Protein 2MJP (pdb70)

CATH classification: 3.90.950.10

GO terms:
  GO:0035870 dITP diphosphatase activity (F, IDA)
  GO:0036220 ITP diphosphatase activity (F, IDA)
  GO:0036222 XTP diphosphatase activity (F, IDA)
  GO:0009146 purine nucleoside triphosphate catabolic process (P, IDA)
  GO:0036220 ITP diphosphatase activity (F, EXP)
  GO:0036222 XTP diphosphatase activity (F, EXP)

Secondary structure (DSSP, 8-state):
-EEEE-S-THHHHHHHHHTTT-TT--EEEE------BSS-HHHHHHHHHHHHHHHH-S-EEEEEEEEEEGGGTT-EETTHHHHHHHTHHHHHHHHTTT-S--EEEEEEEEEEEETTEEEEEEEEEEEEE-SS---SS---GGGGGEEETT-SS-GGGS-HHHHTTT-HHHHHHHHHHHHHHT--/-EEEE-S-HHHHHHHHHHTSSSTT--EEEE------BSS-HHHHHHHHHHHHHHHH-S-EEEEEEEEEETTTTTTEETTHHHHHHHTHHHHHHHHTTT-S--EEEEEEEEEEE-SS-EEEEEEEEEEEE-SS---SS-S-GGGGGEE-TT-SS-GGGS-TTTTSSS-HHHHHHHHHHHHHTT--

Radius of gyration: 23.23 Å; Cα contacts (8 Å, |Δi|>4): 802; chains: 2; bounding box: 44×55×65 Å

B-factor: mean 16.89, std 12.57, range [2.0, 61.41]

Structure (mmCIF, N/CA/C/O backbone):
data_2MJP
#
_entry.id   2MJP
#
_cell.length_a   44.360
_cell.length_b   72.130
_cell.length_c   140.530
_cell.angle_alpha   90.00
_cell.angle_beta   90.00
_cell.ang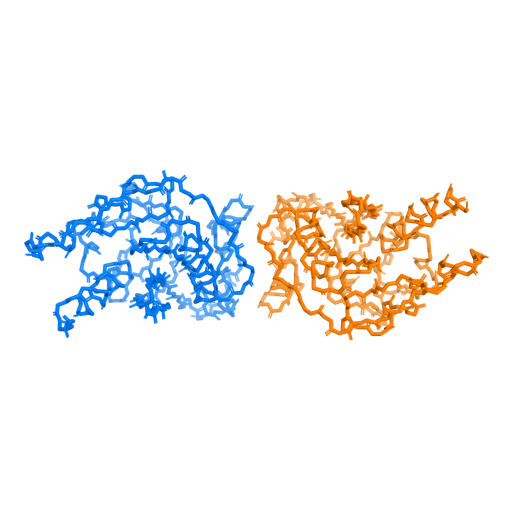le_gamma   90.00
#
_symmetry.space_group_name_H-M   'P 21 21 21'
#
loop_
_entity.id
_entity.type
_entity.pdbx_description
1 polymer PYROPHOSPHATASE
2 non-polymer 'PHOSPHOAMINOPHOSPHONIC ACID-ADENYLATE ESTER'
3 water water
#
loop_
_atom_site.group_PDB
_atom_site.id
_atom_site.type_symbol
_atom_site.label_atom_id
_atom_site.label_alt_id
_atom_site.label_comp_id
_atom_site.label_asym_id
_atom_site.label_entity_id
_atom_site.label_seq_id
_atom_site.pdbx_PDB_ins_code
_atom_site.Ca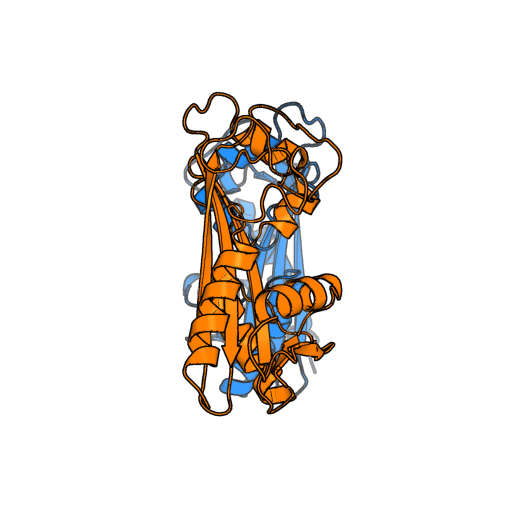rtn_x
_atom_site.Cartn_y
_atom_site.Cartn_z
_atom_site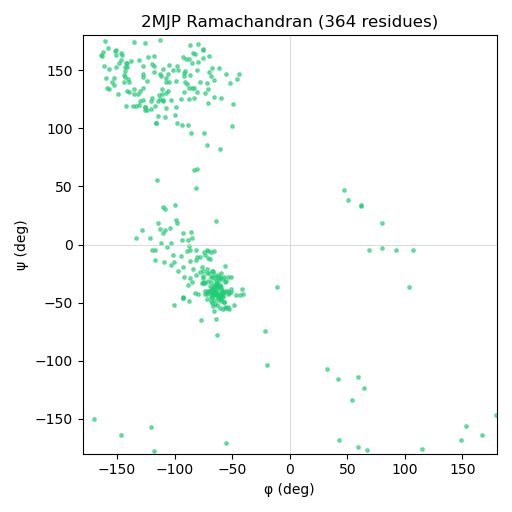.occupancy
_atom_site.B_iso_or_equiv
_atom_site.auth_seq_id
_atom_site.auth_comp_id
_atom_site.auth_asym_id
_atom_site.auth_atom_id
_atom_site.pdbx_PDB_model_num
ATOM 1 N N . LYS A 1 10 ? 19.875 -11.203 -1.754 1.00 30.11 10 LYS A N 1
ATOM 2 C CA . LYS A 1 10 ? 21.122 -10.510 -2.074 1.00 30.71 10 LYS A CA 1
ATOM 3 C C . LYS A 1 10 ? 21.045 -9.788 -3.413 1.00 29.36 10 LYS A C 1
ATOM 4 O O . LYS A 1 10 ? 20.861 -10.406 -4.458 1.00 30.90 10 LYS A O 1
ATOM 10 N N . ILE A 1 11 ? 21.179 -8.465 -3.372 1.00 28.74 11 ILE A N 1
ATOM 11 C CA . ILE A 1 11 ? 21.120 -7.638 -4.575 1.00 25.89 11 ILE A CA 1
ATOM 12 C C . ILE A 1 11 ? 22.356 -6.753 -4.632 1.00 25.19 11 ILE A C 1
ATOM 13 O O . ILE A 1 11 ? 22.732 -6.138 -3.639 1.00 26.29 11 ILE A O 1
ATOM 18 N N . TYR A 1 12 ? 22.976 -6.687 -5.806 1.00 23.63 12 TYR A N 1
ATOM 19 C CA . TYR A 1 12 ? 24.198 -5.913 -5.995 1.00 20.79 12 TYR A CA 1
ATOM 20 C C . TYR A 1 12 ? 24.021 -4.438 -6.397 1.00 19.83 12 TYR A C 1
ATOM 21 O O . TYR A 1 12 ? 23.184 -4.086 -7.223 1.00 20.31 12 TYR A O 1
ATOM 30 N N . PHE A 1 13 ? 24.826 -3.578 -5.782 1.00 18.01 13 PHE A N 1
ATOM 31 C CA . PHE A 1 13 ? 24.771 -2.135 -6.031 1.00 15.24 13 PHE A CA 1
ATOM 32 C C . PHE A 1 13 ? 26.101 -1.684 -6.661 1.00 14.01 13 PHE A C 1
ATOM 33 O O . PHE A 1 13 ? 27.110 -1.572 -5.982 1.00 11.66 13 PHE A O 1
ATOM 41 N N . ALA A 1 14 ? 26.079 -1.425 -7.963 1.00 13.92 14 ALA A N 1
ATOM 42 C CA . ALA A 1 14 ? 27.254 -0.985 -8.728 1.00 12.45 14 ALA A CA 1
ATOM 43 C C . ALA A 1 14 ? 27.588 0.460 -8.425 1.00 11.78 14 ALA A C 1
ATOM 44 O O . ALA A 1 14 ? 27.021 1.363 -9.018 1.00 14.98 14 ALA A O 1
ATOM 46 N N . THR A 1 15 ? 28.515 0.673 -7.502 1.00 12.18 15 THR A N 1
ATOM 47 C CA . THR A 1 15 ? 28.908 2.018 -7.100 1.00 10.51 15 THR A CA 1
ATOM 48 C C . THR A 1 15 ? 30.233 1.982 -6.358 1.00 8.94 15 THR A C 1
ATOM 49 O O . THR A 1 15 ? 30.666 0.933 -5.875 1.00 7.44 15 THR A O 1
ATOM 53 N N . GLY A 1 16 ? 30.874 3.144 -6.261 1.00 9.47 16 GLY A N 1
ATOM 54 C CA . GLY A 1 16 ? 32.132 3.221 -5.542 1.00 6.80 16 GLY A CA 1
ATOM 55 C C . GLY A 1 16 ? 31.924 3.801 -4.162 1.00 8.57 16 GLY A C 1
ATOM 56 O O . GLY A 1 16 ? 32.834 3.788 -3.341 1.00 6.23 16 GLY A O 1
ATOM 57 N N . ASN A 1 17 ? 30.723 4.301 -3.887 1.00 6.33 17 ASN A N 1
ATOM 58 C CA . ASN A 1 17 ? 30.452 4.863 -2.575 1.00 6.04 17 ASN A CA 1
ATOM 59 C C . ASN A 1 17 ? 29.837 3.839 -1.627 1.00 8.51 17 ASN A C 1
ATOM 60 O O . ASN A 1 17 ? 28.644 3.557 -1.704 1.00 13.76 17 ASN A O 1
ATOM 65 N N . PRO A 1 18 ? 30.636 3.289 -0.684 1.00 9.37 18 PRO A N 1
ATOM 66 C CA . PRO A 1 18 ? 30.109 2.303 0.248 1.00 10.02 18 PRO A CA 1
ATOM 67 C C . PRO A 1 18 ? 28.906 2.815 1.035 1.00 12.40 18 PRO A C 1
ATOM 68 O O . PRO A 1 18 ? 28.015 2.041 1.386 1.00 15.16 18 PRO A O 1
ATOM 72 N N . ASN A 1 19 ? 28.879 4.114 1.326 1.00 14.13 19 ASN A N 1
ATOM 73 C CA . ASN A 1 19 ? 27.775 4.688 2.095 1.00 13.01 19 ASN A CA 1
ATOM 74 C C . ASN A 1 19 ? 26.392 4.475 1.485 1.00 13.25 19 ASN A C 1
ATOM 75 O O . ASN A 1 19 ? 25.395 4.422 2.201 1.00 14.21 19 ASN A O 1
ATOM 80 N N . LYS A 1 20 ? 26.330 4.351 0.167 1.00 13.02 20 LYS A N 1
ATOM 81 C CA . LYS A 1 20 ? 25.053 4.131 -0.516 1.00 10.70 20 LYS A CA 1
ATOM 82 C C . LYS A 1 20 ? 24.474 2.772 -0.204 1.00 8.68 20 LYS A C 1
ATOM 83 O O . LYS A 1 20 ? 23.259 2.594 -0.278 1.00 8.40 20 LYS A O 1
ATOM 89 N N . ILE A 1 21 ? 25.352 1.817 0.095 1.00 7.57 21 ILE A N 1
ATOM 90 C CA . ILE A 1 21 ? 24.955 0.455 0.433 1.00 8.73 21 ILE A CA 1
ATOM 91 C C . ILE A 1 21 ? 24.507 0.452 1.891 1.00 11.49 21 ILE A C 1
ATOM 92 O O . ILE A 1 21 ? 23.491 -0.149 2.245 1.00 12.17 21 ILE A O 1
ATOM 97 N N . LYS A 1 22 ? 25.245 1.149 2.741 1.00 13.77 22 LYS A N 1
ATOM 98 C CA . LYS A 1 22 ? 24.852 1.211 4.126 1.00 16.33 22 LYS A CA 1
ATOM 99 C C . LYS A 1 22 ? 23.503 1.903 4.208 1.00 16.94 22 LYS A C 1
ATOM 100 O O . LYS A 1 22 ? 22.639 1.485 4.973 1.00 17.73 22 LYS A O 1
ATOM 106 N N . GLU A 1 23 ? 23.330 2.968 3.426 1.00 15.38 23 GLU A N 1
ATOM 107 C CA . GLU A 1 23 ? 22.067 3.687 3.427 1.00 13.70 23 GLU A CA 1
ATOM 108 C C . GLU A 1 23 ? 20.944 2.805 2.871 1.00 12.97 23 GLU A C 1
ATOM 109 O O . GLU A 1 23 ? 19.848 2.780 3.416 1.00 14.98 23 GLU A O 1
ATOM 115 N N . ALA A 1 24 ? 21.209 2.076 1.793 1.00 12.74 24 ALA A N 1
ATOM 116 C CA . ALA A 1 24 ? 20.188 1.217 1.208 1.00 10.18 24 ALA A CA 1
ATOM 117 C C . ALA A 1 24 ? 19.779 0.126 2.176 1.00 11.91 24 ALA A C 1
ATOM 118 O O . ALA A 1 24 ? 18.605 -0.177 2.305 1.00 14.96 24 ALA A O 1
ATOM 120 N N . ASN A 1 25 ? 20.747 -0.463 2.863 1.00 12.60 25 ASN A N 1
ATOM 121 C CA . ASN A 1 25 ? 20.475 -1.529 3.837 1.00 12.57 25 ASN A CA 1
ATOM 122 C C . ASN A 1 25 ? 19.638 -1.084 5.019 1.00 12.14 25 ASN A C 1
ATOM 123 O O . ASN A 1 25 ? 18.840 -1.851 5.547 1.00 11.71 25 ASN A O 1
ATOM 128 N N . ILE A 1 26 ? 19.795 0.154 5.440 1.00 13.94 26 ILE A N 1
ATOM 129 C CA . ILE A 1 26 ? 18.991 0.631 6.560 1.00 13.66 26 ILE A CA 1
ATOM 130 C C . ILE A 1 26 ? 17.527 0.825 6.150 1.00 15.86 26 ILE A C 1
ATOM 131 O O . ILE A 1 26 ? 16.618 0.468 6.884 1.00 17.40 26 ILE A O 1
ATOM 136 N N . ILE A 1 27 ? 17.281 1.395 4.974 1.00 17.13 27 ILE A N 1
ATOM 137 C CA . ILE A 1 27 ? 15.905 1.617 4.559 1.00 15.55 27 ILE A CA 1
ATOM 138 C C . ILE A 1 27 ? 15.219 0.269 4.316 1.00 16.53 27 ILE A C 1
ATOM 139 O O . ILE A 1 27 ? 13.988 0.143 4.414 1.00 18.10 27 ILE A O 1
ATOM 144 N N . LEU A 1 28 ? 16.025 -0.750 4.051 1.00 16.04 28 LEU A N 1
ATOM 145 C CA . LEU A 1 28 ? 15.504 -2.079 3.764 1.00 17.17 28 LEU A CA 1
ATOM 146 C C . LEU A 1 28 ? 15.784 -3.118 4.869 1.00 19.92 28 LEU A C 1
ATOM 147 O O . LEU A 1 28 ? 15.564 -4.314 4.661 1.00 18.76 28 LEU A O 1
ATOM 152 N N . LYS A 1 29 ? 16.268 -2.686 6.032 1.00 21.85 29 LYS A N 1
ATOM 153 C CA . LYS A 1 29 ? 16.589 -3.659 7.085 1.00 24.67 29 LYS A CA 1
ATOM 154 C C . LYS A 1 29 ? 15.423 -4.595 7.328 1.00 27.49 29 LYS A C 1
ATOM 155 O O . LYS A 1 29 ? 15.592 -5.794 7.546 1.00 28.40 29 LYS A O 1
ATOM 161 N N . ASP A 1 30 ? 14.233 -4.022 7.256 1.00 30.35 30 ASP A N 1
ATOM 162 C CA . ASP A 1 30 ? 12.987 -4.729 7.470 1.00 32.85 30 ASP A CA 1
ATOM 163 C C . ASP A 1 30 ? 12.893 -6.033 6.678 1.00 33.59 30 ASP A C 1
ATOM 164 O O . ASP A 1 30 ? 12.598 -7.083 7.245 1.00 34.13 30 ASP A O 1
ATOM 169 N N . LEU A 1 31 ? 13.142 -5.967 5.374 1.00 33.77 31 LEU A N 1
ATOM 170 C CA . LEU A 1 31 ? 13.094 -7.146 4.514 1.00 32.72 31 LEU A CA 1
ATOM 171 C C . LEU A 1 31 ? 14.114 -8.164 4.985 1.00 34.37 31 LEU A C 1
ATOM 172 O O . LEU A 1 31 ? 15.225 -8.247 4.453 1.00 35.71 31 LEU A O 1
ATOM 177 N N . LYS A 1 32 ? 13.716 -8.928 5.995 1.00 34.91 32 LYS A N 1
ATOM 178 C CA . LYS A 1 32 ? 14.541 -9.963 6.617 1.00 35.13 32 LYS A CA 1
ATOM 179 C C . LYS A 1 32 ? 15.346 -10.789 5.644 1.00 33.20 32 LYS A C 1
ATOM 180 O O . LYS A 1 32 ? 16.520 -11.087 5.887 1.00 33.87 32 LYS A O 1
ATOM 186 N N . ASP A 1 33 ? 14.704 -11.159 4.543 1.00 31.70 33 ASP A N 1
ATOM 187 C CA . ASP A 1 33 ? 15.318 -11.988 3.526 1.00 30.96 33 ASP A CA 1
ATOM 188 C C . ASP A 1 33 ? 16.121 -11.273 2.435 1.00 30.14 33 ASP A C 1
ATOM 189 O O . ASP A 1 33 ? 16.673 -11.936 1.569 1.00 28.44 33 ASP A O 1
ATOM 194 N N . VAL A 1 34 ? 16.188 -9.945 2.463 1.00 28.02 34 VAL A N 1
ATOM 195 C CA . VAL A 1 34 ? 16.952 -9.216 1.446 1.00 27.35 34 VAL A CA 1
ATOM 196 C C . VAL A 1 34 ? 18.201 -8.537 2.009 1.00 28.19 34 VAL A C 1
ATOM 197 O O . VAL A 1 34 ? 18.231 -8.052 3.146 1.00 27.22 34 VAL A O 1
ATOM 201 N N . GLU A 1 35 ? 19.244 -8.516 1.193 1.00 28.93 35 GLU A N 1
ATOM 202 C CA . GLU A 1 35 ? 20.509 -7.927 1.592 1.00 28.44 35 GLU A CA 1
ATOM 203 C C . GLU A 1 35 ? 21.077 -7.180 0.387 1.00 25.14 35 GLU A C 1
ATOM 204 O O . GLU A 1 35 ? 20.940 -7.629 -0.751 1.00 24.16 35 GLU A O 1
ATOM 210 N N . ILE A 1 36 ? 21.696 -6.031 0.632 1.00 23.06 36 ILE A N 1
ATOM 211 C CA . ILE A 1 36 ? 22.282 -5.239 -0.456 1.00 20.85 36 ILE A CA 1
ATOM 212 C C . ILE A 1 36 ? 23.795 -5.359 -0.374 1.00 21.18 36 ILE A C 1
ATOM 213 O O . ILE A 1 36 ? 24.378 -5.158 0.693 1.00 18.59 36 ILE A O 1
ATOM 218 N N . GLU A 1 37 ? 24.434 -5.678 -1.489 1.00 19.19 37 GLU A N 1
ATOM 219 C CA . GLU A 1 37 ? 25.875 -5.782 -1.475 1.00 20.90 37 GLU A CA 1
ATOM 220 C C . GLU A 1 37 ? 26.538 -5.001 -2.605 1.00 19.53 37 GLU A C 1
ATOM 221 O O . GLU A 1 37 ? 26.154 -5.095 -3.762 1.00 18.55 37 GLU A O 1
ATOM 227 N N . GLN A 1 38 ? 27.547 -4.227 -2.245 1.00 17.06 38 GLN A N 1
ATOM 228 C CA . GLN A 1 38 ? 28.273 -3.443 -3.219 1.00 15.27 38 GLN A CA 1
ATOM 229 C C . GLN A 1 38 ? 29.005 -4.356 -4.170 1.00 14.58 38 GLN A C 1
ATOM 230 O O . GLN A 1 38 ? 29.517 -5.395 -3.775 1.00 14.31 38 GLN A O 1
ATOM 236 N N . ILE A 1 39 ? 29.022 -3.953 -5.429 1.00 14.50 39 ILE A N 1
ATOM 237 C CA . ILE A 1 39 ? 29.724 -4.666 -6.490 1.00 13.80 39 ILE A CA 1
ATOM 238 C C . ILE A 1 39 ? 30.525 -3.560 -7.189 1.00 14.34 39 ILE A C 1
ATOM 239 O O . ILE A 1 39 ? 29.964 -2.582 -7.658 1.00 12.30 39 ILE A O 1
ATOM 244 N N . LYS A 1 40 ? 31.843 -3.701 -7.212 1.00 15.35 40 LYS A N 1
ATOM 245 C CA . LYS A 1 40 ? 32.673 -2.699 -7.833 1.00 16.67 40 LYS A CA 1
ATOM 246 C C . LYS A 1 40 ? 32.753 -2.824 -9.352 1.00 17.11 40 LYS A C 1
ATOM 247 O O . LYS A 1 40 ? 33.811 -3.082 -9.913 1.00 17.93 40 LYS A O 1
ATOM 253 N N . ILE A 1 41 ? 31.632 -2.631 -10.027 1.00 16.09 41 ILE A N 1
ATOM 254 C CA . ILE A 1 41 ? 31.637 -2.685 -11.479 1.00 16.15 41 ILE A CA 1
ATOM 255 C C . ILE A 1 41 ? 31.306 -1.279 -11.979 1.00 16.38 41 ILE A C 1
ATOM 256 O O . ILE A 1 41 ? 30.264 -0.733 -11.618 1.00 13.37 41 ILE A O 1
ATOM 261 N N . SER A 1 42 ? 32.178 -0.693 -12.805 1.00 16.69 42 SER A N 1
ATOM 262 C CA . SER A 1 42 ? 31.900 0.634 -13.346 1.00 15.45 42 SER A CA 1
ATOM 263 C C . SER A 1 42 ? 31.031 0.496 -14.590 1.00 13.38 42 SER A C 1
ATOM 264 O O . SER A 1 42 ? 31.020 -0.551 -15.233 1.00 16.97 42 SER A O 1
ATOM 267 N N . TYR A 1 43 ? 30.304 1.550 -14.922 1.00 12.33 43 TYR A N 1
ATOM 268 C CA . TYR A 1 43 ? 29.462 1.551 -16.112 1.00 9.87 43 TYR A CA 1
ATOM 269 C C . TYR A 1 43 ? 29.450 2.968 -16.667 1.00 9.22 43 TYR A C 1
ATOM 270 O O . TYR A 1 43 ? 29.757 3.921 -15.971 1.00 8.44 43 TYR A O 1
ATOM 279 N N . PRO A 1 44 ? 29.129 3.130 -17.945 1.00 8.98 44 PRO A N 1
ATOM 280 C CA . PRO A 1 44 ? 29.125 4.511 -18.423 1.00 8.61 44 PRO A CA 1
ATOM 281 C C . PRO A 1 44 ? 27.869 5.200 -17.970 1.00 7.66 44 PRO A C 1
ATOM 282 O O . PRO A 1 44 ? 26.794 4.599 -17.989 1.00 8.95 44 PRO A O 1
ATOM 286 N N . GLU A 1 45 ? 28.013 6.457 -17.564 1.00 8.40 45 GLU A N 1
ATOM 287 C CA . GLU A 1 45 ? 26.880 7.247 -17.184 1.00 7.51 45 GLU A CA 1
ATOM 288 C C . GLU A 1 45 ? 26.637 8.065 -18.429 1.00 7.75 45 GLU A C 1
ATOM 289 O O . GLU A 1 45 ? 27.437 8.921 -18.797 1.00 9.72 45 GLU A O 1
ATOM 295 N N . ILE A 1 46 ? 25.529 7.795 -19.096 1.00 8.35 46 ILE A N 1
ATOM 296 C CA . ILE A 1 46 ? 25.235 8.480 -20.338 1.00 6.97 46 ILE A CA 1
ATOM 297 C C . ILE A 1 46 ? 24.567 9.823 -20.167 1.00 4.46 46 ILE A C 1
ATOM 298 O O . ILE A 1 46 ? 24.064 10.158 -19.101 1.00 5.96 46 ILE A O 1
ATOM 303 N N . GLN A 1 47 ? 24.574 10.605 -21.232 1.00 5.47 47 GLN A N 1
ATOM 304 C CA . GLN A 1 47 ? 23.920 11.894 -21.205 1.00 5.66 47 GLN A CA 1
ATOM 305 C C . GLN A 1 47 ? 22.437 11.603 -21.493 1.00 7.96 47 GLN A C 1
ATOM 306 O O . GLN A 1 47 ? 22.094 10.809 -22.388 1.00 7.57 47 GLN A O 1
ATOM 312 N N . GLY A 1 48 ? 21.553 12.227 -20.716 1.00 8.14 48 GLY A N 1
ATOM 313 C CA . GLY A 1 48 ? 20.128 11.997 -20.884 1.00 6.56 48 GLY A CA 1
ATOM 314 C C . GLY A 1 48 ? 19.491 12.146 -19.524 1.00 3.57 48 GLY A C 1
ATOM 315 O O . GLY A 1 48 ? 20.159 12.604 -18.619 1.00 4.09 48 GLY A O 1
ATOM 316 N N . THR A 1 49 ? 18.231 11.752 -19.364 1.00 2.94 49 THR A N 1
ATOM 317 C CA . THR A 1 49 ? 17.554 11.882 -18.082 1.00 3.36 49 THR A CA 1
ATOM 318 C C . THR A 1 49 ? 18.128 10.906 -17.070 1.00 5.37 49 THR A C 1
ATOM 319 O O . THR A 1 49 ? 18.789 9.928 -17.429 1.00 9.18 49 THR A O 1
ATOM 323 N N . LEU A 1 50 ? 17.866 11.164 -15.794 1.00 5.95 50 LEU A N 1
ATOM 324 C CA . LEU A 1 50 ? 18.323 10.265 -14.752 1.00 5.89 50 LEU A CA 1
ATOM 325 C C . LEU A 1 50 ? 17.824 8.848 -15.094 1.00 6.30 50 LEU A C 1
ATOM 326 O O . LEU A 1 50 ? 18.539 7.869 -14.900 1.00 9.88 50 LEU A O 1
ATOM 331 N N . GLU A 1 51 ? 16.596 8.750 -15.593 1.00 8.52 51 GLU A N 1
ATOM 332 C CA . GLU A 1 51 ? 15.998 7.467 -15.969 1.00 9.77 51 GLU A CA 1
ATOM 333 C C . GLU A 1 51 ? 16.891 6.751 -16.982 1.00 9.49 51 GLU A C 1
ATOM 334 O O . GLU A 1 51 ? 17.266 5.601 -16.773 1.00 11.80 51 GLU A O 1
ATOM 340 N N . GLU A 1 52 ? 17.229 7.442 -18.076 1.00 7.73 52 GLU A N 1
ATOM 341 C CA . GLU A 1 52 ? 18.104 6.902 -19.126 1.00 6.88 52 GLU A CA 1
ATOM 342 C C . GLU A 1 52 ? 19.462 6.501 -18.582 1.00 7.23 52 GLU A C 1
ATOM 343 O O . GLU A 1 52 ? 19.991 5.446 -18.939 1.00 8.93 52 GLU A O 1
ATOM 349 N N . VAL A 1 53 ? 20.020 7.329 -17.696 1.00 6.28 53 VAL A N 1
ATOM 350 C CA . VAL A 1 53 ? 21.309 7.016 -17.104 1.00 4.64 53 VAL A CA 1
ATOM 351 C C . VAL A 1 53 ? 21.221 5.746 -16.262 1.00 7.02 53 VAL A C 1
ATOM 352 O O . VAL A 1 53 ? 22.111 4.883 -16.344 1.00 7.33 53 VAL A O 1
ATOM 356 N N . ALA A 1 54 ? 20.158 5.605 -15.463 1.00 5.97 54 ALA A N 1
ATOM 357 C CA . ALA A 1 54 ? 20.038 4.426 -14.609 1.00 6.67 54 ALA A CA 1
ATOM 358 C C . ALA A 1 54 ? 19.630 3.157 -15.323 1.00 6.53 54 ALA A C 1
ATOM 359 O O . ALA A 1 54 ? 20.018 2.063 -14.916 1.00 11.18 54 ALA A O 1
ATOM 361 N N . GLU A 1 55 ? 18.816 3.287 -16.356 1.00 7.51 55 GLU A N 1
ATOM 362 C CA . GLU A 1 55 ? 18.416 2.116 -17.112 1.00 11.47 55 GLU A CA 1
ATOM 363 C C . GLU A 1 55 ? 19.648 1.560 -17.812 1.00 9.44 55 GLU A C 1
ATOM 364 O O . GLU A 1 55 ? 19.944 0.366 -17.705 1.00 9.13 55 GLU A O 1
ATOM 370 N N . PHE A 1 56 ? 20.338 2.432 -18.554 1.00 9.44 56 PHE A N 1
ATOM 371 C CA . PHE A 1 56 ? 21.560 2.051 -19.282 1.00 9.98 56 PHE A CA 1
ATOM 372 C C . PHE A 1 56 ? 22.553 1.485 -18.271 1.00 11.02 56 PHE A C 1
ATOM 373 O O . PHE A 1 56 ? 23.122 0.392 -18.458 1.00 14.35 56 PHE A O 1
ATOM 381 N N . GLY A 1 57 ? 22.753 2.216 -17.184 1.00 9.99 57 GLY A N 1
ATOM 382 C CA . GLY A 1 57 ? 23.670 1.732 -16.182 1.00 9.63 57 GLY A CA 1
ATOM 383 C C . GLY A 1 57 ? 23.325 0.336 -15.688 1.00 10.12 57 GLY A C 1
ATOM 384 O O . GLY A 1 57 ? 24.164 -0.576 -15.748 1.00 8.69 57 GLY A O 1
ATOM 385 N N . ALA A 1 58 ? 22.093 0.133 -15.219 1.00 10.89 58 ALA A N 1
ATOM 386 C CA . ALA A 1 58 ? 21.720 -1.190 -14.694 1.00 11.26 58 ALA A CA 1
ATOM 387 C C . ALA A 1 58 ? 21.860 -2.310 -15.714 1.00 10.92 58 ALA A C 1
ATOM 388 O O . ALA A 1 58 ? 22.313 -3.391 -15.364 1.00 10.15 58 ALA A O 1
ATOM 390 N N . LYS A 1 59 ? 21.490 -2.066 -16.969 1.00 14.74 59 LYS A N 1
ATOM 391 C CA . LYS A 1 59 ? 21.636 -3.095 -18.020 1.00 19.45 59 LYS A CA 1
ATOM 392 C C . LYS A 1 59 ? 23.127 -3.403 -18.262 1.00 18.89 59 LYS A C 1
ATOM 393 O O . LYS A 1 59 ? 23.522 -4.559 -18.415 1.00 18.87 59 LYS A O 1
ATOM 399 N N . TRP A 1 60 ? 23.951 -2.364 -18.298 1.00 18.60 60 TRP A N 1
ATOM 400 C CA . TRP A 1 60 ? 25.383 -2.526 -18.508 1.00 17.13 60 TRP A CA 1
ATOM 401 C C . TRP A 1 60 ? 26.039 -3.428 -17.457 1.00 17.71 60 TRP A C 1
ATOM 402 O O . TRP A 1 60 ? 26.863 -4.295 -17.781 1.00 17.27 60 TRP A O 1
ATOM 413 N N . VAL A 1 61 ? 25.692 -3.217 -16.192 1.00 18.41 61 VAL A N 1
ATOM 414 C CA . VAL A 1 61 ? 26.267 -4.023 -15.127 1.00 18.10 61 VAL A CA 1
ATOM 415 C C . VAL A 1 61 ? 25.635 -5.416 -15.106 1.00 19.78 61 VAL A C 1
ATOM 416 O O . VAL A 1 61 ? 26.301 -6.409 -14.773 1.00 21.52 61 VAL A O 1
ATOM 420 N N . TYR A 1 62 ? 24.358 -5.503 -15.470 1.00 21.06 62 TYR A N 1
ATOM 421 C CA . TYR A 1 62 ? 23.700 -6.797 -15.454 1.00 20.93 62 TYR A CA 1
ATOM 422 C C . TYR A 1 62 ? 24.329 -7.688 -16.519 1.00 20.34 62 TYR A C 1
ATOM 423 O O . TYR A 1 62 ? 24.573 -8.877 -16.289 1.00 17.94 62 TYR A O 1
ATOM 432 N N . ASN A 1 63 ? 24.577 -7.105 -17.689 1.00 22.65 63 ASN A N 1
ATOM 433 C CA . ASN A 1 63 ? 25.184 -7.839 -18.785 1.00 25.30 63 ASN A CA 1
ATOM 434 C C . ASN A 1 63 ? 26.503 -8.451 -18.324 1.00 24.57 63 ASN A C 1
ATOM 435 O O . ASN A 1 63 ? 26.896 -9.525 -18.789 1.00 24.33 63 ASN A O 1
ATOM 440 N N . ILE A 1 64 ? 27.174 -7.770 -17.401 1.00 24.92 64 ILE A N 1
ATOM 441 C CA . ILE A 1 64 ? 28.452 -8.237 -16.902 1.00 23.70 64 ILE A CA 1
ATOM 442 C C . ILE A 1 64 ? 28.324 -9.195 -15.724 1.00 25.32 64 ILE A C 1
ATOM 443 O O . ILE A 1 64 ? 28.942 -10.253 -15.728 1.00 28.06 64 ILE A O 1
ATOM 448 N N . LEU A 1 65 ? 27.522 -8.839 -14.723 1.00 25.03 65 LEU A N 1
ATOM 449 C CA . LEU A 1 65 ? 27.372 -9.677 -13.535 1.00 23.53 65 LEU A CA 1
ATOM 450 C C . LEU A 1 65 ? 26.313 -10.762 -13.655 1.00 25.18 65 LEU A C 1
ATOM 451 O O . LEU A 1 65 ? 26.432 -11.808 -13.031 1.00 24.50 65 LEU A O 1
ATOM 456 N N . LYS A 1 66 ? 25.282 -10.518 -14.456 1.00 27.55 66 LYS A N 1
ATOM 457 C CA . LYS A 1 66 ? 24.199 -11.485 -14.642 1.00 29.73 66 LYS A CA 1
ATOM 458 C C . LYS A 1 66 ? 23.616 -12.013 -13.323 1.00 30.22 66 LYS A C 1
ATOM 459 O O . LYS A 1 66 ? 23.296 -13.198 -13.208 1.00 31.36 66 LYS A O 1
ATOM 465 N N . LYS A 1 67 ? 23.495 -11.126 -12.337 1.00 29.66 67 LYS A N 1
ATOM 466 C CA . LYS A 1 67 ? 22.938 -11.426 -11.013 1.00 27.52 67 LYS A CA 1
ATOM 467 C C . LYS A 1 67 ? 22.147 -10.160 -10.692 1.00 27.23 67 LYS A C 1
ATOM 468 O O . LYS A 1 67 ? 22.474 -9.098 -11.211 1.00 29.12 67 LYS A O 1
ATOM 474 N N . PRO A 1 68 ? 21.088 -10.250 -9.870 1.00 24.71 68 PRO A N 1
ATOM 475 C CA . PRO A 1 68 ? 20.275 -9.070 -9.523 1.00 23.88 68 PRO A CA 1
ATOM 476 C C . PRO A 1 68 ? 21.060 -7.835 -9.071 1.00 20.53 68 PRO A C 1
ATOM 477 O O . PRO A 1 68 ? 21.783 -7.868 -8.068 1.00 20.17 68 PRO A O 1
ATOM 481 N N . VAL A 1 69 ? 20.897 -6.729 -9.790 1.00 16.81 69 VAL A N 1
ATOM 482 C CA . VAL A 1 69 ? 21.657 -5.536 -9.433 1.00 17.03 69 VAL A CA 1
ATOM 483 C C . VAL A 1 69 ? 20.937 -4.187 -9.556 1.00 13.96 69 VAL A C 1
ATOM 484 O O . VAL A 1 69 ? 19.960 -4.055 -10.289 1.00 12.96 69 VAL A O 1
ATOM 488 N N . ILE A 1 70 ? 21.414 -3.200 -8.802 1.00 12.47 70 ILE A N 1
ATOM 489 C CA . ILE A 1 70 ? 20.864 -1.843 -8.866 1.00 12.79 70 ILE A CA 1
ATOM 490 C C . ILE A 1 70 ? 21.953 -0.785 -9.096 1.00 12.35 70 ILE A C 1
ATOM 491 O O . ILE A 1 70 ? 23.127 -0.965 -8.749 1.00 12.24 70 ILE A O 1
ATOM 496 N N . VAL A 1 71 ? 21.538 0.321 -9.691 1.00 12.26 71 VAL A N 1
ATOM 497 C CA . VAL A 1 71 ? 22.421 1.440 -9.957 1.00 11.29 71 VAL A CA 1
ATOM 498 C C . VAL A 1 71 ? 21.560 2.621 -9.516 1.00 9.75 71 VAL A C 1
ATOM 499 O O . VAL A 1 71 ? 20.394 2.435 -9.206 1.00 8.55 71 VAL A O 1
ATOM 503 N N . GLU A 1 72 ? 22.112 3.825 -9.519 1.00 9.33 72 GLU A N 1
ATOM 504 C CA . GLU A 1 72 ? 21.360 4.955 -9.067 1.00 6.05 72 GLU A CA 1
ATOM 505 C C . GLU A 1 72 ? 21.968 6.248 -9.619 1.00 6.41 72 GLU A C 1
ATOM 506 O O . GLU A 1 72 ? 23.181 6.361 -9.749 1.00 4.82 72 GLU A O 1
ATOM 512 N N . ASP A 1 73 ? 21.134 7.218 -9.966 1.00 5.43 73 ASP A N 1
ATOM 513 C CA . ASP A 1 73 ? 21.636 8.512 -10.438 1.00 5.74 73 ASP A CA 1
ATOM 514 C C . ASP A 1 73 ? 20.723 9.516 -9.785 1.00 3.01 73 ASP A C 1
ATOM 515 O O . ASP A 1 73 ? 19.529 9.283 -9.691 1.00 3.95 73 ASP A O 1
ATOM 520 N N . SER A 1 74 ? 21.284 10.616 -9.328 1.00 2.52 74 SER A N 1
ATOM 521 C CA . SER A 1 74 ? 20.543 11.642 -8.625 1.00 3.28 74 SER A CA 1
ATOM 522 C C . SER A 1 74 ? 20.822 13.029 -9.182 1.00 2.54 74 SER A C 1
ATOM 523 O O . SER A 1 74 ? 21.826 13.250 -9.832 1.00 4.12 74 SER A O 1
ATOM 526 N N . GLY A 1 75 ? 19.922 13.963 -8.935 1.00 3.41 75 GLY A N 1
ATOM 527 C CA . GLY A 1 75 ? 20.160 15.305 -9.415 1.00 3.52 75 GLY A CA 1
ATOM 528 C C . GLY A 1 75 ? 19.320 16.385 -8.755 1.00 2.00 75 GLY A C 1
ATOM 529 O O . GLY A 1 75 ? 18.301 16.103 -8.115 1.00 2.00 75 GLY A O 1
ATOM 530 N N . PHE A 1 76 ? 19.755 17.629 -8.994 1.00 3.29 76 PHE A N 1
ATOM 531 C CA . PHE A 1 76 ? 19.181 18.873 -8.460 1.00 2.00 76 PHE A CA 1
ATOM 532 C C . PHE A 1 76 ? 18.603 19.633 -9.634 1.00 2.61 76 PHE A C 1
ATOM 533 O O . PHE A 1 76 ? 19.275 19.843 -10.635 1.00 3.20 76 PHE A O 1
ATOM 541 N N . PHE A 1 77 ? 17.343 20.051 -9.535 1.00 4.80 77 PHE A N 1
ATOM 542 C CA . PHE A 1 77 ? 16.690 20.733 -10.649 1.00 2.00 77 PHE A CA 1
ATOM 543 C C . PHE A 1 77 ? 16.099 22.076 -10.291 1.00 2.00 77 PHE A C 1
ATOM 544 O O . PHE A 1 77 ? 15.205 22.150 -9.502 1.00 2.00 77 PHE A O 1
ATOM 552 N N . VAL A 1 78 ? 16.578 23.135 -10.924 1.00 3.03 78 VAL A N 1
ATOM 553 C CA . VAL A 1 78 ? 16.079 24.459 -10.625 1.00 3.44 78 VAL A CA 1
ATOM 554 C C . VAL A 1 78 ? 15.145 24.892 -11.724 1.00 7.34 78 VAL A C 1
ATOM 555 O O . VAL A 1 78 ? 15.503 24.876 -12.899 1.00 8.26 78 VAL A O 1
ATOM 559 N N . GLU A 1 79 ? 13.926 25.242 -11.334 1.00 7.16 79 GLU A N 1
ATOM 560 C CA . GLU A 1 79 ? 12.877 25.634 -12.270 1.00 9.11 79 GLU A CA 1
ATOM 561 C C . GLU A 1 79 ? 13.111 26.794 -13.230 1.00 7.63 79 GLU A C 1
ATOM 562 O O . GLU A 1 79 ? 12.845 26.694 -14.427 1.00 7.53 79 GLU A O 1
ATOM 568 N N . ALA A 1 80 ? 13.568 27.909 -12.690 1.00 7.73 80 ALA A N 1
ATOM 569 C CA . ALA A 1 80 ? 13.796 29.087 -13.486 1.00 6.58 80 ALA A CA 1
ATOM 570 C C . ALA A 1 80 ? 15.009 28.856 -14.380 1.00 6.61 80 ALA A C 1
ATOM 571 O O . ALA A 1 80 ? 15.318 29.669 -15.253 1.00 6.63 80 ALA A O 1
ATOM 573 N N . LEU A 1 81 ? 15.663 27.718 -14.169 1.00 4.45 81 LEU A N 1
ATOM 574 C CA . LEU A 1 81 ? 16.851 27.357 -14.917 1.00 5.51 81 LEU A CA 1
ATOM 575 C C . LEU A 1 81 ? 16.524 26.221 -15.879 1.00 5.71 81 LEU A C 1
ATOM 576 O O . LEU A 1 81 ? 17.432 25.589 -16.444 1.00 2.01 81 LEU A O 1
ATOM 581 N N . ASN A 1 82 ? 15.221 25.965 -16.038 1.00 4.47 82 ASN A N 1
ATOM 582 C CA . ASN A 1 82 ? 14.723 24.916 -16.932 1.00 6.03 82 ASN A CA 1
ATOM 583 C C . ASN A 1 82 ? 15.154 23.494 -16.597 1.00 5.59 82 ASN A C 1
ATOM 584 O O . ASN A 1 82 ? 15.359 22.673 -17.502 1.00 3.58 82 ASN A O 1
ATOM 589 N N . GLY A 1 83 ? 15.308 23.213 -15.293 1.00 4.80 83 GLY A N 1
ATOM 590 C CA . GLY A 1 83 ? 15.688 21.883 -14.844 1.00 4.01 83 GLY A CA 1
ATOM 591 C C . GLY A 1 83 ? 17.186 21.682 -14.683 1.00 4.20 83 GLY A C 1
ATOM 592 O O . GLY A 1 83 ? 17.634 20.615 -14.240 1.00 6.48 83 GLY A O 1
ATOM 593 N N . PHE A 1 84 ? 17.959 22.695 -15.065 1.00 3.52 84 PHE A N 1
ATOM 594 C CA . PHE A 1 84 ? 19.423 22.660 -14.989 1.00 5.16 84 PHE A CA 1
ATOM 595 C C . PHE A 1 84 ? 19.724 22.722 -13.494 1.00 5.87 84 PHE A C 1
ATOM 596 O O . PHE A 1 84 ? 18.935 23.270 -12.746 1.00 7.12 84 PHE A O 1
ATOM 604 N N . PRO A 1 85 ? 20.822 22.101 -13.022 1.00 7.29 85 PRO A N 1
ATOM 605 C CA . PRO A 1 85 ? 21.869 21.319 -13.685 1.00 7.28 85 PRO A CA 1
ATOM 606 C C . PRO A 1 85 ? 21.378 19.911 -14.064 1.00 7.01 85 PRO A C 1
ATOM 607 O O . PRO A 1 85 ? 21.891 19.289 -14.991 1.00 6.67 85 PRO A O 1
ATOM 611 N N . GLY A 1 86 ? 20.410 19.403 -13.311 1.00 7.65 86 GLY A N 1
ATOM 612 C CA . GLY A 1 86 ? 19.828 18.100 -13.602 1.00 5.08 86 GLY A CA 1
ATOM 613 C C . GLY A 1 86 ? 20.751 16.920 -13.489 1.00 5.72 86 GLY A C 1
ATOM 614 O O . GLY A 1 86 ? 21.347 16.688 -12.443 1.00 6.53 86 GLY A O 1
ATOM 615 N N . THR A 1 87 ? 20.874 16.146 -14.568 1.00 7.00 87 THR A N 1
ATOM 616 C CA . THR A 1 87 ? 21.751 14.978 -14.505 1.00 6.99 87 THR A CA 1
ATOM 617 C C . THR A 1 87 ? 23.246 15.292 -14.515 1.00 4.56 87 THR A C 1
ATOM 618 O O . THR A 1 87 ? 24.044 14.408 -14.258 1.00 7.59 87 THR A O 1
ATOM 622 N N . TYR A 1 88 ? 23.618 16.552 -14.760 1.00 4.14 88 TYR A N 1
ATOM 623 C CA . TYR A 1 88 ? 25.037 16.980 -14.737 1.00 3.60 88 TYR A CA 1
ATOM 624 C C . TYR A 1 88 ? 25.225 17.873 -13.512 1.00 3.06 88 TYR A C 1
ATOM 625 O O . TYR A 1 88 ? 26.019 18.797 -13.512 1.00 2.00 88 TYR A O 1
ATOM 634 N N . SER A 1 89 ? 24.472 17.577 -12.460 1.00 4.69 89 SER A N 1
ATOM 635 C CA . SER A 1 89 ? 24.539 18.389 -11.263 1.00 2.77 89 SER A CA 1
ATOM 636 C C . SER A 1 89 ? 25.920 18.374 -10.617 1.00 2.00 89 SER A C 1
ATOM 637 O O . SER A 1 89 ? 26.394 19.412 -10.188 1.00 2.00 89 SER A O 1
ATOM 640 N N . LYS A 1 90 ? 26.619 17.242 -10.634 1.00 2.00 90 LYS A N 1
ATOM 641 C CA . LYS A 1 90 ? 27.966 17.160 -10.062 1.00 3.84 90 LYS A CA 1
ATOM 642 C C . LYS A 1 90 ? 29.000 18.012 -10.801 1.00 2.92 90 LYS A C 1
ATOM 643 O O . LYS A 1 90 ? 29.773 18.722 -10.172 1.00 3.47 90 LYS A O 1
ATOM 649 N N . PHE A 1 91 ? 29.018 17.896 -12.132 1.00 4.44 91 PHE A N 1
ATOM 650 C CA . PHE A 1 91 ? 29.916 18.658 -12.998 1.00 2.63 91 PHE A CA 1
ATOM 651 C C . PHE A 1 91 ? 29.694 20.126 -12.776 1.00 2.76 91 PHE A C 1
ATOM 652 O O . PHE A 1 91 ? 30.643 20.897 -12.708 1.00 6.99 91 PHE A O 1
ATOM 660 N N . VAL A 1 92 ? 28.439 20.527 -12.690 1.00 2.74 92 VAL A N 1
ATOM 661 C CA . VAL A 1 92 ? 28.102 21.924 -12.454 1.00 3.80 92 VAL A CA 1
ATOM 662 C C . VAL A 1 92 ? 28.559 22.314 -11.026 1.00 2.00 92 VAL A C 1
ATOM 663 O O . VAL A 1 92 ? 29.102 23.378 -10.821 1.00 4.11 92 VAL A O 1
ATOM 667 N N . GLN A 1 93 ? 28.385 21.447 -10.036 1.00 4.54 93 GLN A N 1
ATOM 668 C CA . GLN A 1 93 ? 28.811 21.808 -8.687 1.00 3.52 93 GLN A CA 1
ATOM 669 C C . GLN A 1 93 ? 30.320 22.095 -8.688 1.00 2.00 93 GLN A C 1
ATOM 670 O O . GLN A 1 93 ? 30.790 23.100 -8.122 1.00 2.00 93 GLN A O 1
ATOM 676 N N . GLU A 1 94 ? 31.074 21.240 -9.368 1.00 2.70 94 GLU A N 1
ATOM 677 C CA . GLU A 1 94 ? 32.516 21.413 -9.428 1.00 3.51 94 GLU A CA 1
ATOM 678 C C . GLU A 1 94 ? 33.040 22.624 -10.220 1.00 2.89 94 GLU A C 1
ATOM 679 O O . GLU A 1 94 ? 34.053 23.219 -9.866 1.00 4.51 94 GLU A O 1
ATOM 685 N N . THR A 1 95 ? 32.335 23.009 -11.263 1.00 4.11 95 THR A N 1
ATOM 686 C CA . THR A 1 95 ? 32.772 24.115 -12.098 1.00 3.18 95 THR A CA 1
ATOM 687 C C . THR A 1 95 ? 32.200 25.461 -11.673 1.00 3.98 95 THR A C 1
ATOM 688 O O . THR A 1 95 ? 32.943 26.439 -11.611 1.00 5.13 95 THR A O 1
ATOM 692 N N . ILE A 1 96 ? 30.897 25.543 -11.401 1.00 3.59 96 ILE A N 1
ATOM 693 C CA . ILE A 1 96 ? 30.345 26.837 -11.000 1.00 3.52 96 ILE A CA 1
ATOM 694 C C . ILE A 1 96 ? 29.730 26.796 -9.613 1.00 2.00 96 ILE A C 1
ATOM 695 O O . ILE A 1 96 ? 29.315 27.812 -9.088 1.00 3.32 96 ILE A O 1
ATOM 700 N N . GLY A 1 97 ? 29.681 25.615 -9.020 1.00 2.71 97 GLY A N 1
ATOM 701 C CA . GLY A 1 97 ? 29.148 25.485 -7.677 1.00 4.01 97 GLY A CA 1
ATOM 702 C C . GLY A 1 97 ? 27.878 26.235 -7.308 1.00 3.86 97 GLY A C 1
ATOM 703 O O . GLY A 1 97 ? 27.174 26.782 -8.153 1.00 6.00 97 GLY A O 1
ATOM 704 N N . ASN A 1 98 ? 27.603 26.248 -6.015 1.00 2.80 98 ASN A N 1
ATOM 705 C CA . ASN A 1 98 ? 26.437 26.889 -5.468 1.00 2.00 98 ASN A CA 1
ATOM 706 C C . ASN A 1 98 ? 26.421 28.368 -5.780 1.00 3.03 98 ASN A C 1
ATOM 707 O O . ASN A 1 98 ? 25.355 28.924 -6.003 1.00 4.69 98 ASN A O 1
ATOM 712 N N . GLU A 1 99 ? 27.591 29.017 -5.781 1.00 2.87 99 GLU A N 1
ATOM 713 C CA . GLU A 1 99 ? 27.633 30.457 -6.100 1.00 3.86 99 GLU A CA 1
ATOM 714 C C . GLU A 1 99 ? 27.084 30.657 -7.506 1.00 4.37 99 GLU A C 1
ATOM 715 O O . GLU A 1 99 ? 26.329 31.603 -7.780 1.00 5.14 99 GLU A O 1
ATOM 721 N N . GLY A 1 100 ? 27.479 29.751 -8.398 1.00 5.02 100 GLY A N 1
ATOM 722 C CA . GLY A 1 100 ? 27.033 29.818 -9.772 1.00 3.53 100 GLY A CA 1
ATOM 723 C C . GLY A 1 100 ? 25.526 29.721 -9.797 1.00 4.51 100 GLY A C 1
ATOM 724 O O . GLY A 1 100 ? 24.863 30.482 -10.479 1.00 6.27 100 GLY A O 1
ATOM 725 N N . ILE A 1 101 ? 24.964 28.794 -9.032 1.00 5.51 101 ILE A N 1
ATOM 726 C CA . ILE A 1 101 ? 23.515 28.689 -9.020 1.00 6.34 101 ILE A CA 1
ATOM 727 C C . ILE A 1 101 ? 22.863 30.012 -8.549 1.00 8.79 101 ILE A C 1
ATOM 728 O O . ILE A 1 101 ? 21.968 30.545 -9.232 1.00 8.29 101 ILE A O 1
ATOM 733 N N . LEU A 1 102 ? 23.329 30.579 -7.431 1.00 8.69 102 LEU A N 1
ATOM 734 C CA . LEU A 1 102 ? 22.744 31.837 -6.916 1.00 8.96 102 LEU A CA 1
ATOM 735 C C . LEU A 1 102 ? 22.916 33.047 -7.833 1.00 9.61 102 LEU A C 1
ATOM 736 O O . LEU A 1 102 ? 22.085 33.971 -7.835 1.00 10.61 102 LEU A O 1
ATOM 741 N N . LYS A 1 103 ? 24.009 33.070 -8.585 1.00 10.66 103 LYS A N 1
ATOM 742 C CA . LYS A 1 103 ? 24.257 34.157 -9.524 1.00 9.44 103 LYS A CA 1
ATOM 743 C C . LYS A 1 103 ? 23.144 34.073 -10.580 1.00 7.76 103 LYS A C 1
ATOM 744 O O . LYS A 1 103 ? 22.455 35.037 -10.868 1.00 9.06 103 LYS A O 1
ATOM 750 N N . LEU A 1 104 ? 22.967 32.887 -11.125 1.00 5.36 104 LEU A N 1
ATOM 751 C CA . LEU A 1 104 ? 21.959 32.587 -12.133 1.00 6.09 104 LEU A CA 1
ATOM 752 C C . LEU A 1 104 ? 20.522 32.819 -11.657 1.00 5.38 104 LEU A C 1
ATOM 753 O O . LEU A 1 104 ? 19.648 33.073 -12.456 1.00 5.17 104 LEU A O 1
ATOM 758 N N . LEU A 1 105 ? 20.261 32.689 -10.362 1.00 7.07 105 LEU A N 1
ATOM 759 C CA . LEU A 1 105 ? 18.911 32.884 -9.843 1.00 7.28 105 LEU A CA 1
ATOM 760 C C . LEU A 1 105 ? 18.701 34.300 -9.383 1.00 9.35 105 LEU A C 1
ATOM 761 O O . LEU A 1 105 ? 17.651 34.630 -8.842 1.00 10.14 105 LEU A O 1
ATOM 766 N N . GLU A 1 106 ? 19.708 35.139 -9.582 1.00 11.15 106 GLU A N 1
ATOM 767 C CA . GLU A 1 106 ? 19.612 36.541 -9.173 1.00 14.79 106 GLU A CA 1
ATOM 768 C C . GLU A 1 106 ? 18.458 37.216 -9.892 1.00 15.56 106 GLU A C 1
ATOM 769 O O . GLU A 1 106 ? 18.367 37.165 -11.118 1.00 15.19 106 GLU A O 1
ATOM 775 N N . GLY A 1 107 ? 17.562 37.829 -9.128 1.00 17.15 107 GLY A N 1
ATOM 776 C CA . GLY A 1 107 ? 16.421 38.505 -9.744 1.00 19.87 107 GLY A CA 1
ATOM 777 C C . GLY A 1 107 ? 15.263 37.601 -10.150 1.00 20.27 107 GLY A C 1
ATOM 778 O O . GLY A 1 107 ? 14.246 38.092 -10.629 1.00 21.11 107 GLY A O 1
ATOM 779 N N . LYS A 1 108 ? 15.403 36.290 -9.967 1.00 19.47 108 LYS A N 1
ATOM 780 C CA . LYS A 1 108 ? 14.336 35.367 -10.328 1.00 20.31 108 LYS A CA 1
ATOM 781 C C . LYS A 1 108 ? 13.344 35.261 -9.173 1.00 21.91 108 LYS A C 1
ATOM 782 O O . LYS A 1 108 ? 13.740 35.129 -7.997 1.00 21.03 108 LYS A O 1
ATOM 788 N N . ASP A 1 109 ? 12.063 35.329 -9.516 1.00 22.01 109 ASP A N 1
ATOM 789 C CA . ASP A 1 109 ? 11.011 35.240 -8.520 1.00 23.98 109 ASP A CA 1
ATOM 790 C C . ASP A 1 109 ? 10.698 33.781 -8.227 1.00 20.45 109 ASP A C 1
ATOM 791 O O . ASP A 1 109 ? 10.340 33.429 -7.107 1.00 21.86 109 ASP A O 1
ATOM 796 N N . ASN A 1 110 ? 10.844 32.940 -9.240 1.00 16.65 110 ASN A N 1
ATOM 797 C CA . ASN A 1 110 ? 10.629 31.519 -9.083 1.00 12.07 110 ASN A CA 1
ATOM 798 C C . ASN A 1 110 ? 11.954 30.900 -8.641 1.00 10.74 110 ASN A C 1
ATOM 799 O O . ASN A 1 110 ? 12.857 30.726 -9.463 1.00 9.78 110 ASN A O 1
ATOM 804 N N . ARG A 1 111 ? 12.065 30.586 -7.347 1.00 7.97 111 ARG A N 1
ATOM 805 C CA . ARG A 1 111 ? 13.264 29.966 -6.777 1.00 5.77 111 ARG A CA 1
ATOM 806 C C . ARG A 1 111 ? 12.994 28.489 -6.534 1.00 6.03 111 ARG A C 1
ATOM 807 O O . ARG A 1 111 ? 13.756 27.831 -5.853 1.00 4.35 111 ARG A O 1
ATOM 815 N N . ASN A 1 112 ? 11.913 27.972 -7.119 1.00 7.02 112 ASN A N 1
ATOM 816 C CA . ASN A 1 112 ? 11.575 26.568 -6.934 1.00 6.84 112 ASN A CA 1
ATOM 817 C C . ASN A 1 112 ? 12.568 25.633 -7.593 1.00 5.76 112 ASN A C 1
ATOM 818 O O . ASN A 1 112 ? 13.124 25.923 -8.650 1.00 6.30 112 ASN A O 1
ATOM 823 N N . ALA A 1 113 ? 12.780 24.504 -6.927 1.00 4.85 113 ALA A N 1
ATOM 824 C CA . ALA A 1 113 ? 13.720 23.459 -7.367 1.00 4.34 113 ALA A CA 1
ATOM 825 C C . ALA A 1 113 ? 13.359 22.146 -6.676 1.00 4.40 113 ALA A C 1
ATOM 826 O O . ALA A 1 113 ? 12.467 22.103 -5.805 1.00 3.97 113 ALA A O 1
ATOM 828 N N . TYR A 1 114 ? 14.063 21.078 -7.052 1.00 4.56 114 TYR A N 1
ATOM 829 C CA . TYR A 1 114 ? 13.804 19.779 -6.453 1.00 2.67 114 TYR A CA 1
ATOM 830 C C . TYR A 1 114 ? 14.967 18.807 -6.651 1.00 3.96 114 TYR A C 1
ATOM 831 O O . TYR A 1 114 ? 15.722 18.945 -7.594 1.00 2.25 114 TYR A O 1
ATOM 840 N N . PHE A 1 115 ? 15.110 17.830 -5.750 1.00 4.85 115 PHE A N 1
ATOM 841 C CA . PHE A 1 115 ? 16.150 16.809 -5.892 1.00 2.61 115 PHE A CA 1
ATOM 842 C C . PHE A 1 115 ? 15.374 15.584 -6.338 1.00 3.13 115 PHE A C 1
ATOM 843 O O . PHE A 1 115 ? 14.196 15.470 -6.023 1.00 2.00 115 PHE A O 1
ATOM 851 N N . LYS A 1 116 ? 16.017 14.652 -7.036 1.00 2.62 116 LYS A N 1
ATOM 852 C CA . LYS A 1 116 ? 15.325 13.439 -7.493 1.00 2.00 116 LYS A CA 1
ATOM 853 C C . LYS A 1 116 ? 16.351 12.338 -7.672 1.00 2.97 116 LYS A C 1
ATOM 854 O O . LYS A 1 116 ? 17.443 12.582 -8.160 1.00 2.00 116 LYS A O 1
ATOM 860 N N . THR A 1 117 ? 15.975 11.128 -7.270 1.00 2.00 117 THR A N 1
ATOM 861 C CA . THR A 1 117 ? 16.837 9.974 -7.370 1.00 3.41 117 THR A CA 1
ATOM 862 C C . THR A 1 117 ? 16.071 8.918 -8.190 1.00 6.40 117 THR A C 1
ATOM 863 O O . THR A 1 117 ? 14.847 8.755 -8.036 1.00 5.53 117 THR A O 1
ATOM 867 N N . VAL A 1 118 ? 16.786 8.216 -9.062 1.00 5.35 118 VAL A N 1
ATOM 868 C CA . VAL A 1 118 ? 16.162 7.174 -9.841 1.00 4.35 118 VAL A CA 1
ATOM 869 C C . VAL A 1 118 ? 17.039 5.968 -9.604 1.00 5.77 118 VAL A C 1
ATOM 870 O O . VAL A 1 118 ? 18.250 6.006 -9.832 1.00 5.16 118 VAL A O 1
ATOM 874 N N . ILE A 1 119 ? 16.434 4.893 -9.132 1.00 5.84 119 ILE A N 1
ATOM 875 C CA . ILE A 1 119 ? 17.196 3.676 -8.883 1.00 6.84 119 ILE A CA 1
ATOM 876 C C . ILE A 1 119 ? 16.926 2.836 -10.106 1.00 9.23 119 ILE A C 1
ATOM 877 O O . ILE A 1 119 ? 15.821 2.840 -10.636 1.00 11.38 119 ILE A O 1
ATOM 882 N N . GLY A 1 120 ? 17.952 2.144 -10.583 1.00 10.20 120 GLY A N 1
ATOM 883 C CA . GLY A 1 120 ? 17.782 1.285 -11.732 1.00 10.44 120 GLY A CA 1
ATOM 884 C C . GLY A 1 120 ? 17.992 -0.174 -11.350 1.00 11.31 120 GLY A C 1
ATOM 885 O O . GLY A 1 120 ? 19.113 -0.596 -11.033 1.00 11.14 120 GLY A O 1
ATOM 886 N N . TYR A 1 121 ? 16.917 -0.949 -11.363 1.00 9.11 121 TYR A N 1
ATOM 887 C CA . TYR A 1 121 ? 17.040 -2.361 -11.037 1.00 11.64 121 TYR A CA 1
ATOM 888 C C . TYR A 1 121 ? 17.036 -3.189 -12.320 1.00 12.58 121 TYR A C 1
ATOM 889 O O . TYR A 1 121 ? 16.443 -2.776 -13.321 1.00 9.82 121 TYR A O 1
ATOM 898 N N . CYS A 1 122 ? 17.715 -4.336 -12.292 1.00 12.54 122 CYS A N 1
ATOM 899 C CA . CYS A 1 122 ? 17.778 -5.239 -13.456 1.00 14.70 122 CYS A CA 1
ATOM 900 C C . CYS A 1 122 ? 18.130 -6.678 -13.103 1.00 13.97 122 CYS A C 1
ATOM 901 O O . CYS A 1 122 ? 19.021 -6.923 -12.309 1.00 16.28 122 CYS A O 1
ATOM 904 N N . ASP A 1 123 ? 17.401 -7.632 -13.667 1.00 15.79 123 ASP A N 1
ATOM 905 C CA . ASP A 1 123 ? 17.738 -9.038 -13.485 1.00 18.35 123 ASP A CA 1
ATOM 906 C C . ASP A 1 123 ? 17.361 -9.766 -14.769 1.00 23.12 123 ASP A C 1
ATOM 907 O O . ASP A 1 123 ? 17.164 -9.125 -15.823 1.00 22.87 123 ASP A O 1
ATOM 912 N N . GLU A 1 124 ? 17.280 -11.091 -14.705 1.00 28.07 124 GLU A N 1
ATOM 913 C CA . GLU A 1 124 ? 16.937 -11.875 -15.885 1.00 32.75 124 GLU A CA 1
ATOM 914 C C . GLU A 1 124 ? 15.641 -11.376 -16.524 1.00 32.52 124 GLU A C 1
ATOM 915 O O . GLU A 1 124 ? 15.448 -11.507 -17.727 1.00 33.62 124 GLU A O 1
ATOM 921 N N . ASN A 1 125 ? 14.762 -10.785 -15.722 1.00 32.42 125 ASN A N 1
ATOM 922 C CA . ASN A 1 125 ? 13.493 -10.277 -16.237 1.00 31.69 125 ASN A CA 1
ATOM 923 C C . ASN A 1 125 ? 13.530 -8.849 -16.793 1.00 30.17 125 ASN A C 1
ATOM 924 O O . ASN A 1 125 ? 12.516 -8.365 -17.322 1.00 32.42 125 ASN A O 1
ATOM 929 N N . GLY A 1 126 ? 14.666 -8.166 -16.669 1.00 26.74 126 GLY A N 1
ATOM 930 C CA . GLY A 1 126 ? 14.748 -6.820 -17.214 1.00 23.15 126 GLY A CA 1
ATOM 931 C C . GLY A 1 126 ? 14.932 -5.669 -16.248 1.00 19.39 126 GLY A C 1
ATOM 932 O O . GLY A 1 126 ? 15.074 -5.876 -15.060 1.00 18.86 126 GLY A O 1
ATOM 933 N N . VAL A 1 127 ? 14.920 -4.446 -16.766 1.00 19.72 127 VAL A N 1
ATOM 934 C CA . VAL A 1 127 ? 15.123 -3.257 -15.934 1.00 19.99 127 VAL A CA 1
ATOM 935 C C . VAL A 1 127 ? 13.835 -2.655 -15.392 1.00 19.72 127 VAL A C 1
ATOM 936 O O . VAL A 1 127 ? 12.811 -2.665 -16.060 1.00 20.39 127 VAL A O 1
ATOM 940 N N . ARG A 1 128 ? 13.905 -2.130 -14.171 1.00 16.93 128 ARG A N 1
ATOM 941 C CA . ARG A 1 128 ? 12.758 -1.521 -13.519 1.00 15.12 128 ARG A CA 1
ATOM 942 C C . ARG A 1 128 ? 13.257 -0.209 -12.895 1.00 12.95 128 ARG A C 1
ATOM 943 O O . ARG A 1 128 ? 14.296 -0.210 -12.243 1.00 10.92 128 ARG A O 1
ATOM 951 N N . LEU A 1 129 ? 12.522 0.890 -13.073 1.00 9.73 129 LEU A N 1
ATOM 952 C CA . LEU A 1 129 ? 12.920 2.173 -12.488 1.00 10.05 129 LEU A CA 1
ATOM 953 C C . LEU A 1 129 ? 12.058 2.532 -11.283 1.00 10.13 129 LEU A C 1
ATOM 954 O O . LEU A 1 129 ? 10.847 2.335 -11.310 1.00 8.61 129 LEU A O 1
ATOM 959 N N . PHE A 1 130 ? 12.708 3.077 -10.247 1.00 9.28 130 PHE A N 1
ATOM 960 C CA . PHE A 1 130 ? 12.074 3.502 -8.992 1.00 6.51 130 PHE A CA 1
ATOM 961 C C . PHE A 1 130 ? 12.500 4.923 -8.642 1.00 5.41 130 PHE A C 1
ATOM 962 O O . PHE A 1 130 ? 13.680 5.198 -8.510 1.00 5.30 130 PHE A O 1
ATOM 970 N N . LYS A 1 131 ? 11.531 5.815 -8.467 1.00 4.42 131 LYS A N 1
ATOM 971 C CA . LYS A 1 131 ? 11.859 7.204 -8.222 1.00 6.31 131 LYS A CA 1
ATOM 972 C C . LYS A 1 131 ? 11.444 7.847 -6.908 1.00 7.06 131 LYS A C 1
ATOM 973 O O . LYS A 1 131 ? 10.572 7.361 -6.196 1.00 8.02 131 LYS A O 1
ATOM 979 N N . GLY A 1 132 ? 12.081 8.969 -6.607 1.00 7.66 132 GLY A N 1
ATOM 980 C CA . GLY A 1 132 ? 11.784 9.710 -5.403 1.00 5.06 132 GLY A CA 1
ATOM 981 C C . GLY A 1 132 ? 12.134 11.158 -5.683 1.00 6.95 132 GLY A C 1
ATOM 982 O O . GLY A 1 132 ? 13.105 11.465 -6.401 1.00 6.91 132 GLY A O 1
ATOM 983 N N . ILE A 1 133 ? 11.331 12.060 -5.147 1.00 5.25 133 ILE A N 1
ATOM 984 C CA . ILE A 1 133 ? 11.594 13.476 -5.350 1.00 8.34 133 ILE A CA 1
ATOM 985 C C . ILE A 1 133 ? 11.255 14.249 -4.096 1.00 6.80 133 ILE A C 1
ATOM 986 O O . ILE A 1 133 ? 10.451 13.816 -3.285 1.00 6.60 133 ILE A O 1
ATOM 991 N N . VAL A 1 134 ? 11.924 15.377 -3.917 1.00 6.24 134 VAL A N 1
ATOM 992 C CA . VAL A 1 134 ? 11.615 16.234 -2.807 1.00 5.31 134 VAL A CA 1
ATOM 993 C C . VAL A 1 134 ? 11.613 17.635 -3.415 1.00 6.73 134 VAL A C 1
ATOM 994 O O . VAL A 1 134 ? 12.614 18.098 -3.977 1.00 6.71 134 VAL A O 1
ATOM 998 N N . LYS A 1 135 ? 10.455 18.283 -3.324 1.00 6.36 135 LYS A N 1
ATOM 999 C CA . LYS A 1 135 ? 10.271 19.626 -3.857 1.00 7.11 135 LYS A CA 1
ATOM 1000 C C . LYS A 1 135 ? 10.570 20.662 -2.783 1.00 5.67 135 LYS A C 1
ATOM 1001 O O . LYS A 1 135 ? 10.396 20.442 -1.585 1.00 4.15 135 LYS A O 1
ATOM 1007 N N . GLY A 1 136 ? 11.082 21.790 -3.221 1.00 4.53 136 GLY A N 1
ATOM 1008 C CA . GLY A 1 136 ? 11.425 22.811 -2.271 1.00 3.78 136 GLY A CA 1
ATOM 1009 C C . GLY A 1 136 ? 11.742 24.064 -3.029 1.00 4.07 136 GLY A C 1
ATOM 1010 O O . GLY A 1 136 ? 11.186 24.266 -4.101 1.00 2.00 136 GLY A O 1
ATOM 1011 N N . ARG A 1 137 ? 12.632 24.886 -2.473 1.00 3.87 137 ARG A N 1
ATOM 1012 C CA . ARG A 1 137 ? 13.003 26.143 -3.092 1.00 3.92 137 ARG A CA 1
ATOM 1013 C C . ARG A 1 137 ? 14.440 26.454 -2.753 1.00 5.23 137 ARG A C 1
ATOM 1014 O O . ARG A 1 137 ? 14.995 25.946 -1.747 1.00 6.04 137 ARG A O 1
ATOM 1022 N N . VAL A 1 138 ? 15.058 27.263 -3.602 1.00 5.56 138 VAL A N 1
ATOM 1023 C CA . VAL A 1 138 ? 16.467 27.660 -3.432 1.00 3.73 138 VAL A CA 1
ATOM 1024 C C . VAL A 1 138 ? 16.538 28.888 -2.539 1.00 4.44 138 VAL A C 1
ATOM 1025 O O . VAL A 1 138 ? 15.768 29.832 -2.713 1.00 4.85 138 VAL A O 1
ATOM 1029 N N . SER A 1 139 ? 17.453 28.886 -1.575 1.00 4.51 139 SER A N 1
ATOM 1030 C CA . SER A 1 139 ? 17.559 30.026 -0.694 1.00 3.12 139 SER A CA 1
ATOM 1031 C C . SER A 1 139 ? 18.380 31.127 -1.352 1.00 5.05 139 SER A C 1
ATOM 1032 O O . SER A 1 139 ? 19.092 30.890 -2.333 1.00 6.93 139 SER A O 1
ATOM 1035 N N . GLU A 1 140 ? 18.295 32.336 -0.813 1.00 4.01 140 GLU A N 1
ATOM 1036 C CA . GLU A 1 140 ? 19.017 33.438 -1.405 1.00 7.05 140 GLU A CA 1
ATOM 1037 C C . GLU A 1 140 ? 20.479 33.505 -1.017 1.00 8.14 140 GLU A C 1
ATOM 1038 O O . GLU A 1 140 ? 21.275 34.217 -1.636 1.00 6.89 140 GLU A O 1
ATOM 1044 N N . GLU A 1 141 ? 20.837 32.737 0.000 1.00 11.10 141 GLU A N 1
ATOM 1045 C CA . GLU A 1 141 ? 22.208 32.697 0.453 1.00 10.16 141 GLU A CA 1
ATOM 1046 C C . GLU A 1 141 ? 22.507 31.284 0.948 1.00 9.82 141 GLU A C 1
ATOM 1047 O O . GLU A 1 141 ? 21.593 30.477 1.172 1.00 9.66 141 GLU A O 1
ATOM 1053 N N . ILE A 1 142 ? 23.803 31.012 1.092 1.00 7.66 142 ILE A N 1
ATOM 1054 C CA . ILE A 1 142 ? 24.340 29.753 1.594 1.00 5.31 142 ILE A CA 1
ATOM 1055 C C . ILE A 1 142 ? 24.006 29.749 3.076 1.00 5.55 142 ILE A C 1
ATOM 1056 O O . ILE A 1 142 ? 24.381 30.685 3.786 1.00 2.00 142 ILE A O 1
ATOM 1061 N N . ARG A 1 143 ? 23.275 28.735 3.534 1.00 7.68 143 ARG A N 1
ATOM 1062 C CA . ARG A 1 143 ? 22.947 28.600 4.948 1.00 7.17 143 ARG A CA 1
ATOM 1063 C C . ARG A 1 143 ? 23.411 27.197 5.341 1.00 6.32 143 ARG A C 1
ATOM 1064 O O . ARG A 1 143 ? 22.901 26.213 4.830 1.00 9.55 143 ARG A O 1
ATOM 1072 N N . SER A 1 144 ? 24.382 27.082 6.241 1.00 8.94 144 SER A N 1
ATOM 1073 C CA . SER A 1 144 ? 24.862 25.748 6.621 1.00 6.33 144 SER A CA 1
ATOM 1074 C C . SER A 1 144 ? 25.246 25.552 8.079 1.00 8.51 144 SER A C 1
ATOM 1075 O O . SER A 1 144 ? 25.766 26.463 8.705 1.00 10.27 144 SER A O 1
ATOM 1078 N N . LYS A 1 145 ? 24.968 24.357 8.609 1.00 8.90 145 LYS A N 1
ATOM 1079 C CA . LYS A 1 145 ? 25.353 23.987 9.966 1.00 10.05 145 LYS A CA 1
ATOM 1080 C C . LYS A 1 145 ? 26.371 22.862 9.826 1.00 10.22 145 LYS A C 1
ATOM 1081 O O . LYS A 1 145 ? 26.626 22.132 10.772 1.00 10.31 145 LYS A O 1
ATOM 1087 N N . GLY A 1 146 ? 26.947 22.731 8.638 1.00 11.22 146 GLY A N 1
ATOM 1088 C CA . GLY A 1 146 ? 27.946 21.699 8.394 1.00 11.15 146 GLY A CA 1
ATOM 1089 C C . GLY A 1 146 ? 27.403 20.308 8.132 1.00 10.85 146 GLY A C 1
ATOM 1090 O O . GLY A 1 146 ? 28.145 19.339 8.192 1.00 9.20 146 GLY A O 1
ATOM 1091 N N . TYR A 1 147 ? 26.127 20.227 7.770 1.00 12.26 147 TYR A N 1
ATOM 1092 C CA . TYR A 1 147 ? 25.432 18.966 7.556 1.00 15.02 147 TYR A CA 1
ATOM 1093 C C . TYR A 1 147 ? 25.373 18.303 6.183 1.00 16.12 147 TYR A C 1
ATOM 1094 O O . TYR A 1 147 ? 25.263 17.078 6.095 1.00 21.27 147 TYR A O 1
ATOM 1103 N N . GLY A 1 148 ? 25.436 19.037 5.093 1.00 12.81 148 GLY A N 1
ATOM 1104 C CA . GLY A 1 148 ? 25.322 18.284 3.856 1.00 11.81 148 GLY A CA 1
ATOM 1105 C C . GLY A 1 148 ? 26.448 18.349 2.860 1.00 11.10 148 GLY A C 1
ATOM 1106 O O . GLY A 1 148 ? 27.600 18.622 3.201 1.00 12.05 148 GLY A O 1
ATOM 1107 N N . PHE A 1 149 ? 26.088 18.060 1.615 1.00 10.00 149 PHE A N 1
ATOM 1108 C CA . PHE A 1 149 ? 27.005 18.084 0.482 1.00 5.98 149 PHE A CA 1
ATOM 1109 C C . PHE A 1 149 ? 26.494 19.137 -0.500 1.00 6.55 149 PHE A C 1
ATOM 1110 O O . PHE A 1 149 ? 25.303 19.438 -0.580 1.00 4.65 149 PHE A O 1
ATOM 1118 N N . ALA A 1 150 ? 27.420 19.677 -1.268 1.00 7.57 150 ALA A N 1
ATOM 1119 C CA . ALA A 1 150 ? 27.108 20.591 -2.364 1.00 3.43 150 ALA A CA 1
ATOM 1120 C C . ALA A 1 150 ? 25.906 21.526 -2.253 1.00 3.90 150 ALA A C 1
ATOM 1121 O O . ALA A 1 150 ? 25.942 22.515 -1.525 1.00 4.31 150 ALA A O 1
ATOM 1123 N N . TYR A 1 151 ? 24.850 21.212 -3.017 1.00 4.94 151 TYR A N 1
ATOM 1124 C CA . TYR A 1 151 ? 23.635 22.038 -3.086 1.00 4.03 151 TYR A CA 1
ATOM 1125 C C . TYR A 1 151 ? 22.767 22.095 -1.849 1.00 5.59 151 TYR A C 1
ATOM 1126 O O . TYR A 1 151 ? 21.789 22.860 -1.799 1.00 6.03 151 TYR A O 1
ATOM 1135 N N . ASP A 1 152 ? 23.117 21.284 -0.860 1.00 4.48 152 ASP A N 1
ATOM 1136 C CA . ASP A 1 152 ? 22.348 21.205 0.368 1.00 4.59 152 ASP A CA 1
ATOM 1137 C C . ASP A 1 152 ? 22.342 22.518 1.141 1.00 3.11 152 ASP A C 1
ATOM 1138 O O . ASP A 1 152 ? 21.390 22.802 1.847 1.00 2.00 152 ASP A O 1
ATOM 1143 N N . SER A 1 153 ? 23.395 23.318 0.988 1.00 4.50 153 SER A N 1
ATOM 1144 C CA . SER A 1 153 ? 23.463 24.627 1.649 1.00 3.86 153 SER A CA 1
ATOM 1145 C C . SER A 1 153 ? 22.546 25.672 0.990 1.00 2.00 153 SER A C 1
ATOM 1146 O O . SER A 1 153 ? 22.406 26.768 1.508 1.00 2.15 153 SER A O 1
ATOM 1149 N N . ILE A 1 154 ? 21.919 25.342 -0.138 1.00 2.00 154 ILE A N 1
ATOM 1150 C CA . ILE A 1 154 ? 20.974 26.275 -0.754 1.00 2.59 154 ILE A CA 1
ATOM 1151 C C . ILE A 1 154 ? 19.604 25.667 -1.083 1.00 2.92 154 ILE A C 1
ATOM 1152 O O . ILE A 1 154 ? 18.812 26.281 -1.777 1.00 3.69 154 ILE A O 1
ATOM 1157 N N . PHE A 1 155 ? 19.290 24.477 -0.582 1.00 2.63 155 PHE A N 1
ATOM 1158 C CA . PHE A 1 155 ? 17.982 23.913 -0.897 1.00 2.00 155 PHE A CA 1
ATOM 1159 C C . PHE A 1 155 ? 17.124 23.831 0.325 1.00 3.56 155 PHE A C 1
ATOM 1160 O O . PHE A 1 155 ? 17.532 23.228 1.312 1.00 3.67 155 PHE A O 1
ATOM 1168 N N . ILE A 1 156 ? 15.929 24.417 0.264 1.00 5.10 156 ILE A N 1
ATOM 1169 C CA . ILE A 1 156 ? 15.017 24.367 1.400 1.00 3.62 156 ILE A CA 1
ATOM 1170 C C . ILE A 1 156 ? 13.904 23.394 0.989 1.00 5.44 156 ILE A C 1
ATOM 1171 O O . ILE A 1 156 ? 13.192 23.609 0.001 1.00 6.82 156 ILE A O 1
ATOM 1176 N N . PRO A 1 157 ? 13.771 22.285 1.727 1.00 3.16 157 PRO A N 1
ATOM 1177 C CA . PRO A 1 157 ? 12.744 21.309 1.400 1.00 4.36 157 PRO A CA 1
ATOM 1178 C C . PRO A 1 157 ? 11.339 21.617 1.874 1.00 6.20 157 PRO A C 1
ATOM 1179 O O . PRO A 1 157 ? 11.113 21.960 3.058 1.00 4.03 157 PRO A O 1
ATOM 1183 N N . GLU A 1 158 ? 10.405 21.474 0.932 1.00 7.18 158 GLU A N 1
ATOM 1184 C CA . GLU A 1 158 ? 8.980 21.631 1.183 1.00 4.82 158 GLU A CA 1
ATOM 1185 C C . GLU A 1 158 ? 8.574 22.797 2.082 1.00 6.12 158 GLU A C 1
ATOM 1186 O O . GLU A 1 158 ? 8.777 23.958 1.735 1.00 6.72 158 GLU A O 1
ATOM 1192 N N . GLU A 1 159 ? 8.010 22.487 3.243 1.00 10.08 159 GLU A N 1
ATOM 1193 C CA . GLU A 1 159 ? 7.518 23.506 4.167 1.00 12.57 159 GLU A CA 1
ATOM 1194 C C . GLU A 1 159 ? 8.492 23.975 5.242 1.00 12.91 159 GLU A C 1
ATOM 1195 O O . GLU A 1 159 ? 8.094 24.680 6.187 1.00 10.78 159 GLU A O 1
ATOM 1201 N N . GLU A 1 160 ? 9.752 23.562 5.102 1.00 13.15 160 GLU A N 1
ATOM 1202 C CA . GLU A 1 160 ? 10.808 23.915 6.034 1.00 7.94 160 GLU A CA 1
ATOM 1203 C C . GLU A 1 160 ? 11.249 25.343 5.822 1.00 5.54 160 GLU A C 1
ATOM 1204 O O . GLU A 1 160 ? 10.899 25.957 4.824 1.00 6.62 160 GLU A O 1
ATOM 1210 N N . GLU A 1 161 ? 12.018 25.861 6.769 1.00 6.02 161 GLU A N 1
ATOM 1211 C CA . GLU A 1 161 ? 12.573 27.209 6.675 1.00 8.04 161 GLU A CA 1
ATOM 1212 C C . GLU A 1 161 ? 14.075 27.059 6.637 1.00 4.89 161 GLU A C 1
ATOM 1213 O O . GLU A 1 161 ? 14.793 27.996 6.348 1.00 5.44 161 GLU A O 1
ATOM 1219 N N . ARG A 1 162 ? 14.531 25.860 6.972 1.00 4.33 162 ARG A N 1
ATOM 1220 C CA . ARG A 1 162 ? 15.946 25.541 6.978 1.00 4.60 162 ARG A CA 1
ATOM 1221 C C . ARG A 1 162 ? 16.293 24.824 5.675 1.00 4.66 162 ARG A C 1
ATOM 1222 O O . ARG A 1 162 ? 15.437 24.167 5.089 1.00 3.53 162 ARG A O 1
ATOM 1230 N N . THR A 1 163 ? 17.556 24.934 5.261 1.00 2.16 163 THR A N 1
ATOM 1231 C CA . THR A 1 163 ? 18.065 24.256 4.075 1.00 4.54 163 THR A CA 1
ATOM 1232 C C . THR A 1 163 ? 18.511 22.855 4.570 1.00 5.33 163 THR A C 1
ATOM 1233 O O . THR A 1 163 ? 18.540 22.604 5.773 1.00 6.70 163 THR A O 1
ATOM 1237 N N . PHE A 1 164 ? 18.858 21.957 3.653 1.00 5.92 164 PHE A N 1
ATOM 1238 C CA . PHE A 1 164 ? 19.308 20.601 3.996 1.00 3.69 164 PHE A CA 1
ATOM 1239 C C . PHE A 1 164 ? 20.594 20.679 4.838 1.00 3.72 164 PHE A C 1
ATOM 1240 O O . PHE A 1 164 ? 20.883 19.795 5.652 1.00 5.54 164 PHE A O 1
ATOM 1248 N N . ALA A 1 165 ? 21.386 21.719 4.602 1.00 4.23 165 ALA A N 1
ATOM 1249 C CA . ALA A 1 165 ? 22.665 21.934 5.290 1.00 3.20 165 ALA A CA 1
ATOM 1250 C C . ALA A 1 165 ? 22.547 22.294 6.765 1.00 5.34 165 ALA A C 1
ATOM 1251 O O . ALA A 1 165 ? 23.549 22.286 7.490 1.00 7.01 165 ALA A O 1
ATOM 1253 N N . GLU A 1 166 ? 21.334 22.618 7.214 1.00 5.61 166 GLU A N 1
ATOM 1254 C CA . GLU A 1 166 ? 21.093 22.950 8.625 1.00 4.23 166 GLU A CA 1
ATOM 1255 C C . GLU A 1 166 ? 20.229 21.892 9.308 1.00 2.54 166 GLU A C 1
ATOM 1256 O O . GLU A 1 166 ? 19.723 22.084 10.415 1.00 4.00 166 GLU A O 1
ATOM 1262 N N . MET A 1 167 ? 20.074 20.760 8.641 1.00 4.09 167 MET A N 1
ATOM 1263 C CA . MET A 1 167 ? 19.251 19.684 9.151 1.00 3.92 167 MET A CA 1
ATOM 1264 C C . MET A 1 167 ? 20.154 18.483 9.373 1.00 6.66 167 MET A C 1
ATOM 1265 O O . MET A 1 167 ? 21.141 18.279 8.650 1.00 7.82 167 MET A O 1
ATOM 1270 N N . THR A 1 168 ? 19.811 17.680 10.363 1.00 4.94 168 THR A N 1
ATOM 1271 C CA . THR A 1 168 ? 20.586 16.496 10.641 1.00 4.73 168 THR A CA 1
ATOM 1272 C C . THR A 1 168 ? 20.070 15.355 9.787 1.00 6.66 168 THR A C 1
ATOM 1273 O O . THR A 1 168 ? 18.936 15.376 9.321 1.00 10.53 168 THR A O 1
ATOM 1277 N N . THR A 1 169 ? 20.915 14.345 9.603 1.00 7.72 169 THR A N 1
ATOM 1278 C CA . THR A 1 169 ? 20.573 13.144 8.850 1.00 8.49 169 THR A CA 1
ATOM 1279 C C . THR A 1 169 ? 19.182 12.642 9.199 1.00 7.98 169 THR A C 1
ATOM 1280 O O . THR A 1 169 ? 18.418 12.267 8.317 1.00 8.76 169 THR A O 1
ATOM 1284 N N . GLU A 1 170 ? 18.867 12.642 10.497 1.00 10.35 170 GLU A N 1
ATOM 1285 C CA . GLU A 1 170 ? 17.570 12.199 11.004 1.00 9.11 170 GLU A CA 1
ATOM 1286 C C . GLU A 1 170 ? 16.441 13.185 10.666 1.00 7.50 170 GLU A C 1
ATOM 1287 O O . GLU A 1 170 ? 15.305 12.777 10.470 1.00 8.54 170 GLU A O 1
ATOM 1293 N N . GLU A 1 171 ? 16.730 14.475 10.580 1.00 8.21 171 GLU A N 1
ATOM 1294 C CA . GLU A 1 171 ? 15.670 15.422 10.194 1.00 8.80 171 GLU A CA 1
ATOM 1295 C C . GLU A 1 171 ? 15.309 15.295 8.726 1.00 5.75 171 GLU A C 1
ATOM 1296 O O . GLU A 1 171 ? 14.227 15.692 8.327 1.00 8.94 171 GLU A O 1
ATOM 1302 N N . LYS A 1 172 ? 16.209 14.736 7.920 1.00 5.92 172 LYS A N 1
ATOM 1303 C CA . LYS A 1 172 ? 15.970 14.581 6.479 1.00 3.58 172 LYS A CA 1
ATOM 1304 C C . LYS A 1 172 ? 15.677 13.155 6.051 1.00 2.00 172 LYS A C 1
ATOM 1305 O O . LYS A 1 172 ? 15.415 12.882 4.881 1.00 2.00 172 LYS A O 1
ATOM 1311 N N . SER A 1 173 ? 15.717 12.235 7.007 1.00 2.00 173 SER A N 1
ATOM 1312 C CA . SER A 1 173 ? 15.554 10.825 6.716 1.00 2.00 173 SER A CA 1
ATOM 1313 C C . SER A 1 173 ? 14.291 10.339 6.086 1.00 2.50 173 SER A C 1
ATOM 1314 O O . SER A 1 173 ? 14.307 9.299 5.401 1.00 2.00 173 SER A O 1
ATOM 1317 N N . GLN A 1 174 ? 13.194 11.050 6.331 1.00 2.00 174 GLN A N 1
ATOM 1318 C CA . GLN A 1 174 ? 11.886 10.655 5.805 1.00 2.87 174 GLN A CA 1
ATOM 1319 C C . GLN A 1 174 ? 11.443 11.487 4.618 1.00 2.00 174 GLN A C 1
ATOM 1320 O O . GLN A 1 174 ? 10.556 11.110 3.889 1.00 2.00 174 GLN A O 1
ATOM 1326 N N . ILE A 1 175 ? 12.064 12.630 4.435 1.00 3.05 175 ILE A N 1
ATOM 1327 C CA . ILE A 1 175 ? 11.647 13.522 3.370 1.00 4.25 175 ILE A CA 1
ATOM 1328 C C . ILE A 1 175 ? 12.487 13.506 2.113 1.00 4.38 175 ILE A C 1
ATOM 1329 O O . ILE A 1 175 ? 12.050 14.032 1.103 1.00 5.77 175 ILE A O 1
ATOM 1334 N N . SER A 1 176 ? 13.682 12.926 2.183 1.00 3.12 176 SER A N 1
ATOM 1335 C CA . SER A 1 176 ? 14.600 12.921 1.050 1.00 4.78 176 SER A CA 1
ATOM 1336 C C . SER A 1 176 ? 14.193 12.100 -0.162 1.00 2.68 176 SER A C 1
ATOM 1337 O O . SER A 1 176 ? 13.458 11.123 -0.055 1.00 3.63 176 SER A O 1
ATOM 1340 N N . HIS A 1 177 ? 14.670 12.527 -1.328 1.00 2.41 177 HIS A N 1
ATOM 1341 C CA . HIS A 1 177 ? 14.377 11.866 -2.595 1.00 2.00 177 HIS A CA 1
ATOM 1342 C C . HIS A 1 177 ? 14.926 10.450 -2.595 1.00 2.00 177 HIS A C 1
ATOM 1343 O O . HIS A 1 177 ? 14.331 9.527 -3.145 1.00 2.00 177 HIS A O 1
ATOM 1350 N N . ARG A 1 178 ? 16.084 10.303 -1.956 1.00 3.60 178 ARG A N 1
ATOM 1351 C CA . ARG A 1 178 ? 16.785 9.040 -1.880 1.00 2.00 178 ARG A CA 1
ATOM 1352 C C . ARG A 1 178 ? 15.999 8.101 -1.042 1.00 2.00 178 ARG A C 1
ATOM 1353 O O . ARG A 1 178 ? 15.837 6.923 -1.386 1.00 4.36 178 ARG A O 1
ATOM 1361 N N . LYS A 1 179 ? 15.476 8.630 0.056 1.00 4.39 179 LYS A N 1
ATOM 1362 C CA . LYS A 1 179 ? 14.660 7.850 0.965 1.00 3.72 179 LYS A CA 1
ATOM 1363 C C . LYS A 1 179 ? 13.399 7.365 0.231 1.00 4.85 179 LYS A C 1
ATOM 1364 O O . LYS A 1 179 ? 13.011 6.174 0.295 1.00 2.00 179 LYS A O 1
ATOM 1370 N N . LYS A 1 180 ? 12.767 8.313 -0.461 1.00 2.00 180 LYS A N 1
ATOM 1371 C CA . LYS A 1 180 ? 11.566 8.056 -1.222 1.00 3.44 180 LYS A CA 1
ATOM 1372 C C . LYS A 1 180 ? 11.781 7.041 -2.356 1.00 4.51 180 LYS A C 1
ATOM 1373 O O . LYS A 1 180 ? 10.920 6.185 -2.622 1.00 5.30 180 LYS A O 1
ATOM 1379 N N . ALA A 1 181 ? 12.933 7.127 -3.013 1.00 5.40 181 ALA A N 1
ATOM 1380 C CA . ALA A 1 181 ? 13.231 6.201 -4.097 1.00 4.57 181 ALA A CA 1
ATOM 1381 C C . ALA A 1 181 ? 13.363 4.770 -3.562 1.00 4.45 181 ALA A C 1
ATOM 1382 O O . ALA A 1 181 ? 12.858 3.808 -4.187 1.00 2.67 181 ALA A O 1
ATOM 1384 N N . PHE A 1 182 ? 14.059 4.636 -2.430 1.00 4.62 182 PHE A N 1
ATOM 1385 C CA . PHE A 1 182 ? 14.285 3.335 -1.807 1.00 8.03 182 PHE A CA 1
ATOM 1386 C C . PHE A 1 182 ? 13.026 2.710 -1.201 1.00 8.64 182 PHE A C 1
ATOM 1387 O O . PHE A 1 182 ? 12.949 1.498 -1.048 1.00 10.04 182 PHE A O 1
ATOM 1395 N N . GLU A 1 183 ? 12.053 3.530 -0.841 1.00 9.28 183 GLU A N 1
ATOM 1396 C CA . GLU A 1 183 ? 10.775 3.014 -0.325 1.00 9.62 183 GLU A CA 1
ATOM 1397 C C . GLU A 1 183 ? 9.999 2.427 -1.520 1.00 8.75 183 GLU A C 1
ATOM 1398 O O . GLU A 1 183 ? 9.252 1.467 -1.381 1.00 7.23 183 GLU A O 1
ATOM 1404 N N . GLU A 1 184 ? 10.178 3.026 -2.691 1.00 10.28 184 GLU A N 1
ATOM 1405 C CA . GLU A 1 184 ? 9.526 2.554 -3.905 1.00 10.78 184 GLU A CA 1
ATOM 1406 C C . GLU A 1 184 ? 10.127 1.223 -4.355 1.00 10.22 184 GLU A C 1
ATOM 1407 O O . GLU A 1 184 ? 9.408 0.343 -4.808 1.00 12.15 184 GLU A O 1
ATOM 1413 N N . PHE A 1 185 ? 11.448 1.090 -4.240 1.00 9.38 185 PHE A N 1
ATOM 1414 C CA . PHE A 1 185 ? 12.150 -0.131 -4.600 1.00 8.47 185 PHE A CA 1
ATOM 1415 C C . PHE A 1 185 ? 11.706 -1.199 -3.593 1.00 11.27 185 PHE A C 1
ATOM 1416 O O . PHE A 1 185 ? 11.494 -2.360 -3.950 1.00 11.28 185 PHE A O 1
ATOM 1424 N N . LYS A 1 186 ? 11.536 -0.786 -2.338 1.00 9.94 186 LYS A N 1
ATOM 1425 C CA . LYS A 1 186 ? 11.082 -1.682 -1.270 1.00 12.46 186 LYS A CA 1
ATOM 1426 C C . LYS A 1 186 ? 9.676 -2.233 -1.530 1.00 14.13 186 LYS A C 1
ATOM 1427 O O . LYS A 1 186 ? 9.426 -3.435 -1.323 1.00 15.09 186 LYS A O 1
ATOM 1433 N N . LYS A 1 187 ? 8.758 -1.354 -1.947 1.00 15.27 187 LYS A N 1
ATOM 1434 C CA . LYS A 1 187 ? 7.377 -1.736 -2.266 1.00 14.35 187 LYS A CA 1
ATOM 1435 C C . LYS A 1 187 ? 7.535 -2.870 -3.231 1.00 17.83 187 LYS A C 1
ATOM 1436 O O . LYS A 1 187 ? 7.036 -3.961 -2.988 1.00 20.69 187 LYS A O 1
ATOM 1442 N N . PHE A 1 188 ? 8.267 -2.602 -4.317 1.00 19.46 188 PHE A N 1
ATOM 1443 C CA . PHE A 1 188 ? 8.551 -3.584 -5.382 1.00 20.15 188 PHE A CA 1
ATOM 1444 C C . PHE A 1 188 ? 9.110 -4.920 -4.879 1.00 19.48 188 PHE A C 1
ATOM 1445 O O . PHE A 1 188 ? 8.734 -5.958 -5.384 1.00 18.14 188 PHE A O 1
ATOM 1453 N N . LEU A 1 189 ? 10.017 -4.885 -3.903 1.00 20.18 189 LEU A N 1
ATOM 1454 C CA . LEU A 1 189 ? 10.602 -6.101 -3.321 1.00 20.48 189 LEU A CA 1
ATOM 1455 C C . LEU A 1 189 ? 9.560 -6.827 -2.446 1.00 23.14 189 LEU A C 1
ATOM 1456 O O . LEU A 1 189 ? 9.467 -8.064 -2.456 1.00 21.26 189 LEU A O 1
ATOM 1461 N N . LEU A 1 190 ? 8.790 -6.049 -1.687 1.00 24.28 190 LEU A N 1
ATOM 1462 C CA . LEU A 1 190 ? 7.766 -6.594 -0.808 1.00 30.20 190 LEU A CA 1
ATOM 1463 C C . LEU A 1 190 ? 6.691 -7.310 -1.596 1.00 34.61 190 LEU A C 1
ATOM 1464 O O . LEU A 1 190 ? 6.670 -8.535 -1.670 1.00 34.82 190 LEU A O 1
ATOM 1469 N N . ASP A 1 191 ? 5.790 -6.540 -2.190 1.00 39.47 191 ASP A N 1
ATOM 1470 C CA . ASP A 1 191 ? 4.705 -7.122 -2.966 1.00 45.51 191 ASP A CA 1
ATOM 1471 C C . ASP A 1 191 ? 5.209 -7.875 -4.200 1.00 47.71 191 ASP A C 1
ATOM 1472 O O . ASP A 1 191 ? 4.452 -8.108 -5.143 1.00 47.39 191 ASP A O 1
ATOM 1477 N N . ARG A 1 192 ? 6.484 -8.261 -4.182 1.00 51.10 192 ARG A N 1
ATOM 1478 C CA . ARG A 1 192 ? 7.083 -8.998 -5.300 1.00 54.97 192 ARG A CA 1
ATOM 1479 C C . ARG A 1 192 ? 6.723 -10.480 -5.242 1.00 57.09 192 ARG A C 1
ATOM 1480 O O . ARG A 1 192 ? 6.523 -11.048 -4.162 1.00 56.66 192 ARG A O 1
ATOM 1488 N N . ILE A 1 193 ? 6.653 -11.099 -6.414 1.00 59.31 193 ILE A N 1
ATOM 1489 C CA . ILE A 1 193 ? 6.313 -12.510 -6.528 1.00 60.77 193 ILE A CA 1
ATOM 1490 C C . ILE A 1 193 ? 7.558 -13.367 -6.769 1.00 61.41 193 ILE A C 1
ATOM 1491 O O . ILE A 1 193 ? 7.995 -14.125 -5.893 1.00 60.90 193 ILE A O 1
ATOM 1496 N N . LYS B 1 10 ? 34.232 4.414 -49.044 1.00 38.39 10 LYS B N 1
ATOM 1497 C CA . LYS B 1 10 ? 33.709 5.620 -48.409 1.00 37.64 10 LYS B CA 1
ATOM 1498 C C . LYS B 1 10 ? 33.648 5.495 -46.889 1.00 34.90 10 LYS B C 1
ATOM 1499 O O . LYS B 1 10 ? 33.484 4.398 -46.349 1.00 34.39 10 LYS B O 1
ATOM 1505 N N . ILE B 1 11 ? 33.803 6.631 -46.209 1.00 32.08 11 ILE B N 1
ATOM 1506 C CA . ILE B 1 11 ? 33.756 6.682 -44.749 1.00 29.98 11 ILE B CA 1
ATOM 1507 C C . ILE B 1 11 ? 32.431 7.313 -44.321 1.00 27.93 11 ILE B C 1
ATOM 1508 O O . ILE B 1 11 ? 32.035 8.363 -44.835 1.00 28.42 11 ILE B O 1
ATOM 1513 N N . TYR B 1 12 ? 31.751 6.672 -43.380 1.00 25.87 12 TYR B N 1
ATOM 1514 C CA . TYR B 1 12 ? 30.478 7.171 -42.918 1.00 22.50 12 TYR B CA 1
ATOM 1515 C C . TYR B 1 12 ? 30.611 8.103 -41.735 1.00 20.54 12 TYR B C 1
ATOM 1516 O O . TYR B 1 12 ? 31.524 7.995 -40.912 1.00 20.15 12 TYR B O 1
ATOM 1525 N N . PHE B 1 13 ? 29.678 9.034 -41.677 1.00 18.05 13 PHE B N 1
ATOM 1526 C CA . PHE B 1 13 ? 29.613 10.030 -40.641 1.00 15.65 13 PHE B CA 1
ATOM 1527 C C . PHE B 1 13 ? 28.301 9.766 -39.904 1.00 15.74 13 PHE B C 1
ATOM 1528 O O . PHE B 1 13 ? 27.241 10.061 -40.423 1.00 13.68 13 PHE B O 1
ATOM 1536 N N . ALA B 1 14 ? 28.384 9.185 -38.709 1.00 15.67 14 ALA B N 1
ATOM 1537 C CA . ALA B 1 14 ? 27.199 8.903 -37.892 1.00 15.68 14 ALA B CA 1
ATOM 1538 C C . ALA B 1 14 ? 26.688 10.233 -37.358 1.00 17.55 14 ALA B C 1
ATOM 1539 O O . ALA B 1 14 ? 27.045 10.631 -36.254 1.00 17.36 14 ALA B O 1
ATOM 1541 N N . THR B 1 15 ? 25.867 10.921 -38.142 1.00 19.59 15 THR B N 1
ATOM 1542 C CA . THR B 1 15 ? 25.330 12.225 -37.754 1.00 23.28 15 THR B CA 1
ATOM 1543 C C . THR B 1 15 ? 23.950 12.541 -38.363 1.00 25.15 15 THR B C 1
ATOM 1544 O O . THR B 1 15 ? 23.602 12.073 -39.456 1.00 26.22 15 THR B O 1
ATOM 1548 N N . GLY B 1 16 ? 23.180 13.368 -37.663 1.00 26.44 16 GLY B N 1
ATOM 1549 C CA . GLY B 1 16 ? 21.853 13.723 -38.137 1.00 27.85 16 GLY B CA 1
ATOM 1550 C C . GLY B 1 16 ? 21.840 14.987 -38.965 1.00 29.39 16 GLY B C 1
ATOM 1551 O O . GLY B 1 16 ? 20.889 15.230 -39.700 1.00 30.83 16 GLY B O 1
ATOM 1552 N N . ASN B 1 17 ? 22.882 15.805 -38.837 1.00 29.26 17 ASN B N 1
ATOM 1553 C CA . ASN B 1 17 ? 22.967 17.035 -39.604 1.00 30.74 17 ASN B CA 1
ATOM 1554 C C . ASN B 1 17 ? 23.628 16.671 -40.938 1.00 33.01 17 ASN B C 1
ATOM 1555 O O . ASN B 1 17 ? 24.706 16.071 -40.968 1.00 34.71 17 ASN B O 1
ATOM 1560 N N . PRO B 1 18 ? 22.974 16.996 -42.064 1.00 34.41 18 PRO B N 1
ATOM 1561 C CA . PRO B 1 18 ? 23.587 16.657 -43.352 1.00 34.67 18 PRO B CA 1
ATOM 1562 C C . PRO B 1 18 ? 24.596 17.711 -43.803 1.00 35.50 18 PRO B C 1
ATOM 1563 O O . PRO B 1 18 ? 25.463 17.437 -44.630 1.00 35.51 18 PRO B O 1
ATOM 1567 N N . ASN B 1 19 ? 24.472 18.919 -43.261 1.00 35.54 19 ASN B N 1
ATOM 1568 C CA . ASN B 1 19 ? 25.391 19.999 -43.598 1.00 35.65 19 ASN B CA 1
ATOM 1569 C C . ASN B 1 19 ? 26.761 19.645 -43.039 1.00 35.52 19 ASN B C 1
ATOM 1570 O O . ASN B 1 19 ? 27.792 20.150 -43.498 1.00 34.76 19 ASN B O 1
ATOM 1575 N N . LYS B 1 20 ? 26.758 18.776 -42.034 1.00 34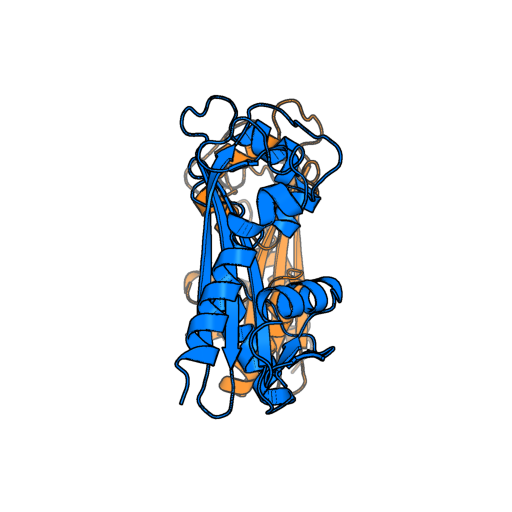.28 20 LYS B N 1
ATOM 1576 C CA . LYS B 1 20 ? 27.992 18.335 -41.402 1.00 33.42 20 LYS B CA 1
ATOM 1577 C C . LYS B 1 20 ? 28.767 17.485 -42.395 1.00 34.54 20 LYS B C 1
ATOM 1578 O O . LYS B 1 20 ? 29.985 17.593 -42.487 1.00 34.45 20 LYS B O 1
ATOM 1584 N N . ILE B 1 21 ? 28.061 16.632 -43.138 1.00 36.53 21 ILE B N 1
ATOM 1585 C CA . ILE B 1 21 ? 28.729 15.777 -44.122 1.00 37.35 21 ILE B CA 1
ATOM 1586 C C . ILE B 1 21 ? 29.011 16.572 -45.400 1.00 37.40 21 ILE B C 1
ATOM 1587 O O . ILE B 1 21 ? 29.740 16.112 -46.288 1.00 37.34 21 ILE B O 1
ATOM 1592 N N . LYS B 1 22 ? 28.424 17.767 -45.471 1.00 37.62 22 LYS B N 1
ATOM 1593 C CA . LYS B 1 22 ? 28.599 18.686 -46.597 1.00 39.16 22 LYS B CA 1
ATOM 1594 C C . LYS B 1 22 ? 29.826 19.543 -46.281 1.00 39.02 22 LYS B C 1
ATOM 1595 O O . LYS B 1 22 ? 30.587 19.920 -47.169 1.00 39.15 22 LYS B O 1
ATOM 1601 N N . GLU B 1 23 ? 30.001 19.845 -44.997 1.00 39.20 23 GLU B N 1
ATOM 1602 C CA . GLU B 1 23 ? 31.134 20.629 -44.512 1.00 38.92 23 GLU B CA 1
ATOM 1603 C C . GLU B 1 23 ? 32.382 19.744 -44.613 1.00 38.43 23 GLU B C 1
ATOM 1604 O O . GLU B 1 23 ? 33.430 20.170 -45.117 1.00 38.94 23 GLU B O 1
ATOM 1610 N N . ALA B 1 24 ? 32.241 18.506 -44.140 1.00 35.84 24 ALA B N 1
ATOM 1611 C CA . ALA B 1 24 ? 33.311 17.513 -44.144 1.00 33.37 24 ALA B CA 1
ATOM 1612 C C . ALA B 1 24 ? 33.847 17.174 -45.539 1.00 31.39 24 ALA B C 1
ATOM 1613 O O . ALA B 1 24 ? 35.060 17.120 -45.749 1.00 29.63 24 ALA B O 1
ATOM 1615 N N . ASN B 1 25 ? 32.946 16.936 -46.487 1.00 31.80 25 ASN B N 1
ATOM 1616 C CA . ASN B 1 25 ? 33.345 16.600 -47.860 1.00 33.45 25 ASN B CA 1
ATOM 1617 C C . ASN B 1 25 ? 34.049 17.755 -48.560 1.00 34.59 25 ASN B C 1
ATOM 1618 O O . ASN B 1 25 ? 34.813 17.540 -49.497 1.00 34.03 25 ASN B O 1
ATOM 1623 N N . ILE B 1 26 ? 33.767 18.980 -48.124 1.00 36.48 26 ILE B N 1
ATOM 1624 C CA . ILE B 1 26 ? 34.412 20.151 -48.704 1.00 36.58 26 ILE B CA 1
ATOM 1625 C C . ILE B 1 26 ? 35.889 19.990 -48.365 1.00 37.13 26 ILE B C 1
ATOM 1626 O O . ILE B 1 26 ? 36.730 19.819 -49.244 1.00 35.72 26 ILE B O 1
ATOM 1631 N N . ILE B 1 27 ? 36.193 20.020 -47.076 1.00 38.24 27 ILE B N 1
ATOM 1632 C CA . ILE B 1 27 ? 37.567 19.863 -46.634 1.00 40.09 27 ILE B CA 1
ATOM 1633 C C . ILE B 1 27 ? 38.216 18.628 -47.254 1.00 43.16 27 ILE B C 1
ATOM 1634 O O . ILE B 1 27 ? 39.430 18.610 -47.446 1.00 46.69 27 ILE B O 1
ATOM 1639 N N . LEU B 1 28 ? 37.418 17.609 -47.582 1.00 43.59 28 LEU B N 1
ATOM 1640 C CA . LEU B 1 28 ? 37.944 16.377 -48.186 1.00 43.50 28 LEU B CA 1
ATOM 1641 C C . LEU B 1 28 ? 38.163 16.545 -49.690 1.00 43.69 28 LEU B C 1
ATOM 1642 O O . LEU B 1 28 ? 38.684 15.650 -50.353 1.00 41.92 28 LEU B O 1
ATOM 1647 N N . LYS B 1 29 ? 37.758 17.698 -50.214 1.00 45.52 29 LYS B N 1
ATOM 1648 C CA . LYS B 1 29 ? 37.892 18.038 -51.633 1.00 47.49 29 LYS B CA 1
ATOM 1649 C C . LYS B 1 29 ? 38.956 17.250 -52.415 1.00 47.40 29 LYS B C 1
ATOM 1650 O O . LYS B 1 29 ? 38.631 16.374 -53.215 1.00 47.86 29 LYS B O 1
ATOM 1656 N N . ASP B 1 30 ? 40.223 17.589 -52.175 1.00 47.60 30 ASP B N 1
ATOM 1657 C CA . ASP B 1 30 ? 41.376 16.990 -52.849 1.00 47.33 30 ASP B CA 1
ATOM 1658 C C . ASP B 1 30 ? 41.502 15.478 -52.836 1.00 46.89 30 ASP B C 1
ATOM 1659 O O . ASP B 1 30 ? 41.667 14.851 -53.884 1.00 45.51 30 ASP B O 1
ATOM 1664 N N . LEU B 1 31 ? 41.463 14.898 -51.644 1.00 46.34 31 LEU B N 1
ATOM 1665 C CA . LEU B 1 31 ? 41.595 13.455 -51.498 1.00 46.54 31 LEU B CA 1
ATOM 1666 C C . LEU B 1 31 ? 40.762 12.694 -52.519 1.00 46.66 31 LEU B C 1
ATOM 1667 O O . LEU B 1 31 ? 39.688 13.137 -52.911 1.00 47.28 31 LEU B O 1
ATOM 1672 N N . LYS B 1 32 ? 41.272 11.547 -52.948 1.00 47.81 32 LYS B N 1
ATOM 1673 C CA . LYS B 1 32 ? 40.597 10.719 -53.946 1.00 49.78 32 LYS B CA 1
ATOM 1674 C C . LYS B 1 32 ? 39.608 9.731 -53.317 1.00 50.94 32 LYS B C 1
ATOM 1675 O O . LYS B 1 32 ? 39.012 8.903 -54.012 1.00 50.86 32 LYS B O 1
ATOM 1681 N N . ASP B 1 33 ? 39.454 9.829 -51.997 1.00 50.74 33 ASP B N 1
ATOM 1682 C CA . ASP B 1 33 ? 38.536 8.991 -51.229 1.00 50.01 33 ASP B CA 1
ATOM 1683 C C . ASP B 1 33 ? 37.423 9.905 -50.734 1.00 48.81 33 ASP B C 1
ATOM 1684 O O . ASP B 1 33 ? 36.524 9.469 -50.022 1.00 47.61 33 ASP B O 1
ATOM 1689 N N . VAL B 1 34 ? 37.532 11.178 -51.114 1.00 47.74 34 VAL B N 1
ATOM 1690 C CA . VAL B 1 34 ? 36.610 12.255 -50.754 1.00 47.28 34 VAL B CA 1
ATOM 1691 C C . VAL B 1 34 ? 35.316 11.811 -50.092 1.00 47.76 34 VAL B C 1
ATOM 1692 O O . VAL B 1 34 ? 34.803 12.474 -49.188 1.00 49.39 34 VAL B O 1
ATOM 1696 N N . GLU B 1 35 ? 34.796 10.679 -50.544 1.00 46.48 35 GLU B N 1
ATOM 1697 C CA . GLU B 1 35 ? 33.546 10.144 -50.047 1.00 43.14 35 GLU B CA 1
ATOM 1698 C C . GLU B 1 35 ? 33.318 10.003 -48.551 1.00 37.72 35 GLU B C 1
ATOM 1699 O O . GLU B 1 35 ? 33.813 9.075 -47.919 1.00 34.77 35 GLU B O 1
ATOM 1705 N N . ILE B 1 36 ? 32.559 10.943 -47.999 1.00 34.28 36 ILE B N 1
ATOM 1706 C CA . ILE B 1 36 ? 32.158 10.901 -46.597 1.00 29.44 36 ILE B CA 1
ATOM 1707 C C . ILE B 1 36 ? 30.664 10.638 -46.780 1.00 29.17 36 ILE B C 1
ATOM 1708 O O . ILE B 1 36 ? 29.997 11.320 -47.549 1.00 28.33 36 ILE B O 1
ATOM 1713 N N . GLU B 1 37 ? 30.124 9.645 -46.101 1.00 29.06 37 GLU B N 1
ATOM 1714 C CA . GLU B 1 37 ? 28.709 9.347 -46.284 1.00 29.85 37 GLU B CA 1
ATOM 1715 C C . GLU B 1 37 ? 27.874 9.366 -45.006 1.00 28.49 37 GLU B C 1
ATOM 1716 O O . GLU B 1 37 ? 28.072 8.533 -44.117 1.00 28.93 37 GLU B O 1
ATOM 1722 N N . GLN B 1 38 ? 26.924 10.294 -44.916 1.00 26.40 38 GLN B N 1
ATOM 1723 C CA . GLN B 1 38 ? 26.078 10.348 -43.731 1.00 25.24 38 GLN B CA 1
ATOM 1724 C C . GLN B 1 38 ? 25.411 9.006 -43.523 1.00 23.74 38 GLN B C 1
ATOM 1725 O O . GLN B 1 38 ? 25.123 8.293 -44.481 1.00 24.49 38 GLN B O 1
ATOM 1731 N N . ILE B 1 39 ? 25.207 8.651 -42.264 1.00 21.50 39 ILE B N 1
ATOM 1732 C CA . ILE B 1 39 ? 24.541 7.415 -41.901 1.00 18.33 39 ILE B CA 1
ATOM 1733 C C . ILE B 1 39 ? 23.826 7.721 -40.577 1.00 18.47 39 ILE B C 1
ATOM 1734 O O . ILE B 1 39 ? 24.415 8.285 -39.652 1.00 16.07 39 ILE B O 1
ATOM 1739 N N . LYS B 1 40 ? 22.537 7.381 -40.542 1.00 18.69 40 LYS B N 1
ATOM 1740 C CA . LYS B 1 40 ? 21.646 7.608 -39.409 1.00 18.48 40 LYS B CA 1
ATOM 1741 C C . LYS B 1 40 ? 21.730 6.538 -38.333 1.00 18.07 40 LYS B C 1
ATOM 1742 O O . LYS B 1 40 ? 20.775 5.796 -38.073 1.00 16.38 40 LYS B O 1
ATOM 1748 N N . ILE B 1 41 ? 22.905 6.451 -37.719 1.00 17.50 41 ILE B N 1
ATOM 1749 C CA . ILE B 1 41 ? 23.112 5.526 -36.636 1.00 16.88 41 ILE B CA 1
ATOM 1750 C C . ILE B 1 41 ? 23.431 6.335 -35.399 1.00 19.04 41 ILE B C 1
ATOM 1751 O O . ILE B 1 41 ? 24.418 7.076 -35.351 1.00 18.60 41 ILE B O 1
ATOM 1756 N N . SER B 1 42 ? 22.563 6.175 -34.404 1.00 18.87 42 SER B N 1
ATOM 1757 C CA . SER B 1 42 ? 22.657 6.867 -33.136 1.00 19.83 42 SER B CA 1
ATOM 1758 C C . SER B 1 42 ? 23.553 6.149 -32.129 1.00 17.50 42 SER B C 1
ATOM 1759 O O . SER B 1 42 ? 23.627 4.922 -32.096 1.00 19.90 42 SER B O 1
ATOM 1762 N N . TYR B 1 43 ? 24.243 6.917 -31.302 1.00 12.49 43 TYR B N 1
ATOM 1763 C CA . TYR B 1 43 ? 25.078 6.304 -30.291 1.00 11.43 43 TYR B CA 1
ATOM 1764 C C . TYR B 1 43 ? 24.903 7.079 -28.991 1.00 9.94 43 TYR B C 1
ATOM 1765 O O . TYR B 1 43 ? 24.477 8.243 -29.012 1.00 10.37 43 TYR B O 1
ATOM 1774 N N . PRO B 1 44 ? 25.213 6.440 -27.851 1.00 9.91 44 PRO B N 1
ATOM 1775 C CA . PRO B 1 44 ? 25.113 7.061 -26.524 1.00 11.07 44 PRO B CA 1
ATOM 1776 C C . PRO B 1 44 ? 26.252 8.067 -26.355 1.00 12.01 44 PRO B C 1
ATOM 1777 O O . PRO B 1 44 ? 27.407 7.765 -26.661 1.00 15.17 44 PRO B O 1
ATOM 1781 N N . GLU B 1 45 ? 25.934 9.273 -25.924 1.00 11.47 45 GLU B N 1
ATOM 1782 C CA . GLU B 1 45 ? 26.974 10.252 -25.696 1.00 13.33 45 GLU B CA 1
ATOM 1783 C C . GLU B 1 45 ? 27.193 10.141 -24.205 1.00 13.49 45 GLU B C 1
ATOM 1784 O O . GLU B 1 45 ? 26.347 10.588 -23.418 1.00 13.36 45 GLU B O 1
ATOM 1790 N N . ILE B 1 46 ? 28.292 9.495 -23.806 1.00 12.03 46 ILE B N 1
ATOM 1791 C CA . ILE B 1 46 ? 28.575 9.327 -22.390 1.00 12.55 46 ILE B CA 1
ATOM 1792 C C . ILE B 1 46 ? 29.080 10.616 -21.763 1.00 10.96 46 ILE B C 1
ATOM 1793 O O . ILE B 1 46 ? 29.478 11.543 -22.467 1.00 12.73 46 ILE B O 1
ATOM 1798 N N . GLN B 1 47 ? 28.981 10.694 -20.443 1.00 10.72 47 GLN B N 1
ATOM 1799 C CA . GLN B 1 47 ? 29.459 11.859 -19.717 1.00 9.69 47 GLN B CA 1
ATOM 1800 C C . GLN B 1 47 ? 30.955 11.590 -19.560 1.00 8.54 47 GLN B C 1
ATOM 1801 O O . GLN B 1 47 ? 31.360 10.528 -19.100 1.00 9.49 47 GLN B O 1
ATOM 1807 N N . GLY B 1 48 ? 31.773 12.538 -19.985 1.00 7.30 48 GLY B N 1
ATOM 1808 C CA . GLY B 1 48 ? 33.203 12.363 -19.899 1.00 8.12 48 GLY B CA 1
ATOM 1809 C C . GLY B 1 48 ? 33.803 13.455 -20.742 1.00 9.53 48 GLY B C 1
ATOM 1810 O O . GLY B 1 48 ? 33.111 14.424 -21.068 1.00 8.37 48 GLY B O 1
ATOM 1811 N N . THR B 1 49 ? 35.076 13.336 -21.101 1.00 10.41 49 THR B N 1
ATOM 1812 C CA . THR B 1 49 ? 35.650 14.388 -21.916 1.00 9.40 49 THR B CA 1
ATOM 1813 C C . THR B 1 49 ? 35.124 14.225 -23.314 1.00 5.37 49 THR B C 1
ATOM 1814 O O . THR B 1 49 ? 34.518 13.210 -23.630 1.00 6.98 49 THR B O 1
ATOM 1818 N N . LEU B 1 50 ? 35.349 15.241 -24.131 1.00 5.24 50 LEU B N 1
ATOM 1819 C CA . LEU B 1 50 ? 34.926 15.249 -25.528 1.00 7.31 50 LEU B CA 1
ATOM 1820 C C . LEU B 1 50 ? 35.542 14.041 -26.195 1.00 8.79 50 LEU B C 1
ATOM 1821 O O . LEU B 1 50 ? 34.911 13.395 -27.017 1.00 12.30 50 LEU B O 1
ATOM 1826 N N . GLU B 1 51 ? 36.798 13.764 -25.853 1.00 9.76 51 GLU B N 1
ATOM 1827 C CA . GLU B 1 51 ? 37.542 12.628 -26.396 1.00 7.24 51 GLU B CA 1
ATOM 1828 C C . GLU B 1 51 ? 36.916 11.317 -25.995 1.00 6.48 51 GLU B C 1
ATOM 1829 O O . GLU B 1 51 ? 36.956 10.353 -26.741 1.00 7.10 51 GLU B O 1
ATOM 1835 N N . GLU B 1 52 ? 36.373 11.277 -24.785 1.00 6.50 52 GLU B N 1
ATOM 1836 C CA . GLU B 1 52 ? 35.718 10.086 -24.254 1.00 8.24 52 GLU B CA 1
ATOM 1837 C C . GLU B 1 52 ? 34.406 9.784 -25.018 1.00 6.99 52 GLU B C 1
ATOM 1838 O O . GLU B 1 52 ? 34.130 8.630 -25.416 1.00 7.54 52 GLU B O 1
ATOM 1844 N N . VAL B 1 53 ? 33.618 10.826 -25.234 1.00 5.11 53 VAL B N 1
ATOM 1845 C CA . VAL B 1 53 ? 32.379 10.739 -25.986 1.00 7.40 53 VAL B CA 1
ATOM 1846 C C . VAL B 1 53 ? 32.654 10.296 -27.422 1.00 10.54 53 VAL B C 1
ATOM 1847 O O . VAL B 1 53 ? 31.956 9.445 -27.966 1.00 15.54 53 VAL B O 1
ATOM 1851 N N . ALA B 1 54 ? 33.667 10.885 -28.054 1.00 9.82 54 ALA B N 1
ATOM 1852 C CA . ALA B 1 54 ? 33.967 10.551 -29.445 1.00 8.48 54 ALA B CA 1
ATOM 1853 C C . ALA B 1 54 ? 34.471 9.125 -29.648 1.00 9.42 54 ALA B C 1
ATOM 1854 O O . ALA B 1 54 ? 34.138 8.467 -30.641 1.00 10.83 54 ALA B O 1
ATOM 1856 N N . GLU B 1 55 ? 35.272 8.658 -28.706 1.00 9.75 55 GLU B N 1
ATOM 1857 C CA . GLU B 1 55 ? 35.832 7.325 -28.716 1.00 11.06 55 GLU B CA 1
ATOM 1858 C C . GLU B 1 55 ? 34.756 6.272 -28.493 1.00 11.85 55 GLU B C 1
ATOM 1859 O O . GLU B 1 55 ? 34.694 5.249 -29.179 1.00 10.19 55 GLU B O 1
ATOM 1865 N N . PHE B 1 56 ? 33.947 6.504 -27.471 1.00 12.60 56 PHE B N 1
ATOM 1866 C CA . PHE B 1 56 ? 32.850 5.625 -27.158 1.00 11.73 56 PHE B CA 1
ATOM 1867 C C . PHE B 1 56 ? 31.887 5.654 -28.351 1.00 10.08 56 PHE B C 1
ATOM 1868 O O . PHE B 1 56 ? 31.520 4.631 -28.904 1.00 10.33 56 PHE B O 1
ATOM 1876 N N . GLY B 1 57 ? 31.494 6.835 -28.778 1.00 9.53 57 GLY B N 1
ATOM 1877 C CA . GLY B 1 57 ? 30.586 6.895 -29.904 1.00 8.33 57 GLY B CA 1
ATOM 1878 C C . GLY B 1 57 ? 31.105 6.225 -31.164 1.00 10.27 57 GLY B C 1
ATOM 1879 O O . GLY B 1 57 ? 30.346 5.555 -31.871 1.00 12.15 57 GLY B O 1
ATOM 1880 N N . ALA B 1 58 ? 32.388 6.397 -31.469 1.00 10.64 58 ALA B N 1
ATOM 1881 C CA . ALA B 1 58 ? 32.965 5.813 -32.688 1.00 9.44 58 ALA B CA 1
ATOM 1882 C C . ALA B 1 58 ? 32.869 4.288 -32.743 1.00 10.99 58 ALA B C 1
ATOM 1883 O O . ALA B 1 58 ? 32.371 3.705 -33.730 1.00 7.48 58 ALA B O 1
ATOM 1885 N N . LYS B 1 59 ? 33.395 3.664 -31.698 1.00 10.65 59 LYS B N 1
ATOM 1886 C CA . LYS B 1 59 ? 33.407 2.228 -31.568 1.00 14.68 59 LYS B CA 1
ATOM 1887 C C . LYS B 1 59 ? 32.004 1.651 -31.456 1.00 16.19 59 LYS B C 1
ATOM 1888 O O . LYS B 1 59 ? 31.754 0.504 -31.853 1.00 14.34 59 LYS B O 1
ATOM 1894 N N . TRP B 1 60 ? 31.082 2.444 -30.912 1.00 17.38 60 TRP B N 1
ATOM 1895 C CA . TRP B 1 60 ? 29.705 1.985 -30.747 1.00 16.58 60 TRP B CA 1
ATOM 1896 C C . TRP B 1 60 ? 29.001 1.807 -32.089 1.00 15.13 60 TRP B C 1
ATOM 1897 O O . TRP B 1 60 ? 28.389 0.765 -32.343 1.00 11.26 60 TRP B O 1
ATOM 1908 N N . VAL B 1 61 ? 29.071 2.823 -32.942 1.00 15.60 61 VAL B N 1
ATOM 1909 C CA . VAL B 1 61 ? 28.424 2.712 -34.232 1.00 17.84 61 VAL B CA 1
ATOM 1910 C C . VAL B 1 61 ? 29.218 1.825 -35.184 1.00 19.21 61 VAL B C 1
ATOM 1911 O O . VAL B 1 61 ? 28.662 1.315 -36.162 1.00 20.07 61 VAL B O 1
ATOM 1915 N N . TYR B 1 62 ? 30.502 1.619 -34.894 1.00 18.61 62 TYR B N 1
ATOM 1916 C CA . TYR B 1 62 ? 31.309 0.738 -35.719 1.00 19.62 62 TYR B CA 1
ATOM 1917 C C . TYR B 1 62 ? 30.929 -0.721 -35.463 1.00 19.63 62 TYR B C 1
ATOM 1918 O O . TYR B 1 62 ? 30.861 -1.532 -36.392 1.00 18.17 62 TYR B O 1
ATOM 1927 N N . ASN B 1 63 ? 30.727 -1.075 -34.199 1.00 22.20 63 ASN B N 1
ATOM 1928 C CA . ASN B 1 63 ? 30.360 -2.444 -33.858 1.00 23.95 63 ASN B CA 1
ATOM 1929 C C . ASN B 1 63 ? 29.014 -2.774 -34.494 1.00 22.63 63 ASN B C 1
ATOM 1930 O O . ASN B 1 63 ? 28.737 -3.926 -34.802 1.00 21.36 63 ASN B O 1
ATOM 1935 N N . ILE B 1 64 ? 28.202 -1.743 -34.719 1.00 21.76 64 ILE B N 1
ATOM 1936 C CA . ILE B 1 64 ? 26.895 -1.880 -35.371 1.00 20.92 64 ILE B CA 1
ATOM 1937 C C . ILE B 1 64 ? 27.102 -2.051 -36.894 1.00 21.29 64 ILE B C 1
ATOM 1938 O O . ILE B 1 64 ? 26.780 -3.092 -37.472 1.00 20.81 64 ILE B O 1
ATOM 1943 N N . LEU B 1 65 ? 27.639 -1.000 -37.514 1.00 20.25 65 LEU B N 1
ATOM 1944 C CA . LEU B 1 65 ? 27.888 -0.924 -38.958 1.00 20.77 65 LEU B CA 1
ATOM 1945 C C . LEU B 1 65 ? 29.036 -1.766 -39.538 1.00 23.09 65 LEU B C 1
ATOM 1946 O O . LEU B 1 65 ? 29.020 -2.105 -40.730 1.00 22.95 65 LEU B O 1
ATOM 1951 N N . LYS B 1 66 ? 30.021 -2.093 -38.703 1.00 22.50 66 LYS B N 1
ATOM 1952 C CA . LYS B 1 66 ? 31.187 -2.869 -39.115 1.00 21.83 66 LYS B CA 1
ATOM 1953 C C . LYS B 1 66 ? 31.788 -2.343 -40.409 1.00 21.72 66 LYS B C 1
ATOM 1954 O O . LYS B 1 66 ? 32.068 -3.098 -41.326 1.00 20.88 66 LYS B O 1
ATOM 1960 N N . LYS B 1 67 ? 31.968 -1.030 -40.472 1.00 23.48 67 LYS B N 1
ATOM 1961 C CA . LYS B 1 67 ? 32.538 -0.362 -41.629 1.00 26.47 67 LYS B CA 1
ATOM 1962 C C . LYS B 1 67 ? 33.217 0.878 -41.073 1.00 27.67 67 LYS B C 1
ATOM 1963 O O . LYS B 1 67 ? 32.927 1.270 -39.946 1.00 29.30 67 LYS B O 1
ATOM 1969 N N . PRO B 1 68 ? 34.125 1.515 -41.845 1.00 26.79 68 PRO B N 1
ATOM 1970 C CA . PRO B 1 68 ? 34.801 2.714 -41.336 1.00 25.50 68 PRO B CA 1
ATOM 1971 C C . PRO B 1 68 ? 33.839 3.878 -41.140 1.00 25.10 68 PRO B C 1
ATOM 1972 O O . PRO B 1 68 ? 33.119 4.262 -42.060 1.00 23.03 68 PRO B O 1
ATOM 1976 N N . VAL B 1 69 ? 33.858 4.450 -39.935 1.00 24.25 69 VAL B N 1
ATOM 1977 C CA . VAL B 1 69 ? 32.964 5.545 -39.570 1.00 22.84 69 VAL B CA 1
ATOM 1978 C C . VAL B 1 69 ? 33.601 6.611 -38.685 1.00 20.98 69 VAL B C 1
ATOM 1979 O O . VAL B 1 69 ? 34.569 6.335 -37.989 1.00 18.68 69 VAL B O 1
ATOM 1983 N N . ILE B 1 70 ? 33.030 7.823 -38.725 1.00 20.35 70 ILE B N 1
ATOM 1984 C CA . ILE B 1 70 ? 33.466 8.928 -37.882 1.00 20.24 70 ILE B CA 1
ATOM 1985 C C . ILE B 1 70 ? 32.281 9.531 -37.110 1.00 19.35 70 ILE B C 1
ATOM 1986 O O . ILE B 1 70 ? 31.140 9.542 -37.593 1.00 18.83 70 ILE B O 1
ATOM 1991 N N . VAL B 1 71 ? 32.545 10.007 -35.898 1.00 17.52 71 VAL B N 1
ATOM 1992 C CA . VAL B 1 71 ? 31.516 10.665 -35.093 1.00 14.51 71 VAL B CA 1
ATOM 1993 C C . VAL B 1 71 ? 32.202 11.979 -34.781 1.00 14.27 71 VAL B C 1
ATOM 1994 O O . VAL B 1 71 ? 33.368 12.147 -35.119 1.00 14.67 71 VAL B O 1
ATOM 1998 N N . GLU B 1 72 ? 31.516 12.920 -34.160 1.00 14.11 72 GLU B N 1
ATOM 1999 C CA . GLU B 1 72 ? 32.164 14.183 -33.879 1.00 16.17 72 GLU B CA 1
ATOM 2000 C C . GLU B 1 72 ? 31.441 14.861 -32.711 1.00 17.52 72 GLU B C 1
ATOM 2001 O O . GLU B 1 72 ? 30.214 14.891 -32.668 1.00 18.51 72 GLU B O 1
ATOM 2007 N N . ASP B 1 73 ? 32.212 15.370 -31.755 1.00 17.00 73 ASP B N 1
ATOM 2008 C CA . ASP B 1 73 ? 31.655 16.042 -30.590 1.00 14.75 73 ASP B CA 1
ATOM 2009 C C . ASP B 1 73 ? 32.408 17.327 -30.288 1.00 12.66 73 ASP B C 1
ATOM 2010 O O . ASP B 1 73 ? 33.637 17.346 -30.198 1.00 12.79 73 ASP B O 1
ATOM 2015 N N . SER B 1 74 ? 31.649 18.400 -30.125 1.00 11.79 74 SER B N 1
ATOM 2016 C CA . SER B 1 74 ? 32.238 19.678 -29.863 1.00 7.89 74 SER B CA 1
ATOM 2017 C C . SER B 1 74 ? 31.709 20.267 -28.574 1.00 8.27 74 SER B C 1
ATOM 2018 O O . SER B 1 74 ? 30.653 19.857 -28.080 1.00 8.51 74 SER B O 1
ATOM 2021 N N . GLY B 1 75 ? 32.448 21.243 -28.048 1.00 6.06 75 GLY B N 1
ATOM 2022 C CA . GLY B 1 75 ? 32.056 21.925 -26.830 1.00 2.00 75 GLY B CA 1
ATOM 2023 C C . GLY B 1 75 ? 32.581 23.349 -26.787 1.00 3.06 75 GLY B C 1
ATOM 2024 O O . GLY B 1 75 ? 33.455 23.749 -27.558 1.00 4.03 75 GLY B O 1
ATOM 2025 N N . PHE B 1 76 ? 32.049 24.117 -25.855 1.00 4.90 76 PHE B N 1
ATOM 2026 C CA . PHE B 1 76 ? 32.446 25.497 -25.652 1.00 3.12 76 PHE B CA 1
ATOM 2027 C C . PHE B 1 76 ? 32.941 25.419 -24.230 1.00 4.97 76 PHE B C 1
ATOM 2028 O O . PHE B 1 76 ? 32.238 24.933 -23.340 1.00 4.93 76 PHE B O 1
ATOM 2036 N N . PHE B 1 77 ? 34.173 25.862 -24.010 1.00 7.62 77 PHE B N 1
ATOM 2037 C CA . PHE B 1 77 ? 34.775 25.821 -22.688 1.00 7.48 77 PHE B CA 1
ATOM 2038 C C . PHE B 1 77 ? 35.156 27.224 -22.248 1.00 8.13 77 PHE B C 1
ATOM 2039 O O . PHE B 1 77 ? 35.888 27.883 -22.954 1.00 11.34 77 PHE B O 1
ATOM 2047 N N . VAL B 1 78 ? 34.662 27.694 -21.109 1.00 7.24 78 VAL B N 1
ATOM 2048 C CA . VAL B 1 78 ? 35.069 29.012 -20.677 1.00 10.34 78 VAL B CA 1
ATOM 2049 C C . VAL B 1 78 ? 35.949 28.921 -19.441 1.00 11.25 78 VAL B C 1
ATOM 2050 O O . VAL B 1 78 ? 35.683 28.187 -18.495 1.00 10.35 78 VAL B O 1
ATOM 2054 N N . GLU B 1 79 ? 37.041 29.663 -19.495 1.00 14.45 79 GLU B N 1
ATOM 2055 C CA . GLU B 1 79 ? 38.045 29.671 -18.450 1.00 13.92 79 GLU B CA 1
ATOM 2056 C C . GLU B 1 79 ? 37.606 30.056 -17.059 1.00 12.86 79 GLU B C 1
ATOM 2057 O O . GLU B 1 79 ? 37.826 29.307 -16.112 1.00 13.25 79 GLU B O 1
ATOM 2063 N N . ALA B 1 80 ? 37.008 31.229 -16.913 1.00 12.40 80 ALA B N 1
ATOM 2064 C CA . ALA B 1 80 ? 36.581 31.639 -15.585 1.00 10.29 80 ALA B CA 1
ATOM 2065 C C . ALA B 1 80 ? 35.587 30.672 -14.980 1.00 9.67 80 ALA B C 1
ATOM 2066 O O . ALA B 1 80 ? 35.462 30.609 -13.765 1.00 12.54 80 ALA B O 1
ATOM 2068 N N . LEU B 1 81 ? 34.872 29.930 -15.816 1.00 8.34 81 LEU B N 1
ATOM 2069 C CA . LEU B 1 81 ? 33.869 28.987 -15.316 1.00 6.47 81 LEU B CA 1
ATOM 2070 C C . LEU B 1 81 ? 34.374 27.582 -15.242 1.00 4.65 81 LEU B C 1
ATOM 2071 O O . LEU B 1 81 ? 33.594 26.643 -15.225 1.00 4.36 81 LEU B O 1
ATOM 2076 N N . ASN B 1 82 ? 35.687 27.446 -15.260 1.00 5.25 82 ASN B N 1
ATOM 2077 C CA . ASN B 1 82 ? 36.350 26.170 -15.140 1.00 4.62 82 ASN B CA 1
ATOM 2078 C C . ASN B 1 82 ? 36.115 25.100 -16.171 1.00 5.82 82 ASN B C 1
ATOM 2079 O O . ASN B 1 82 ? 36.147 23.905 -15.825 1.00 6.35 82 ASN B O 1
ATOM 2084 N N . GLY B 1 83 ? 35.918 25.490 -17.433 1.00 4.95 83 GLY B N 1
ATOM 2085 C CA . GLY B 1 83 ? 35.683 24.494 -18.465 1.00 5.82 83 GLY B CA 1
ATOM 2086 C C . GLY B 1 83 ? 34.217 24.402 -18.879 1.00 6.87 83 GLY B C 1
ATOM 2087 O O . GLY B 1 83 ? 33.900 24.173 -20.022 1.00 9.86 83 GLY B O 1
ATOM 2088 N N . PHE B 1 84 ? 33.324 24.559 -17.924 1.00 5.25 84 PHE B N 1
ATOM 2089 C CA . PHE B 1 84 ? 31.887 24.569 -18.154 1.00 4.07 84 PHE B CA 1
ATOM 2090 C C . PHE B 1 84 ? 31.609 25.473 -19.389 1.00 4.85 84 PHE B C 1
ATOM 2091 O O . PHE B 1 84 ? 32.292 26.477 -19.586 1.00 5.26 84 PHE B O 1
ATOM 2099 N N . PRO B 1 85 ? 30.635 25.120 -20.257 1.00 2.92 85 PRO B N 1
ATOM 2100 C CA . PRO B 1 85 ? 29.707 23.983 -20.311 1.00 4.57 85 PRO B CA 1
ATOM 2101 C C . PRO B 1 85 ? 30.416 22.716 -20.771 1.00 3.49 85 PRO B C 1
ATOM 2102 O O . PRO B 1 85 ? 29.971 21.585 -20.513 1.00 3.20 85 PRO B O 1
ATOM 2106 N N . GLY B 1 86 ? 31.523 22.918 -21.476 1.00 2.00 86 GLY B N 1
ATOM 2107 C CA . GLY B 1 86 ? 32.295 21.797 -21.950 1.00 2.00 86 GLY B CA 1
ATOM 2108 C C . GLY B 1 86 ? 31.466 20.831 -22.748 1.00 3.23 86 GLY B C 1
ATOM 2109 O O . GLY B 1 86 ? 30.664 21.228 -23.620 1.00 4.45 86 GLY B O 1
ATOM 2110 N N . THR B 1 87 ? 31.611 19.552 -22.450 1.00 6.29 87 THR B N 1
ATOM 2111 C CA . THR B 1 87 ? 30.866 18.583 -23.223 1.00 6.29 87 THR B CA 1
ATOM 2112 C C . THR B 1 87 ? 29.351 18.647 -23.056 1.00 6.93 87 THR B C 1
ATOM 2113 O O . THR B 1 87 ? 28.645 17.984 -23.804 1.00 8.82 87 THR B O 1
ATOM 2117 N N . TYR B 1 88 ? 28.850 19.494 -22.137 1.00 8.38 88 TYR B N 1
ATOM 2118 C CA . TYR B 1 88 ? 27.403 19.644 -21.924 1.00 6.09 88 TYR B CA 1
ATOM 2119 C C . TYR B 1 88 ? 26.905 20.982 -22.438 1.00 6.90 88 TYR B C 1
ATOM 2120 O O . TYR B 1 88 ? 25.911 21.548 -21.941 1.00 7.54 88 TYR B O 1
ATOM 2129 N N . SER B 1 89 ? 27.584 21.468 -23.470 1.00 6.20 89 SER B N 1
ATOM 2130 C CA . SER B 1 89 ? 27.262 22.762 -24.070 1.00 7.90 89 SER B CA 1
ATOM 2131 C C . SER B 1 89 ? 25.863 22.895 -24.610 1.00 4.03 89 SER B C 1
ATOM 2132 O O . SER B 1 89 ? 25.268 23.942 -24.475 1.00 4.96 89 SER B O 1
ATOM 2135 N N . LYS B 1 90 ? 25.337 21.844 -25.227 1.00 5.61 90 LYS B N 1
ATOM 2136 C CA . LYS B 1 90 ? 23.991 21.907 -25.776 1.00 7.58 90 LYS B CA 1
ATOM 2137 C C . LYS B 1 90 ? 22.917 22.022 -24.696 1.00 5.26 90 LYS B C 1
ATOM 2138 O O . LYS B 1 90 ? 21.957 22.804 -24.814 1.00 2.00 90 LYS B O 1
ATOM 2144 N N . PHE B 1 91 ? 23.069 21.198 -23.667 1.00 4.35 91 PHE B N 1
ATOM 2145 C CA . PHE B 1 91 ? 22.151 21.180 -22.540 1.00 3.47 91 PHE B CA 1
ATOM 2146 C C . PHE B 1 91 ? 22.188 22.549 -21.899 1.00 4.83 91 PHE B C 1
ATOM 2147 O O . PHE B 1 91 ? 21.154 23.148 -21.577 1.00 7.63 91 PHE B O 1
ATOM 2155 N N . VAL B 1 92 ? 23.398 23.056 -21.704 1.00 4.87 92 VAL B N 1
ATOM 2156 C CA . VAL B 1 92 ? 23.502 24.357 -21.074 1.00 4.66 92 VAL B CA 1
ATOM 2157 C C . VAL B 1 92 ? 22.906 25.423 -21.975 1.00 2.26 92 VAL B C 1
ATOM 2158 O O . VAL B 1 92 ? 22.264 26.326 -21.490 1.00 3.64 92 VAL B O 1
ATOM 2162 N N . GLN B 1 93 ? 23.116 25.303 -23.287 1.00 3.13 93 GLN B N 1
ATOM 2163 C CA . GLN B 1 93 ? 22.598 26.254 -24.255 1.00 2.00 93 GLN B CA 1
ATOM 2164 C C . GLN B 1 93 ? 21.066 26.208 -24.287 1.00 4.25 93 GLN B C 1
ATOM 2165 O O . GLN B 1 93 ? 20.405 27.232 -24.446 1.00 5.78 93 GLN B O 1
ATOM 2171 N N . GLU B 1 94 ? 20.484 25.035 -24.098 1.00 3.59 94 GLU B N 1
ATOM 2172 C CA . GLU B 1 94 ? 19.039 24.964 -24.131 1.00 6.72 94 GLU B CA 1
ATOM 2173 C C . GLU B 1 94 ? 18.347 25.261 -22.781 1.00 4.94 94 GLU B C 1
ATOM 2174 O O . GLU B 1 94 ? 17.152 25.522 -22.759 1.00 6.21 94 GLU B O 1
ATOM 2180 N N . THR B 1 95 ? 19.084 25.268 -21.665 1.00 5.73 95 THR B N 1
ATOM 2181 C CA . THR B 1 95 ? 18.448 25.564 -20.368 1.00 2.81 95 THR B CA 1
ATOM 2182 C C . THR B 1 95 ? 18.672 26.985 -19.890 1.00 3.52 95 THR B C 1
ATOM 2183 O O . THR B 1 95 ? 17.698 27.689 -19.556 1.00 3.87 95 THR B O 1
ATOM 2187 N N . ILE B 1 96 ? 19.932 27.429 -19.845 1.00 3.06 96 ILE B N 1
ATOM 2188 C CA . ILE B 1 96 ? 20.221 28.806 -19.410 1.00 2.87 96 ILE B CA 1
ATOM 2189 C C . ILE B 1 96 ? 20.694 29.734 -20.555 1.00 5.19 96 ILE B C 1
ATOM 2190 O O . ILE B 1 96 ? 20.698 30.968 -20.408 1.00 4.18 96 ILE B O 1
ATOM 2195 N N . GLY B 1 97 ? 21.075 29.146 -21.689 1.00 6.89 97 GLY B N 1
ATOM 2196 C CA . GLY B 1 97 ? 21.500 29.927 -22.852 1.00 8.68 97 GLY B CA 1
ATOM 2197 C C . GLY B 1 97 ? 22.692 30.865 -22.696 1.00 8.73 97 GLY B C 1
ATOM 2198 O O . GLY B 1 97 ? 23.366 30.910 -21.646 1.00 10.04 97 GLY B O 1
ATOM 2199 N N . ASN B 1 98 ? 22.950 31.635 -23.753 1.00 9.43 98 ASN B N 1
ATOM 2200 C CA . ASN B 1 98 ? 24.042 32.592 -23.751 1.00 10.78 98 ASN B CA 1
ATOM 2201 C C . ASN B 1 98 ? 23.873 33.512 -22.572 1.00 11.99 98 ASN B C 1
ATOM 2202 O O . ASN B 1 98 ? 24.839 33.901 -21.903 1.00 14.76 98 ASN B O 1
ATOM 2207 N N . GLU B 1 99 ? 22.624 33.871 -22.338 1.00 12.33 99 GLU B N 1
ATOM 2208 C CA . GLU B 1 99 ? 22.251 34.755 -21.263 1.00 13.04 99 GLU B CA 1
ATOM 2209 C C . GLU B 1 99 ? 22.837 34.226 -19.968 1.00 13.55 99 GLU B C 1
ATOM 2210 O O . GLU B 1 99 ? 23.345 34.981 -19.168 1.00 11.73 99 GLU B O 1
ATOM 2216 N N . GLY B 1 100 ? 22.761 32.915 -19.785 1.00 13.83 100 GLY B N 1
ATOM 2217 C CA . GLY B 1 100 ? 23.269 32.301 -18.580 1.00 13.12 100 GLY B CA 1
ATOM 2218 C C . GLY B 1 100 ? 24.771 32.394 -18.409 1.00 12.75 100 GLY B C 1
ATOM 2219 O O . GLY B 1 100 ? 25.233 32.586 -17.303 1.00 12.74 100 GLY B O 1
ATOM 2220 N N . ILE B 1 101 ? 25.553 32.247 -19.475 1.00 13.63 101 ILE B N 1
ATOM 2221 C CA . ILE B 1 101 ? 26.994 32.346 -19.278 1.00 12.25 101 ILE B CA 1
ATOM 2222 C C . ILE B 1 101 ? 27.439 33.800 -19.090 1.00 11.06 101 ILE B C 1
ATOM 2223 O O . ILE B 1 101 ? 28.433 34.068 -18.424 1.00 10.85 101 ILE B O 1
ATOM 2228 N N . LEU B 1 102 ? 26.703 34.741 -19.674 1.00 10.27 102 LEU B N 1
ATOM 2229 C CA . LEU B 1 102 ? 27.056 36.146 -19.540 1.00 8.96 102 LEU B CA 1
ATOM 2230 C C . LEU B 1 102 ? 26.807 36.594 -18.094 1.00 9.80 102 LEU B C 1
ATOM 2231 O O . LEU B 1 102 ? 27.557 37.401 -17.568 1.00 9.67 102 LEU B O 1
ATOM 2236 N N . LYS B 1 103 ? 25.758 36.066 -17.461 1.00 10.09 103 LYS B N 1
ATOM 2237 C CA . LYS B 1 103 ? 25.423 36.434 -16.079 1.00 10.79 103 LYS B CA 1
ATOM 2238 C C . LYS B 1 103 ? 26.470 35.845 -15.122 1.00 10.18 103 LYS B C 1
ATOM 2239 O O . LYS B 1 103 ? 26.936 36.491 -14.168 1.00 8.93 103 LYS B O 1
ATOM 2245 N N . LEU B 1 104 ? 26.862 34.622 -15.435 1.00 11.35 104 LEU B N 1
ATOM 2246 C CA . LEU B 1 104 ? 27.849 33.873 -14.672 1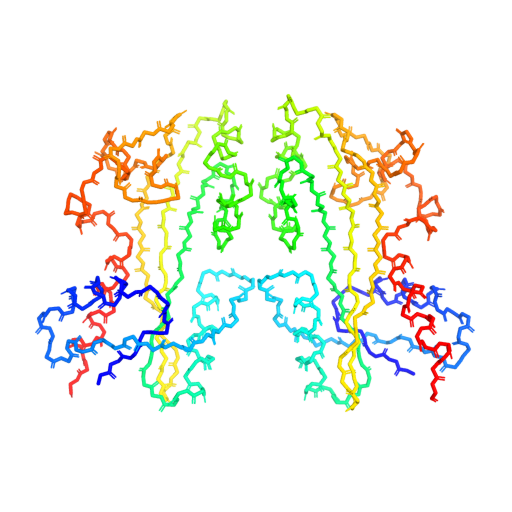.00 10.01 104 LEU B CA 1
ATOM 2247 C C . LEU B 1 104 ? 29.169 34.638 -14.747 1.00 11.96 104 LEU B C 1
ATOM 2248 O O . LEU B 1 104 ? 29.941 34.661 -13.791 1.00 11.86 104 LEU B O 1
ATOM 2253 N N . LEU B 1 105 ? 29.407 35.278 -15.892 1.00 11.81 105 LEU B N 1
ATOM 2254 C CA . LEU B 1 105 ? 30.637 36.038 -16.151 1.00 10.22 105 LEU B CA 1
ATOM 2255 C C . LEU B 1 105 ? 30.630 37.522 -15.746 1.00 13.23 105 LEU B C 1
ATOM 2256 O O . LEU B 1 105 ? 31.664 38.191 -15.851 1.00 12.36 105 LEU B O 1
ATOM 2261 N N . GLU B 1 106 ? 29.486 38.047 -15.300 1.00 16.07 106 GLU B N 1
ATOM 2262 C CA . GLU B 1 106 ? 29.406 39.443 -14.864 1.00 18.18 106 GLU B CA 1
ATOM 2263 C C . GLU B 1 106 ? 30.505 39.714 -13.834 1.00 21.52 106 GLU B C 1
ATOM 2264 O O . GLU B 1 106 ? 30.780 38.883 -12.968 1.00 21.36 106 GLU B O 1
ATOM 2270 N N . GLY B 1 107 ? 31.140 40.876 -13.927 1.00 24.63 107 GLY B N 1
ATOM 2271 C CA . GLY B 1 107 ? 32.187 41.219 -12.974 1.00 27.61 107 GLY B CA 1
ATOM 2272 C C . GLY B 1 107 ? 33.486 40.433 -13.051 1.00 28.23 107 GLY B C 1
ATOM 2273 O O . GLY B 1 107 ? 34.422 40.729 -12.310 1.00 29.82 107 GLY B O 1
ATOM 2274 N N . LYS B 1 108 ? 33.550 39.425 -13.919 1.00 29.00 108 LYS B N 1
ATOM 2275 C CA . LYS B 1 108 ? 34.773 38.637 -14.089 1.00 28.48 108 LYS B CA 1
ATOM 2276 C C . LYS B 1 108 ? 35.559 39.326 -15.190 1.00 29.86 108 LYS B C 1
ATOM 2277 O O . LYS B 1 108 ? 34.976 39.770 -16.185 1.00 31.08 108 LYS B O 1
ATOM 2283 N N . ASP B 1 109 ? 36.874 39.414 -15.029 1.00 31.24 109 ASP B N 1
ATOM 2284 C CA . ASP B 1 109 ? 37.704 40.050 -16.050 1.00 32.88 109 ASP B CA 1
ATOM 2285 C C . ASP B 1 109 ? 38.332 39.037 -16.985 1.00 30.99 109 ASP B C 1
ATOM 2286 O O . ASP B 1 109 ? 38.720 39.386 -18.095 1.00 30.08 109 ASP B O 1
ATOM 2291 N N . ASN B 1 110 ? 38.461 37.791 -16.534 1.00 27.19 110 ASN B N 1
ATOM 2292 C CA . ASN B 1 110 ? 39.024 36.769 -17.408 1.00 23.75 110 ASN B CA 1
ATOM 2293 C C . ASN B 1 110 ? 37.864 36.232 -18.225 1.00 21.32 110 ASN B C 1
ATOM 2294 O O . ASN B 1 110 ? 37.110 35.362 -17.763 1.00 22.13 110 ASN B O 1
ATOM 2299 N N . ARG B 1 111 ? 37.711 36.771 -19.429 1.00 18.56 111 ARG B N 1
ATOM 2300 C CA . ARG B 1 111 ? 36.642 36.348 -20.327 1.00 15.74 111 ARG B CA 1
ATOM 2301 C C . ARG B 1 111 ? 37.181 35.357 -21.331 1.00 14.38 111 ARG B C 1
ATOM 2302 O O . ARG B 1 111 ? 36.580 35.161 -22.375 1.00 14.40 111 ARG B O 1
ATOM 2310 N N . ASN B 1 112 ? 38.300 34.705 -21.018 1.00 11.98 112 ASN B N 1
ATOM 2311 C CA . ASN B 1 112 ? 38.893 33.766 -21.960 1.00 9.05 112 ASN B CA 1
ATOM 2312 C C . ASN B 1 112 ? 38.114 32.465 -22.133 1.00 7.74 112 ASN B C 1
ATOM 2313 O O . ASN B 1 112 ? 37.621 31.891 -21.168 1.00 6.20 112 ASN B O 1
ATOM 2318 N N . ALA B 1 113 ? 38.013 32.012 -23.383 1.00 8.42 113 ALA B N 1
ATOM 2319 C 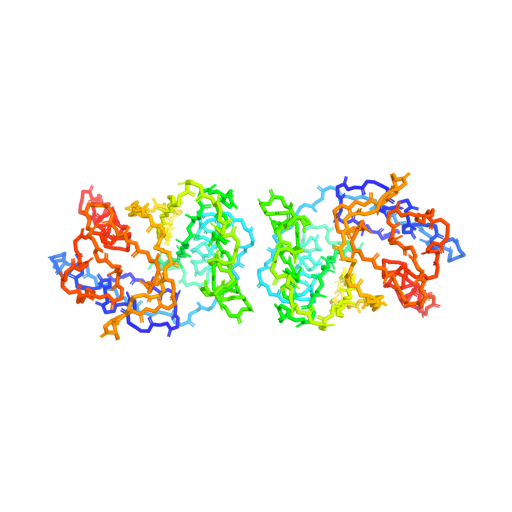CA . ALA B 1 113 ? 37.273 30.790 -23.710 1.00 8.02 113 ALA B CA 1
ATOM 2320 C C . ALA B 1 113 ? 37.740 30.210 -25.022 1.00 6.58 113 ALA B C 1
ATOM 2321 O O . ALA B 1 113 ? 38.480 30.862 -25.765 1.00 7.10 113 ALA B O 1
ATOM 2323 N N . TYR B 1 114 ? 37.302 28.983 -25.309 1.00 5.62 114 TYR B N 1
ATOM 2324 C CA . TYR B 1 114 ? 37.640 28.344 -26.571 1.00 5.56 114 TYR B CA 1
ATOM 2325 C C . TYR B 1 114 ? 36.655 27.237 -27.004 1.00 5.76 114 TYR B C 1
ATOM 2326 O O . TYR B 1 114 ? 36.004 26.599 -26.175 1.00 7.89 114 TYR B O 1
ATOM 2335 N N . PHE B 1 115 ? 36.533 27.033 -28.307 1.00 3.21 115 PHE B N 1
ATOM 2336 C CA . PHE B 1 115 ? 35.681 25.973 -28.830 1.00 6.38 115 PHE B CA 1
ATOM 2337 C C . PHE B 1 115 ? 36.595 24.774 -29.123 1.00 6.62 115 PHE B C 1
ATOM 2338 O O . PHE B 1 115 ? 37.784 24.944 -29.442 1.00 7.78 115 PHE B O 1
ATOM 2346 N N . LYS B 1 116 ? 36.051 23.566 -29.020 1.00 8.25 116 LYS B N 1
ATOM 2347 C CA . LYS B 1 116 ? 36.842 22.369 -29.282 1.00 10.52 116 LYS B CA 1
ATOM 2348 C C . LYS B 1 116 ? 36.042 21.286 -29.955 1.00 11.31 116 LYS B C 1
ATOM 2349 O O . LYS B 1 116 ? 34.878 21.060 -29.615 1.00 11.92 116 LYS B O 1
ATOM 2355 N N . THR B 1 117 ? 36.673 20.607 -30.911 1.00 10.13 117 THR B N 1
ATOM 2356 C CA . THR B 1 117 ? 36.014 19.507 -31.606 1.00 9.58 117 THR B CA 1
ATOM 2357 C C . THR B 1 117 ? 36.881 18.247 -31.560 1.00 10.52 117 THR B C 1
ATOM 2358 O O . THR B 1 117 ? 38.090 18.327 -31.586 1.00 13.16 117 THR B O 1
ATOM 2362 N N . VAL B 1 118 ? 36.261 17.083 -31.458 1.00 9.90 118 VAL B N 1
ATOM 2363 C CA . VAL B 1 118 ? 37.028 15.847 -31.502 1.00 10.86 118 VAL B CA 1
ATOM 2364 C C . VAL B 1 118 ? 36.291 14.907 -32.467 1.00 12.63 118 VAL B C 1
ATOM 2365 O O . VAL B 1 118 ? 35.104 14.616 -32.285 1.00 13.13 118 VAL B O 1
ATOM 2369 N N . ILE B 1 119 ? 36.971 14.505 -33.542 1.00 11.47 119 ILE B N 1
ATOM 2370 C CA . ILE B 1 119 ? 36.365 13.589 -34.484 1.00 9.70 119 ILE B CA 1
ATOM 2371 C C . ILE B 1 119 ? 36.824 12.211 -34.043 1.00 10.59 119 ILE B C 1
ATOM 2372 O O . ILE B 1 119 ? 38.009 11.973 -33.875 1.00 12.63 119 ILE B O 1
ATOM 2377 N N . GLY B 1 120 ? 35.883 11.310 -33.810 1.00 9.35 120 GLY B N 1
ATOM 2378 C CA . GLY B 1 120 ? 36.259 9.978 -33.402 1.00 11.87 120 GLY B CA 1
ATOM 2379 C C . GLY B 1 120 ? 36.210 9.079 -34.616 1.00 12.53 120 GLY B C 1
ATOM 2380 O O . GLY B 1 120 ? 35.154 8.924 -35.227 1.00 13.50 120 GLY B O 1
ATOM 2381 N N . TYR B 1 121 ? 37.343 8.501 -35.000 1.00 13.02 121 TYR B N 1
ATOM 2382 C CA . TYR B 1 121 ? 37.336 7.608 -36.150 1.00 13.58 121 TYR B CA 1
ATOM 2383 C C . TYR B 1 121 ? 37.495 6.174 -35.649 1.00 11.37 121 TYR B C 1
ATOM 2384 O O . TYR B 1 121 ? 38.228 5.906 -34.711 1.00 10.83 121 TYR B O 1
ATOM 2393 N N . CYS B 1 122 ? 36.769 5.241 -36.243 1.00 12.93 122 CYS B N 1
ATOM 2394 C CA . CYS B 1 122 ? 36.913 3.871 -35.793 1.00 10.75 122 CYS B CA 1
ATOM 2395 C C . CYS B 1 122 ? 36.873 2.906 -36.943 1.00 11.94 122 CYS B C 1
ATOM 2396 O O . CYS B 1 122 ? 35.995 2.968 -37.783 1.00 10.63 122 CYS B O 1
ATOM 2399 N N . ASP B 1 123 ? 37.852 2.007 -36.928 1.00 16.40 123 ASP B N 1
ATOM 2400 C CA . ASP B 1 123 ? 38.089 0.982 -37.940 1.00 19.64 123 ASP B CA 1
ATOM 2401 C C . ASP B 1 123 ? 37.974 -0.393 -37.363 1.00 20.98 123 ASP B C 1
ATOM 2402 O O . ASP B 1 123 ? 37.730 -0.574 -36.167 1.00 23.58 123 ASP B O 1
ATOM 2407 N N . GLU B 1 124 ? 38.222 -1.369 -38.234 1.00 24.03 124 GLU B N 1
ATOM 2408 C CA . GLU B 1 124 ? 38.246 -2.760 -37.843 1.00 26.24 124 GLU B CA 1
ATOM 2409 C C . GLU B 1 124 ? 39.537 -2.864 -37.040 1.00 25.13 124 GLU B C 1
ATOM 2410 O O . GLU B 1 124 ? 39.835 -3.893 -36.451 1.00 25.72 124 GLU B O 1
ATOM 2416 N N . ASN B 1 125 ? 40.280 -1.760 -37.021 1.00 25.09 125 ASN B N 1
ATOM 2417 C CA . ASN B 1 125 ? 41.561 -1.632 -36.316 1.00 23.35 125 ASN B CA 1
ATOM 2418 C C . ASN B 1 125 ? 41.401 -1.082 -34.906 1.00 24.30 125 ASN B C 1
ATOM 2419 O O . ASN B 1 125 ? 41.996 -1.604 -33.960 1.00 26.82 125 ASN B O 1
ATOM 2424 N N . GLY B 1 126 ? 40.593 -0.026 -34.777 1.00 23.12 126 GLY B N 1
ATOM 2425 C CA . GLY B 1 126 ? 40.351 0.597 -33.482 1.00 19.73 126 GLY B CA 1
ATOM 2426 C C . GLY B 1 126 ? 39.981 2.059 -33.636 1.00 18.15 126 GLY B C 1
ATOM 2427 O O . GLY B 1 126 ? 39.521 2.473 -34.711 1.00 19.91 126 GLY B O 1
ATOM 2428 N N . VAL B 1 127 ? 40.206 2.852 -32.589 1.00 15.47 127 VAL B N 1
ATOM 2429 C CA . VAL B 1 127 ? 39.858 4.270 -32.614 1.00 14.51 127 VAL B CA 1
ATOM 2430 C C . VAL B 1 127 ? 41.051 5.224 -32.759 1.00 14.21 127 VAL B C 1
ATOM 2431 O O . VAL B 1 127 ? 42.135 4.952 -32.267 1.00 16.89 127 VAL B O 1
ATOM 2435 N N . ARG B 1 128 ? 40.817 6.345 -33.437 1.00 12.65 128 ARG B N 1
ATOM 2436 C CA . ARG B 1 128 ? 41.801 7.405 -33.654 1.00 10.58 128 ARG B CA 1
ATOM 2437 C C . ARG B 1 128 ? 40.972 8.667 -33.477 1.00 9.25 128 ARG B C 1
ATOM 2438 O O . ARG B 1 128 ? 39.884 8.761 -34.057 1.00 7.65 128 ARG B O 1
ATOM 2446 N N . LEU B 1 129 ? 41.474 9.612 -32.677 1.00 8.58 129 LEU B N 1
ATOM 2447 C CA . LEU B 1 129 ? 40.810 10.893 -32.418 1.00 9.48 129 LEU B CA 1
ATOM 2448 C C . LEU B 1 129 ? 41.549 12.035 -33.127 1.00 9.76 129 LEU B C 1
ATOM 2449 O O . LEU B 1 129 ? 42.770 12.022 -33.221 1.00 11.57 129 LEU B O 1
ATOM 2454 N N . PHE B 1 130 ? 40.798 13.015 -33.634 1.00 11.19 130 PHE B N 1
ATOM 2455 C CA . PHE B 1 130 ? 41.376 14.159 -34.340 1.00 13.33 130 PHE B CA 1
ATOM 2456 C C . PHE B 1 130 ? 40.713 15.381 -33.725 1.00 13.46 130 PHE B C 1
ATOM 2457 O O . PHE B 1 130 ? 39.478 15.450 -33.623 1.00 14.09 130 PHE B O 1
ATOM 2465 N N . LYS B 1 131 ? 41.535 16.349 -33.333 1.00 12.64 131 LYS B N 1
ATOM 2466 C CA . LYS B 1 131 ? 41.055 17.541 -32.654 1.00 11.17 131 LYS B CA 1
ATOM 2467 C C . LYS B 1 131 ? 41.309 18.887 -33.336 1.00 12.99 131 LYS B C 1
ATOM 2468 O O . LYS B 1 131 ? 42.222 19.050 -34.148 1.00 14.12 131 LYS B O 1
ATOM 2474 N N . GLY B 1 132 ? 40.462 19.848 -33.001 1.00 11.03 132 GLY B N 1
ATOM 2475 C CA . GLY B 1 132 ? 40.548 21.168 -33.584 1.00 11.31 132 GLY B CA 1
ATOM 2476 C C . GLY B 1 132 ? 40.162 22.081 -32.458 1.00 14.01 132 GLY B C 1
ATOM 2477 O O . GLY B 1 132 ? 39.330 21.697 -31.637 1.00 16.22 132 GLY B O 1
ATOM 2478 N N . ILE B 1 133 ? 40.757 23.267 -32.405 1.00 13.73 133 ILE B N 1
ATOM 2479 C CA . ILE B 1 133 ? 40.489 24.197 -31.322 1.00 15.06 133 ILE B CA 1
ATOM 2480 C C . ILE B 1 133 ? 40.697 25.626 -31.768 1.00 14.87 133 ILE B C 1
ATOM 2481 O O . ILE B 1 133 ? 41.653 25.933 -32.483 1.00 17.29 133 ILE B O 1
ATOM 2486 N N . VAL B 1 134 ? 39.779 26.494 -31.361 1.00 12.90 134 VAL B N 1
ATOM 2487 C CA . VAL B 1 134 ? 39.891 27.915 -31.640 1.00 10.93 134 VAL B CA 1
ATOM 2488 C C . VAL B 1 134 ? 39.772 28.567 -30.263 1.00 11.92 134 VAL B C 1
ATOM 2489 O O . VAL B 1 134 ? 38.753 28.408 -29.577 1.00 11.91 134 VAL B O 1
ATOM 2493 N N . LYS B 1 135 ? 40.823 29.269 -29.850 1.00 11.02 135 LYS B N 1
ATOM 2494 C CA . LYS B 1 135 ? 40.824 29.947 -28.568 1.00 13.27 135 LYS B CA 1
ATOM 2495 C C . LYS B 1 135 ? 40.277 31.337 -28.809 1.00 10.88 135 LYS B C 1
ATOM 2496 O O . LYS B 1 135 ? 40.279 31.817 -29.934 1.00 11.96 135 LYS B O 1
ATOM 2502 N N . GLY B 1 136 ? 39.807 31.990 -27.760 1.00 10.70 136 GLY B N 1
ATOM 2503 C CA . GLY B 1 136 ? 39.278 33.328 -27.928 1.00 11.26 136 GLY B CA 1
ATOM 2504 C C . GLY B 1 136 ? 38.775 33.888 -26.630 1.00 10.77 136 GLY B C 1
ATOM 2505 O O . GLY B 1 136 ? 39.313 33.599 -25.570 1.00 11.18 136 GLY B O 1
ATOM 2506 N N . ARG B 1 137 ? 37.731 34.695 -26.696 1.00 9.40 137 ARG B N 1
ATOM 2507 C CA . ARG B 1 137 ? 37.201 35.296 -25.480 1.00 12.37 137 ARG B CA 1
ATOM 2508 C C . ARG B 1 137 ? 35.700 35.429 -25.585 1.00 13.22 137 ARG B C 1
ATOM 2509 O O . ARG B 1 137 ? 35.130 35.352 -26.675 1.00 14.28 137 ARG B O 1
ATOM 2517 N N . VAL B 1 138 ? 35.066 35.635 -24.439 1.00 14.28 138 VAL B N 1
ATOM 2518 C CA . VAL B 1 138 ? 33.630 35.790 -24.387 1.00 12.84 138 VAL B CA 1
ATOM 2519 C C . VAL B 1 138 ? 33.223 37.252 -24.494 1.00 13.66 138 VAL B C 1
ATOM 2520 O O . VAL B 1 138 ? 33.736 38.105 -23.779 1.00 15.04 138 VAL B O 1
ATOM 2524 N N . SER B 1 139 ? 32.274 37.513 -25.382 1.00 12.85 139 SER B N 1
ATOM 2525 C CA . SER B 1 139 ? 31.717 38.839 -25.591 1.00 13.06 139 SER B CA 1
ATOM 2526 C C . SER B 1 139 ? 31.044 39.349 -24.315 1.00 12.85 139 SER B C 1
ATOM 2527 O O . SER B 1 139 ? 30.546 38.568 -23.516 1.00 10.87 139 SER B O 1
ATOM 2530 N N . GLU B 1 140 ? 31.002 40.665 -24.148 1.00 15.35 140 GLU B N 1
ATOM 2531 C CA . GLU B 1 140 ? 30.358 41.267 -22.992 1.00 18.68 140 GLU B CA 1
ATOM 2532 C C . GLU B 1 140 ? 28.833 41.273 -23.179 1.00 15.91 140 GLU B C 1
ATOM 2533 O O . GLU B 1 140 ? 28.093 41.531 -22.246 1.00 14.91 140 GLU B O 1
ATOM 2539 N N . GLU B 1 141 ? 28.383 40.956 -24.386 1.00 14.46 141 GLU B N 1
ATOM 2540 C CA . GLU B 1 141 ? 26.966 40.965 -24.726 1.00 13.99 141 GLU B CA 1
ATOM 2541 C C . GLU B 1 141 ? 26.732 40.189 -26.030 1.00 13.49 141 GLU B C 1
ATOM 2542 O O . GLU B 1 141 ? 27.653 39.959 -26.790 1.00 12.26 141 GLU B O 1
ATOM 2548 N N . ILE B 1 142 ? 25.492 39.801 -26.296 1.00 14.72 142 ILE B N 1
ATOM 2549 C CA . ILE B 1 142 ? 25.197 39.057 -27.524 1.00 16.50 142 ILE B CA 1
ATOM 2550 C C . ILE B 1 142 ? 25.317 39.942 -28.757 1.00 16.83 142 ILE B C 1
ATOM 2551 O O . ILE B 1 142 ? 24.827 41.062 -28.767 1.00 17.28 142 ILE B O 1
ATOM 2556 N N . ARG B 1 143 ? 25.994 39.429 -29.781 1.00 18.25 143 ARG B N 1
ATOM 2557 C CA . ARG B 1 143 ? 26.195 40.155 -31.033 1.00 17.75 143 ARG B CA 1
ATOM 2558 C C . ARG B 1 143 ? 26.111 39.186 -32.210 1.00 17.78 143 ARG B C 1
ATOM 2559 O O . ARG B 1 143 ? 26.911 38.236 -32.331 1.00 17.74 143 ARG B O 1
ATOM 2567 N N . SER B 1 144 ? 25.139 39.451 -33.080 1.00 17.08 144 SER B N 1
ATOM 2568 C CA . SER B 1 144 ? 24.880 38.609 -34.239 1.00 15.64 144 SER B CA 1
ATOM 2569 C C . SER B 1 144 ? 24.465 39.376 -35.507 1.00 18.19 144 SER B C 1
ATOM 2570 O O . SER B 1 144 ? 23.857 40.465 -35.451 1.00 14.50 144 SER B O 1
ATOM 2573 N N . LYS B 1 145 ? 24.840 38.783 -36.641 1.00 20.06 145 LYS B N 1
ATOM 2574 C CA . LYS B 1 145 ? 24.507 39.273 -37.965 1.00 23.52 145 LYS B CA 1
ATOM 2575 C C . LYS B 1 145 ? 23.751 38.125 -38.597 1.00 25.95 145 LYS B C 1
ATOM 2576 O O . LYS B 1 145 ? 23.432 38.164 -39.783 1.00 29.28 145 LYS B O 1
ATOM 2582 N N . GLY B 1 146 ? 23.495 37.085 -37.802 1.00 24.62 146 GLY B N 1
ATOM 2583 C CA . GLY B 1 146 ? 22.732 35.952 -38.294 1.00 22.87 146 GLY B CA 1
ATOM 2584 C C . GLY B 1 146 ? 23.467 34.657 -38.578 1.00 22.72 146 GLY B C 1
ATOM 2585 O O . GLY B 1 146 ? 22.829 33.652 -38.909 1.00 22.61 146 GLY B O 1
ATOM 2586 N N . TYR B 1 147 ? 24.789 34.658 -38.446 1.00 23.40 147 TYR B N 1
ATOM 2587 C CA . TYR B 1 147 ? 25.568 33.445 -38.721 1.00 23.10 147 TYR B CA 1
ATOM 2588 C C . TYR B 1 147 ? 25.790 32.620 -37.462 1.00 21.39 147 TYR B C 1
ATOM 2589 O O . TYR B 1 147 ? 25.676 33.120 -36.347 1.00 20.11 147 TYR B O 1
ATOM 2598 N N . GLY B 1 148 ? 26.126 31.354 -37.657 1.00 17.81 148 GLY B N 1
ATOM 2599 C CA . GLY B 1 148 ? 26.393 30.497 -36.527 1.00 18.02 148 GLY B CA 1
ATOM 2600 C C . GLY B 1 148 ? 25.193 30.205 -35.662 1.00 18.91 148 GLY B C 1
ATOM 2601 O O . GLY B 1 148 ? 24.079 30.620 -35.962 1.00 19.61 148 GLY B O 1
ATOM 2602 N N . PHE B 1 149 ? 25.433 29.473 -34.578 1.00 17.96 149 PHE B N 1
ATOM 2603 C CA . PHE B 1 149 ? 24.375 29.107 -33.653 1.00 17.01 149 PHE B CA 1
ATOM 2604 C C . PHE B 1 149 ? 24.889 28.918 -32.235 1.00 13.79 149 PHE B C 1
ATOM 2605 O O . PHE B 1 149 ? 26.092 28.831 -32.018 1.00 15.50 149 PHE B O 1
ATOM 2613 N N . ALA B 1 150 ? 23.964 28.846 -31.283 1.00 11.39 150 ALA B N 1
ATOM 2614 C CA . ALA B 1 150 ? 24.284 28.626 -29.874 1.00 6.44 150 ALA B CA 1
ATOM 2615 C C . ALA B 1 150 ? 25.200 29.718 -29.318 1.00 5.54 150 ALA B C 1
ATOM 2616 O O . ALA B 1 150 ? 24.802 30.889 -29.224 1.00 6.03 150 ALA B O 1
ATOM 2618 N N . TYR B 1 151 ? 26.428 29.369 -28.956 1.00 3.58 151 TYR B N 1
ATOM 2619 C CA . TYR B 1 151 ? 27.325 30.390 -28.392 1.00 5.90 151 TYR B CA 1
ATOM 2620 C C . TYR B 1 151 ? 28.105 31.241 -29.401 1.00 4.72 151 TYR B C 1
ATOM 2621 O O . TYR B 1 151 ? 28.959 32.046 -29.031 1.00 6.36 151 TYR B O 1
ATOM 2630 N N . ASP B 1 152 ? 27.827 31.074 -30.670 1.00 4.77 152 ASP B N 1
ATOM 2631 C CA . ASP B 1 152 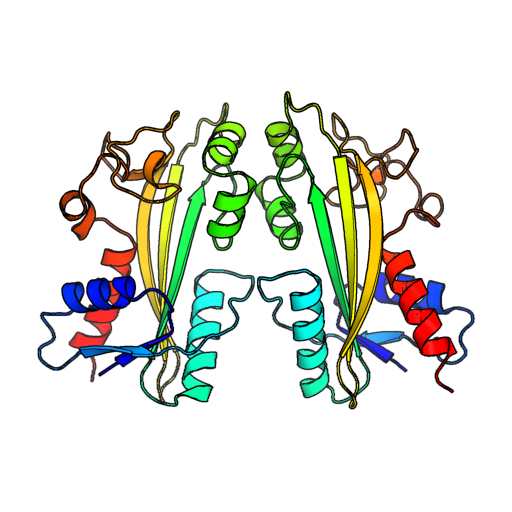? 28.563 31.831 -31.663 1.00 5.42 152 ASP B CA 1
ATOM 2632 C C . ASP B 1 152 ? 28.472 33.328 -31.484 1.00 6.32 152 ASP B C 1
ATOM 2633 O O . ASP B 1 152 ? 29.410 34.046 -31.825 1.00 7.13 152 ASP B O 1
ATOM 2638 N N . SER B 1 153 ? 27.361 33.801 -30.930 1.00 7.40 153 SER B N 1
ATOM 2639 C CA . SER B 1 153 ? 27.181 35.227 -30.746 1.00 5.86 153 SER B CA 1
ATOM 2640 C C . SER B 1 153 ? 27.755 35.828 -29.483 1.00 6.16 153 SER B C 1
ATOM 2641 O O . SER B 1 153 ? 27.441 36.972 -29.174 1.00 5.29 153 SER B O 1
ATOM 2644 N N . ILE B 1 154 ? 28.567 35.065 -28.736 1.00 6.04 154 ILE B N 1
ATOM 2645 C CA . ILE B 1 154 ? 29.228 35.628 -27.568 1.00 6.17 154 ILE B CA 1
ATOM 2646 C C . ILE B 1 154 ? 30.689 35.234 -27.559 1.00 6.95 154 ILE B C 1
ATOM 2647 O O . ILE B 1 154 ? 31.426 35.518 -26.620 1.00 6.92 154 ILE B O 1
ATOM 2652 N N . PHE B 1 155 ? 31.113 34.586 -28.631 1.00 8.77 155 PHE B N 1
ATOM 2653 C CA . PHE B 1 155 ? 32.503 34.164 -28.762 1.00 8.31 155 PHE B CA 1
ATOM 2654 C C . PHE B 1 155 ? 33.198 35.000 -29.836 1.00 10.05 155 PHE B C 1
ATOM 2655 O O . PHE B 1 155 ? 32.735 35.065 -30.973 1.00 7.44 155 PHE B O 1
ATOM 2663 N N . ILE B 1 156 ? 34.295 35.653 -29.466 1.00 10.28 156 ILE B N 1
ATOM 2664 C CA . ILE B 1 156 ? 35.090 36.454 -30.410 1.00 11.43 156 ILE B CA 1
ATOM 2665 C C . ILE B 1 156 ? 36.337 35.608 -30.581 1.00 11.87 156 ILE B C 1
ATOM 2666 O O . ILE B 1 156 ? 37.144 35.503 -29.663 1.00 13.97 156 ILE B O 1
ATOM 2671 N N . PRO B 1 157 ? 36.520 35.006 -31.766 1.00 13.80 157 PRO B N 1
ATOM 2672 C CA . PRO B 1 157 ? 37.667 34.139 -32.052 1.00 15.24 157 PRO B CA 1
ATOM 2673 C C . PRO B 1 157 ? 39.010 34.790 -31.803 1.00 19.74 157 PRO B C 1
ATOM 2674 O O . PRO B 1 157 ? 39.081 35.877 -31.246 1.00 21.45 157 PRO B O 1
ATOM 2678 N N . GLU B 1 158 ? 40.066 34.105 -32.224 1.00 23.93 158 GLU B N 1
ATOM 2679 C CA . GLU B 1 158 ? 41.442 34.561 -32.078 1.00 24.06 158 GLU B CA 1
ATOM 2680 C C . GLU B 1 158 ? 41.615 36.060 -31.852 1.00 26.54 158 GLU B C 1
ATOM 2681 O O . GLU B 1 158 ? 41.382 36.551 -30.743 1.00 25.91 158 GLU B O 1
ATOM 2687 N N . GLU B 1 159 ? 42.034 36.790 -32.883 1.00 28.43 159 GLU B N 1
ATOM 2688 C CA . GLU B 1 159 ? 42.252 38.233 -32.742 1.00 32.81 159 GLU B CA 1
ATOM 2689 C C . GLU B 1 159 ? 41.323 39.104 -33.595 1.00 33.57 159 GLU B C 1
ATOM 2690 O O . GLU B 1 159 ? 41.784 39.948 -34.384 1.00 35.39 159 GLU B O 1
ATOM 2696 N N . GLU B 1 160 ? 40.015 38.899 -33.427 1.00 32.29 160 GLU B N 1
ATOM 2697 C CA . GLU B 1 160 ? 39.018 39.652 -34.170 1.00 29.45 160 GLU B CA 1
ATOM 2698 C C . GLU B 1 160 ? 38.280 40.531 -33.204 1.00 26.29 160 GLU B C 1
ATOM 2699 O O . GLU B 1 160 ? 38.533 40.482 -32.006 1.00 24.35 160 GLU B O 1
ATOM 2705 N N . GLU B 1 161 ? 37.379 41.350 -33.728 1.00 25.48 161 GLU B N 1
ATOM 2706 C CA . GLU B 1 161 ? 36.576 42.228 -32.892 1.00 25.35 161 GLU B CA 1
ATOM 2707 C C . GLU B 1 161 ? 35.113 41.838 -33.033 1.00 23.32 161 GLU B C 1
ATOM 2708 O O . GLU B 1 161 ? 34.255 42.386 -32.345 1.00 25.42 161 GLU B O 1
ATOM 2714 N N . ARG B 1 162 ? 34.840 40.889 -33.928 1.00 21.32 162 ARG B N 1
ATOM 2715 C CA . ARG B 1 162 ? 33.486 40.417 -34.151 1.00 20.14 162 ARG B CA 1
ATOM 2716 C C . ARG B 1 162 ? 33.352 38.999 -33.631 1.00 20.34 162 ARG B C 1
ATOM 2717 O O . ARG B 1 162 ? 34.338 38.233 -33.606 1.00 19.63 162 ARG B O 1
ATOM 2725 N N . THR B 1 163 ? 32.133 38.651 -33.214 1.00 18.70 163 THR B N 1
ATOM 2726 C CA . THR B 1 163 ? 31.867 37.310 -32.709 1.00 15.03 163 THR B CA 1
ATOM 2727 C C . THR B 1 163 ? 31.699 36.379 -33.905 1.00 14.25 163 THR B C 1
ATOM 2728 O O . THR B 1 163 ? 31.671 36.839 -35.042 1.00 13.87 163 THR B O 1
ATOM 2732 N N . PHE B 1 164 ? 31.599 35.076 -33.649 1.00 13.92 164 PHE B N 1
ATOM 2733 C CA . PHE B 1 164 ? 31.413 34.114 -34.724 1.00 14.16 164 PHE B CA 1
ATOM 2734 C C . PHE B 1 164 ? 30.110 34.397 -35.476 1.00 15.49 164 PHE B C 1
ATOM 2735 O O . PHE B 1 164 ? 30.035 34.204 -36.686 1.00 17.98 164 PHE B O 1
ATOM 2743 N N . ALA B 1 165 ? 29.081 34.843 -34.761 1.00 14.74 165 ALA B N 1
ATOM 2744 C CA . ALA B 1 165 ? 27.787 35.141 -35.376 1.00 13.96 165 ALA B CA 1
ATOM 2745 C C . ALA B 1 165 ? 27.769 36.391 -36.278 1.00 15.08 165 ALA B C 1
ATOM 2746 O O . ALA B 1 165 ? 26.791 36.640 -36.994 1.00 15.12 165 ALA B O 1
ATOM 2748 N N . GLU B 1 166 ? 28.832 37.186 -36.223 1.00 13.76 166 GLU B N 1
ATOM 2749 C CA . GLU B 1 166 ? 28.938 38.381 -37.045 1.00 14.41 166 GLU B CA 1
ATOM 2750 C C . GLU B 1 166 ? 29.884 38.113 -38.225 1.00 16.45 166 GLU B C 1
ATOM 2751 O O . GLU B 1 166 ? 30.143 39.009 -39.021 1.00 16.54 166 GLU B O 1
ATOM 2757 N N . MET B 1 167 ? 30.404 36.887 -38.328 1.00 17.98 167 MET B N 1
ATOM 2758 C CA . MET B 1 167 ? 31.331 36.527 -39.409 1.00 18.31 167 MET B CA 1
ATOM 2759 C C . MET B 1 167 ? 30.672 35.519 -40.337 1.00 19.58 167 MET B C 1
ATOM 2760 O O . MET B 1 167 ? 29.863 34.703 -39.895 1.00 21.26 167 MET B O 1
ATOM 2765 N N . THR B 1 168 ? 31.001 35.586 -41.626 1.00 20.76 168 THR B N 1
ATOM 2766 C CA . THR B 1 168 ? 30.425 34.657 -42.590 1.00 23.65 168 THR B CA 1
ATOM 2767 C C . THR B 1 168 ? 31.168 33.357 -42.490 1.00 24.46 168 THR B C 1
ATOM 2768 O O . THR B 1 168 ? 32.299 33.326 -42.036 1.00 26.22 168 THR B O 1
ATOM 2772 N N . THR B 1 169 ? 30.506 32.295 -42.927 1.00 26.72 169 THR B N 1
ATOM 2773 C CA . THR B 1 169 ? 31.046 30.946 -42.933 1.00 29.87 169 THR B CA 1
ATOM 2774 C C . THR B 1 169 ? 32.461 30.954 -43.500 1.00 31.53 169 THR B C 1
ATOM 2775 O O . THR B 1 169 ? 33.368 30.285 -42.990 1.00 32.17 169 THR B O 1
ATOM 2779 N N . GLU B 1 170 ? 32.621 31.709 -44.579 1.00 32.63 170 GLU B N 1
ATOM 2780 C CA . GLU B 1 170 ? 33.893 31.851 -45.252 1.00 33.60 170 GLU B CA 1
ATOM 2781 C C . GLU B 1 170 ? 34.849 32.557 -44.317 1.00 32.26 170 GLU B C 1
ATOM 2782 O O . GLU B 1 170 ? 35.899 32.018 -44.000 1.00 33.78 170 GLU B O 1
ATOM 2788 N N . GLU B 1 171 ? 34.481 33.751 -43.867 1.00 29.67 171 GLU B N 1
ATOM 2789 C CA . GLU B 1 171 ? 35.318 34.521 -42.945 1.00 28.79 171 GLU B CA 1
ATOM 2790 C C . GLU B 1 171 ? 35.990 33.705 -41.827 1.00 28.77 171 GLU B C 1
ATOM 2791 O O . GLU B 1 171 ? 37.124 33.975 -41.443 1.00 28.83 171 GLU B O 1
ATOM 2797 N N . LYS B 1 172 ? 35.296 32.722 -41.272 1.00 26.10 172 LYS B N 1
ATOM 2798 C CA . LYS B 1 172 ? 35.931 31.924 -40.233 1.00 25.96 172 LYS B CA 1
ATOM 2799 C C . LYS B 1 172 ? 36.440 30.620 -40.854 1.00 27.72 172 LYS B C 1
ATOM 2800 O O . LYS B 1 172 ? 36.443 29.565 -40.225 1.00 29.65 172 LYS B O 1
ATOM 2806 N N . SER B 1 173 ? 36.872 30.716 -42.108 1.00 28.31 173 SER B N 1
ATOM 2807 C CA . SER B 1 173 ? 37.413 29.580 -42.848 1.00 29.36 173 SER B CA 1
ATOM 2808 C C . SER B 1 173 ? 38.656 29.044 -42.127 1.00 29.09 173 SER B C 1
ATOM 2809 O O . SER B 1 173 ? 38.915 27.839 -42.110 1.00 27.66 173 SER B O 1
ATOM 2812 N N . GLN B 1 174 ? 39.407 29.962 -41.521 1.00 31.16 174 GLN B N 1
ATOM 2813 C CA . GLN B 1 174 ? 40.625 29.630 -40.794 1.00 33.42 174 GLN B CA 1
ATOM 2814 C C . GLN B 1 174 ? 40.353 29.403 -39.309 1.00 33.54 174 GLN B C 1
ATOM 2815 O O . GLN B 1 174 ? 40.828 28.428 -38.734 1.00 34.15 174 GLN B O 1
ATOM 2821 N N . ILE B 1 175 ? 39.586 30.299 -38.692 1.00 33.43 175 ILE B N 1
ATOM 2822 C CA . ILE B 1 175 ? 39.264 30.184 -37.270 1.00 31.36 175 ILE B CA 1
ATOM 2823 C C . ILE B 1 175 ? 38.126 29.213 -36.960 1.00 31.16 175 ILE B C 1
ATOM 2824 O O . ILE B 1 175 ? 37.211 29.549 -36.210 1.00 31.54 175 ILE B O 1
ATOM 2829 N N . SER B 1 176 ? 38.178 28.010 -37.525 1.00 29.79 176 SER B N 1
ATOM 2830 C CA . SER B 1 176 ? 37.136 27.034 -37.256 1.00 26.40 176 SER B CA 1
ATOM 2831 C C . SER B 1 176 ? 37.691 25.777 -36.628 1.00 24.15 176 SER B C 1
ATOM 2832 O O . SER B 1 176 ? 38.496 25.062 -37.235 1.00 23.36 176 SER B O 1
ATOM 2835 N N . HIS B 1 177 ? 37.255 25.514 -35.401 1.00 19.98 177 HIS B N 1
ATOM 2836 C CA . HIS B 1 177 ? 37.682 24.332 -34.695 1.00 15.65 177 HIS B CA 1
ATOM 2837 C C . HIS B 1 177 ? 37.163 23.132 -35.483 1.00 16.05 177 HIS B C 1
ATOM 2838 O O . HIS B 1 177 ? 37.826 22.115 -35.581 1.00 17.30 177 HIS B O 1
ATOM 2845 N N . ARG B 1 178 ? 35.985 23.257 -36.079 1.00 17.55 178 ARG B N 1
ATOM 2846 C CA . ARG B 1 178 ? 35.424 22.132 -36.826 1.00 20.71 178 ARG B CA 1
ATOM 2847 C C . ARG B 1 178 ? 36.295 21.714 -38.024 1.00 20.31 178 ARG B C 1
ATOM 2848 O O . ARG B 1 178 ? 36.539 20.538 -38.238 1.00 18.76 178 ARG B O 1
ATOM 2856 N N . LYS B 1 179 ? 36.774 22.674 -38.800 1.00 21.99 179 LYS B N 1
ATOM 2857 C CA . LYS B 1 179 ? 37.626 22.335 -39.938 1.00 24.82 179 LYS B CA 1
ATOM 2858 C C . LYS B 1 179 ? 39.037 21.917 -39.482 1.00 21.88 179 LYS B C 1
ATOM 2859 O O . LYS B 1 179 ? 39.618 20.983 -40.027 1.00 22.36 179 LYS B O 1
ATOM 2865 N N . LYS B 1 180 ? 39.579 22.598 -38.482 1.00 20.21 180 LYS B N 1
ATOM 2866 C CA . LYS B 1 180 ? 40.891 22.240 -37.932 1.00 18.18 180 LYS B CA 1
ATOM 2867 C C . LYS B 1 180 ? 40.915 20.759 -37.533 1.00 19.36 180 LYS B C 1
ATOM 2868 O O . LYS B 1 180 ? 41.905 20.056 -37.785 1.00 23.92 180 LYS B O 1
ATOM 2874 N N . ALA B 1 181 ? 39.841 20.289 -36.898 1.00 18.14 181 ALA B N 1
ATOM 2875 C CA . ALA B 1 181 ? 39.749 18.894 -36.501 1.00 16.48 181 ALA B CA 1
ATOM 2876 C C . ALA B 1 181 ? 39.711 18.030 -37.753 1.00 17.74 181 ALA B C 1
ATOM 2877 O O . ALA B 1 181 ? 40.310 16.955 -37.811 1.00 18.85 181 ALA B O 1
ATOM 2879 N N . PHE B 1 182 ? 38.999 18.508 -38.760 1.00 19.24 182 PHE B N 1
ATOM 2880 C CA . PHE B 1 182 ? 38.873 17.771 -39.999 1.00 23.64 182 PHE B CA 1
ATOM 2881 C C . PHE B 1 182 ? 40.120 17.785 -40.893 1.00 24.25 182 PHE B C 1
ATOM 2882 O O . PHE B 1 182 ? 40.371 16.816 -41.621 1.00 23.03 182 PHE B O 1
ATOM 2890 N N . GLU B 1 183 ? 40.881 18.881 -40.861 1.00 27.46 183 GLU B N 1
ATOM 2891 C CA . GLU B 1 183 ? 42.120 18.985 -41.654 1.00 28.04 183 GLU B CA 1
ATOM 2892 C C . GLU B 1 183 ? 43.054 17.950 -41.072 1.00 26.34 183 GLU B C 1
ATOM 2893 O O . GLU B 1 183 ? 43.824 17.320 -41.804 1.00 26.59 183 GLU B O 1
ATOM 2899 N N . GLU B 1 184 ? 42.992 17.797 -39.744 1.00 23.84 184 GLU B N 1
ATOM 2900 C CA . GLU B 1 184 ? 43.800 16.798 -39.044 1.00 20.39 184 GLU B CA 1
ATOM 2901 C C . GLU B 1 184 ? 43.460 15.403 -39.543 1.00 18.60 184 GLU B C 1
ATOM 2902 O O . GLU B 1 184 ? 44.355 14.593 -39.772 1.00 18.61 184 GLU B O 1
ATOM 2908 N N . PHE B 1 185 ? 42.166 15.131 -39.710 1.00 15.41 185 PHE B N 1
ATOM 2909 C CA . PHE B 1 185 ? 41.667 13.850 -40.208 1.00 16.34 185 PHE B CA 1
ATOM 2910 C C . PHE B 1 185 ? 42.107 13.605 -41.667 1.00 17.62 185 PHE B C 1
ATOM 2911 O O . PHE B 1 185 ? 42.386 12.466 -42.053 1.00 15.71 185 PHE B O 1
ATOM 2919 N N . LYS B 1 186 ? 42.160 14.681 -42.462 1.00 21.34 186 LYS B N 1
ATOM 2920 C CA . LYS B 1 186 ? 42.549 14.617 -43.871 1.00 24.19 186 LYS B CA 1
ATOM 2921 C C . LYS B 1 186 ? 44.022 14.243 -44.043 1.00 24.82 186 LYS B C 1
ATOM 2922 O O . LYS B 1 186 ? 44.400 13.655 -45.053 1.00 26.11 186 LYS B O 1
ATOM 2928 N N . LYS B 1 187 ? 44.851 14.576 -43.061 1.00 23.88 187 LYS B N 1
ATOM 2929 C CA . LYS B 1 187 ? 46.268 14.243 -43.143 1.00 23.41 187 LYS B CA 1
ATOM 2930 C C . LYS B 1 187 ? 46.477 12.758 -42.817 1.00 23.70 187 LYS B C 1
ATOM 2931 O O . LYS B 1 187 ? 47.469 12.159 -43.234 1.00 24.56 187 LYS B O 1
ATOM 2937 N N . PHE B 1 188 ? 45.533 12.169 -42.079 1.00 22.00 188 PHE B N 1
ATOM 2938 C CA . PHE B 1 188 ? 45.596 10.756 -41.684 1.00 18.41 188 PHE B CA 1
ATOM 2939 C C . PHE B 1 188 ? 45.111 9.885 -42.848 1.00 20.53 188 PHE B C 1
ATOM 2940 O O . PHE B 1 188 ? 45.505 8.727 -42.993 1.00 18.54 188 PHE B O 1
ATOM 2948 N N . LEU B 1 189 ? 44.265 10.465 -43.690 1.00 22.18 189 LEU B N 1
ATOM 2949 C CA . LEU B 1 189 ? 43.743 9.759 -44.847 1.00 22.73 189 LEU B CA 1
ATOM 2950 C C . LEU B 1 189 ? 44.796 9.861 -45.947 1.00 24.57 189 LEU B C 1
ATOM 2951 O O . LEU B 1 189 ? 45.065 8.896 -46.659 1.00 23.49 189 LEU B O 1
ATOM 2956 N N . LEU B 1 190 ? 45.374 11.048 -46.074 1.00 27.95 190 LEU B N 1
ATOM 2957 C CA . LEU B 1 190 ? 46.415 11.319 -47.054 1.00 33.44 190 LEU B CA 1
ATOM 2958 C C . LEU B 1 190 ? 47.589 10.356 -46.904 1.00 35.99 190 LEU B C 1
ATOM 2959 O O . LEU B 1 190 ? 48.382 10.200 -47.827 1.00 37.72 190 LEU B O 1
ATOM 2964 N N . ASP B 1 191 ? 47.700 9.712 -45.748 1.00 38.47 191 ASP B N 1
ATOM 2965 C CA . ASP B 1 191 ? 48.784 8.759 -45.507 1.00 41.39 191 ASP B CA 1
ATOM 2966 C C . ASP B 1 191 ? 48.411 7.307 -45.795 1.00 43.64 191 ASP B C 1
ATOM 2967 O O . ASP B 1 191 ? 49.280 6.433 -45.788 1.00 44.29 191 ASP B O 1
ATOM 2972 N N . ARG B 1 192 ? 47.128 7.041 -46.018 1.00 45.03 192 ARG B N 1
ATOM 2973 C CA . ARG B 1 192 ? 46.687 5.685 -46.311 1.00 47.94 192 ARG B CA 1
ATOM 2974 C C . ARG B 1 192 ? 46.244 5.596 -47.761 1.00 49.72 192 ARG B C 1
ATOM 2975 O O . ARG B 1 192 ? 45.377 6.345 -48.206 1.00 50.51 192 ARG B O 1
ATOM 2983 N N . ILE B 1 193 ? 46.855 4.668 -48.490 1.00 52.71 193 ILE B N 1
ATOM 2984 C CA . ILE B 1 193 ? 46.583 4.463 -49.907 1.00 53.39 193 ILE B CA 1
ATOM 2985 C C . ILE B 1 193 ? 46.728 2.986 -50.281 1.00 52.63 193 ILE B C 1
ATOM 2986 O O . ILE B 1 193 ? 47.748 2.354 -49.993 1.00 51.60 193 ILE B O 1
#

Foldseek 3Di:
DEEEADDDVVLQVLLCVLQVVVVPDHYYYDPDDFDQDPDAQQVRFQRRQVRVCVVVQAKYKYKFKDKAFVVVPGPPHRCRVVCCVPVFPVNVLVVCVPPPRQKMKMKMWMWIQHPVGIDIFMFMWIFGFANDQQAPQADDTRQSTTATDPGPHGNRHDHCVRCCCRDGSSRRSVRVNVCVVPDD/DEEEQDDDVVLLVVLLVLLVPPPPSDYHYDPDDDDQDPDAQQVSFQRRAVRVCVVVVAKYKYKAKAKAWDVVPGPPHRVQVVCCVPCFPVNVLVVCPPPPRQKIKMKMWMWIQHVVGTDIFMFMWIFGFANDFDAPADDDGRQRGTDTDPDPGGNRHADPVRCVPRDRSVNSSNRVSVVVVPPD

InterPro domains:
  IPR002637 RdgB/HAM1 [PF01725] (3-180)
  IPR002637 RdgB/HAM1 [PTHR11067] (2-182)
  IPR002637 RdgB/HAM1 [TIGR00042] (2-181)
  IPR002637 RdgB/HAM1 [cd00515] (3-180)
  IPR020922 dITP/XTP pyrophosphatase [MF_01405] (1-183)
  IPR029001 Inosine triphosphate pyrophosphatase-like [G3DSA:3.90.950.10] (1-185)
  IPR029001 Inosine triphosphate pyrophosphatase-like [SSF52972] (2-183)

Sequence (368 aa):
KIYFATGNPNKIKEANIILKDLKDVEIEQIKISYPEIQGTLEEVAEFGAKWVYNILKKPVIVEDSGFFVEALNGFPGTYSKFVQETIGNEGILKLLEGKDNRNAYFKTVIGYCDENGVRLFKGIVKGRVSEEIRSKGYGFAYDSIFIPEEEERTFAEMTTEEKSQISHRKKAFEEFKKFLLDRIKIYFATGNPNKIKEANIILKDLKDVEIEQIKISYPEIQGTLEEVAEFGAKWVYNILKKPVIVEDSGFFVEALNGFPGTYSKFVQETIGNEGILKLLEGKDNRNAYFKTVIGYCDENGVRLFKGIVKGRVSEEIRSKGYGFAYDSIFIPEEEERTFAEMTTEEKSQISHRKKAFEEFKKFLLDRI

Nearest PDB structures (foldseek):
  2mjp-assembly1_B  TM=9.930E-01  e=5.076E-35  Methanocaldococcus jannaschii
  2e5x-assembly1_A-2  TM=8.967E-01  e=4.797E-23  Pyrococcus horikoshii OT3
  2dvn-assembly1_A  TM=9.074E-01  e=9.603E-23  Pyrococcus horikoshii
  4f95-assembly1_A-2  TM=9.145E-01  e=1.546E-17  Homo sapiens
  2j4e-assembly1_A  TM=9.091E-01  e=6.598E-17  Homo sapiens

Organism: Methanocaldococcus jannaschii (strain ATCC 43067 / DSM 2661 / JAL-1 / JCM 10045 / NBRC 100440) (NCBI:txid243232)

Solvent-accessible surface area: 17644 Å² total; per-residue (Å²): 98,4,26,2,0,24,66,57,65,101,55,7,107,56,0,44,118,20,3,139,67,5,158,110,33,76,2,73,40,38,176,32,99,42,21,70,17,43,23,69,4,31,84,0,0,66,36,0,0,107,82,0,30,83,92,33,118,103,36,0,0,0,12,17,30,3,0,25,0,86,25,6,103,20,0,0,2,20,15,5,136,56,2,43,148,18,17,13,14,120,6,0,26,44,6,0,102,85,81,150,60,35,65,3,50,19,33,0,0,0,0,4,4,14,119,140,31,38,126,57,11,94,6,56,1,130,13,80,2,6,122,93,74,68,66,137,72,102,36,164,34,3,25,16,0,0,7,1,84,173,50,122,71,0,9,2,24,0,31,104,126,70,30,42,121,40,18,16,42,30,65,0,0,61,65,0,29,121,32,17,92,121,98,216,123,16,25,1,7,17,59,57,66,104,57,17,122,33,0,32,96,14,0,134,106,7,183,55,48,86,3,60,39,35,161,33,98,38,23,69,19,49,22,72,2,31,86,0,0,84,40,0,0,88,87,0,17,78,95,31,116,84,39,0,0,0,20,17,35,3,1,29,1,100,22,5,100,23,0,0,1,18,14,12,130,44,2,36,110,19,16,6,5,100,5,0,23,46,10,0,99,92,91,146,62,46,75,5,58,17,33,0,0,0,0,15,0,23,123,137,30,43,117,47,12,94,4,61,1,125,14,70,5,0,110,83,8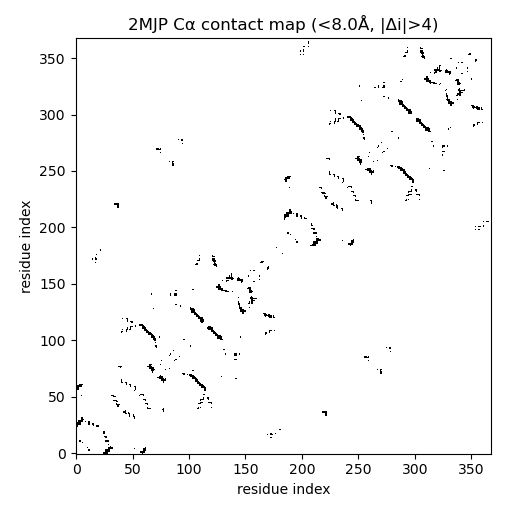5,61,69,134,65,79,27,182,50,5,22,14,0,0,12,0,83,157,34,141,85,0,10,2,24,4,36,92,114,82,23,52,143,8,9,16,52,41,63,0,0,70,56,0,28,118,24,18,93,107,130,205